Protein AF-0000000077103946 (afdb_homodimer)

InterPro domains:
  IPR001001 DNA polymerase III, beta sliding clamp [PIRSF000804] (1-372)
  IPR001001 DNA polymerase III, beta sliding clamp [PTHR30478] (1-373)
  IPR001001 DNA polymerase III, beta sliding clamp [SM00480] (17-365)
  IPR001001 DNA polymerase III, beta sliding clamp [TIGR00663] (1-370)
  IPR001001 DNA polymerase III, beta sliding clamp [cd00140] (1-370)
  IPR022634 DNA polymerase III, beta sliding clamp, N-terminal [PF00712] (1-119)
  IPR022635 DNA polymerase III, beta sliding clamp, C-terminal [PF02768] (248-370)
  IPR022637 DNA polymerase III, beta sliding clamp, central [PF02767] (132-245)
  IPR046938 DNA clamp superfamily [SSF55979] (1-120)
  IPR046938 DNA clamp superfamily [SSF55979] (130-246)
  IPR046938 DNA clamp superfamily [SSF55979] (248-371)

Nearest PDB structures (foldseek):
  8dt6-assembly1_D  TM=9.538E-01  e=2.571E-43  Elizabethkingia anophelis NUHP1
  8dt6-assembly1_B  TM=9.557E-01  e=1.585E-43  Elizabethkingia anophelis NUHP1
  8dt6-assembly1_A  TM=9.479E-01  e=7.142E-43  Elizabethkingia anophelis NUHP1
  8dt6-assembly1_C  TM=9.384E-01  e=3.550E-43  Elizabethkingia anophelis NUHP1
  7azg-assembly4_G  TM=9.271E-01  e=3.153E-33  Escherichia coli 2-427-07_S4_C3

Sequence (748 aa):
MRFTLSSSALNNRLQTLSKVINLKNSLPILDCFLFDVANNELKITASDSENVMQTSVSLDECDGNGKFAVPNRTILDAVKELPEQPLTFDVDTEHLTIKILYQNGVYNFTAQNAAEYPQTSEIPDGATVVTIGADVLNNNINRSLFATAQDELRPVMNGIYFDLTPEGLAIVASDGHKLVRNKNFEIKSDTPASFILPKKPATLLRTVLTKGEGDVVIKFDNRNAEIRYEGGSLSCRLIEGKYPNYNSVIPQDNPNQLNVDRKGLLGALRRVLPFASESSQLIRLHLETGKLELSSEDVDFATSAKEQIVCDYTGQTMSIGFKGSSLTDILTNLDSDEVTIQLADPSRAGLIIPSTQPEHQEVLMLIMPMLLNDMRFTLSSSALNNRLQTLSKVINLKNSLPILDCFLFDVANNELKITASDSENVMQTSVSLDECDGNGKFAVPNRTILDAVKELPEQPLTFDVDTEHLTIKILYQNGVYNFTAQNAAEYPQTSEIPDGATVVTIGADVLNNNINRSLFATAQDELRPVMNGIYFDLTPEGLAIVASDGHKLVRNKNFEIKSDTPASFILPKKPATLLRTVLTKGEGDVVIKFDNRNAEIRYEGGSLSCRLIEGKYPNYNSVIPQDNPNQLNVDRKGLLGALRRVLPFASESSQLIRLHLETGKLELSSEDVDFATSAKEQIVCDYTGQTMSIGFKGSSLTDILTNLDSDEVTIQLADPSRAGLIIPSTQPEHQEVLMLIMPMLLND

Radius of gyration: 32.16 Å; Cα contacts (8 Å, |Δi|>4): 1816; chains: 2; bounding box: 80×86×59 Å

Organism: NCBI:txid679189

Structure (mmCIF, N/CA/C/O backbone):
data_AF-0000000077103946-model_v1
#
loop_
_entity.id
_entity.type
_entity.pdbx_description
1 polymer 'Beta sliding clamp'
#
loop_
_atom_site.group_PDB
_atom_site.id
_atom_site.type_symbol
_atom_site.label_atom_id
_atom_site.label_alt_id
_atom_site.label_comp_id
_atom_site.label_asym_id
_atom_site.label_entity_id
_atom_site.label_seq_id
_atom_site.pdbx_PDB_ins_code
_atom_site.Cartn_x
_atom_site.Cartn_y
_atom_site.Cartn_z
_atom_site.occupancy
_atom_site.B_iso_or_equiv
_atom_site.auth_seq_id
_atom_site.auth_comp_id
_atom_site.auth_asym_id
_atom_site.auth_atom_id
_atom_site.pdbx_PDB_model_num
ATOM 1 N N . MET A 1 1 ? -37.688 -15.766 0.502 1 95.38 1 MET A N 1
ATOM 2 C CA . MET A 1 1 ? -36.75 -16.672 1.154 1 95.38 1 MET A CA 1
ATOM 3 C C . MET A 1 1 ? -35.938 -15.938 2.215 1 95.38 1 MET A C 1
ATOM 5 O O . MET A 1 1 ? -35.531 -14.789 2.016 1 95.38 1 MET A O 1
ATOM 9 N N . ARG A 1 2 ? -35.75 -16.656 3.346 1 96.88 2 ARG A N 1
ATOM 10 C CA . ARG A 1 2 ? -35 -16.094 4.453 1 96.88 2 ARG A CA 1
ATOM 11 C C . ARG A 1 2 ? -33.906 -17.062 4.914 1 96.88 2 ARG A C 1
ATOM 13 O O . ARG A 1 2 ? -34.156 -18.266 5.035 1 96.88 2 ARG A O 1
ATOM 20 N N . PHE A 1 3 ? -32.656 -16.562 5.148 1 98.38 3 PHE A N 1
ATOM 21 C CA . PHE A 1 3 ? -31.594 -17.391 5.684 1 98.38 3 PHE A CA 1
ATOM 22 C C . PHE A 1 3 ? -30.609 -16.562 6.488 1 98.38 3 PHE A C 1
ATOM 24 O O . PHE A 1 3 ? -30.547 -15.336 6.34 1 98.38 3 PHE A O 1
ATOM 31 N N . THR A 1 4 ? -29.906 -17.125 7.402 1 98.38 4 THR A N 1
ATOM 32 C CA . THR A 1 4 ? -28.953 -16.469 8.289 1 98.38 4 THR A CA 1
ATOM 33 C C . THR A 1 4 ? -27.594 -17.156 8.242 1 98.38 4 THR A C 1
ATOM 35 O O . THR A 1 4 ? -27.516 -18.375 8.172 1 98.38 4 THR A O 1
ATOM 38 N N . LEU A 1 5 ? -26.594 -16.375 8.242 1 98.38 5 LEU A N 1
ATOM 39 C CA . LEU A 1 5 ? -25.219 -16.891 8.227 1 98.38 5 LEU A CA 1
ATOM 40 C C . LEU A 1 5 ? -24.281 -15.922 8.922 1 98.38 5 LEU A C 1
ATOM 42 O O . LEU A 1 5 ? -24.688 -14.844 9.359 1 98.38 5 LEU A O 1
ATOM 46 N N . SER A 1 6 ? -23.047 -16.312 9.117 1 97.94 6 SER A N 1
ATOM 47 C CA . SER A 1 6 ? -22.016 -15.516 9.758 1 97.94 6 SER A CA 1
ATOM 48 C C . SER A 1 6 ? -21.547 -14.391 8.844 1 97.94 6 SER A C 1
ATOM 50 O O . SER A 1 6 ? -21.219 -14.625 7.68 1 97.94 6 SER A O 1
ATOM 52 N N . SER A 1 7 ? -21.438 -13.148 9.367 1 97.88 7 SER A N 1
ATOM 53 C CA . SER A 1 7 ? -20.969 -12.008 8.594 1 97.88 7 SER A CA 1
ATOM 54 C C . SER A 1 7 ? -19.531 -12.203 8.133 1 97.88 7 SER A C 1
ATOM 56 O O . SER A 1 7 ? -19.203 -11.961 6.965 1 97.88 7 SER A O 1
ATOM 58 N N . SER A 1 8 ? -18.672 -12.664 9.008 1 97.75 8 SER A N 1
ATOM 59 C CA . SER A 1 8 ? -17.25 -12.844 8.695 1 97.75 8 SER A CA 1
ATOM 60 C C . SER A 1 8 ? -17.047 -13.961 7.68 1 97.75 8 SER A C 1
ATOM 62 O O . SER A 1 8 ? -16.188 -13.867 6.805 1 97.75 8 SER A O 1
ATOM 64 N N . ALA A 1 9 ? -17.844 -15.062 7.816 1 97.25 9 ALA A N 1
ATOM 65 C CA . ALA A 1 9 ? -17.75 -16.156 6.855 1 97.25 9 ALA A CA 1
ATOM 66 C C . ALA A 1 9 ? -18.109 -15.695 5.449 1 97.25 9 ALA A C 1
ATOM 68 O O . ALA A 1 9 ? -17.391 -16 4.488 1 97.25 9 ALA A O 1
ATOM 69 N N . LEU A 1 10 ? -19.172 -14.945 5.418 1 98.38 10 LEU A N 1
ATOM 70 C CA . LEU A 1 10 ? -19.609 -14.438 4.121 1 98.38 10 LEU A CA 1
ATOM 71 C C . LEU A 1 10 ? -18.562 -13.484 3.539 1 98.38 10 LEU A C 1
ATOM 73 O O . LEU A 1 10 ? -18.188 -13.609 2.373 1 98.38 10 LEU A O 1
ATOM 77 N N . ASN A 1 11 ? -18.125 -12.547 4.316 1 98.38 11 ASN A N 1
ATOM 78 C CA . ASN A 1 11 ? -17.141 -11.562 3.863 1 98.38 11 ASN A CA 1
ATOM 79 C C . ASN A 1 11 ? -15.891 -12.227 3.307 1 98.38 11 ASN A C 1
ATOM 81 O O . ASN A 1 11 ? -15.414 -11.859 2.23 1 98.38 11 ASN A O 1
ATOM 85 N N . ASN A 1 12 ? -15.398 -13.172 4.02 1 96.81 12 ASN A N 1
ATOM 86 C CA . ASN A 1 12 ? -14.188 -13.875 3.607 1 96.81 12 ASN A CA 1
ATOM 87 C C . ASN A 1 12 ? -14.367 -14.531 2.242 1 96.81 12 ASN A C 1
ATOM 89 O O . ASN A 1 12 ? -13.484 -14.43 1.38 1 96.81 12 ASN A O 1
ATOM 93 N N . ARG A 1 13 ? -15.508 -15.242 2.061 1 97.56 13 ARG A N 1
ATOM 94 C CA . ARG A 1 13 ? -15.766 -15.914 0.791 1 97.56 13 ARG A CA 1
ATOM 95 C C . ARG A 1 13 ? -15.898 -14.898 -0.344 1 97.56 13 ARG A C 1
ATOM 97 O O . ARG A 1 13 ? -15.367 -15.117 -1.437 1 97.56 13 ARG A O 1
ATOM 104 N N . LEU A 1 14 ? -16.562 -13.828 -0.041 1 98.44 14 LEU A N 1
ATOM 105 C CA . LEU A 1 14 ? -16.812 -12.82 -1.069 1 98.44 14 LEU A CA 1
ATOM 106 C C . LEU A 1 14 ? -15.508 -12.133 -1.472 1 98.44 14 LEU A C 1
ATOM 108 O O . LEU A 1 14 ? -15.289 -11.844 -2.652 1 98.44 14 LEU A O 1
ATOM 112 N N . GLN A 1 15 ? -14.68 -11.828 -0.544 1 97.62 15 GLN A N 1
ATOM 113 C CA . GLN A 1 15 ? -13.398 -11.211 -0.844 1 97.62 15 GLN A CA 1
ATOM 114 C C . GLN A 1 15 ? -12.57 -12.086 -1.785 1 97.62 15 GLN A C 1
ATOM 116 O O . GLN A 1 15 ? -11.961 -11.586 -2.73 1 97.62 15 GLN A O 1
ATOM 121 N N . THR A 1 16 ? -12.602 -13.305 -1.514 1 96.06 16 THR A N 1
ATOM 122 C CA . THR A 1 16 ? -11.867 -14.25 -2.342 1 96.06 16 THR A CA 1
ATOM 123 C C . THR A 1 16 ? -12.453 -14.312 -3.748 1 96.06 16 THR A C 1
ATOM 125 O O . THR A 1 16 ? -11.719 -14.242 -4.738 1 96.06 16 THR A O 1
ATOM 128 N N . LEU A 1 17 ? -13.734 -14.383 -3.816 1 98.06 17 LEU A N 1
ATOM 129 C CA . LEU A 1 17 ? -14.422 -14.555 -5.094 1 98.06 17 LEU A CA 1
ATOM 130 C C . LEU A 1 17 ? -14.367 -13.266 -5.91 1 98.06 17 LEU A C 1
ATOM 132 O O . LEU A 1 17 ? -14.453 -13.305 -7.141 1 98.06 17 LEU A O 1
ATOM 136 N N . SER A 1 18 ? -14.281 -12.18 -5.219 1 98.06 18 SER A N 1
ATOM 137 C CA . SER A 1 18 ? -14.25 -10.898 -5.91 1 98.06 18 SER A CA 1
ATOM 138 C C . SER A 1 18 ? -13.055 -10.797 -6.848 1 98.06 18 SER A C 1
ATOM 140 O O . SER A 1 18 ? -13.078 -10.047 -7.824 1 98.06 18 SER A O 1
ATOM 142 N N . LYS A 1 19 ? -12.023 -11.5 -6.594 1 97.5 19 LYS A N 1
ATOM 143 C CA . LYS A 1 19 ? -10.797 -11.477 -7.391 1 97.5 19 LYS A CA 1
ATOM 144 C C . LYS A 1 19 ? -11.023 -12.086 -8.773 1 97.5 19 LYS A C 1
ATOM 146 O O . LYS A 1 19 ? -10.219 -11.891 -9.688 1 97.5 19 LYS A O 1
ATOM 151 N N . VAL A 1 20 ? -12.062 -12.836 -8.922 1 97.69 20 VAL A N 1
ATOM 152 C CA . VAL A 1 20 ? -12.398 -13.461 -10.195 1 97.69 20 VAL A CA 1
ATOM 153 C C . VAL A 1 20 ? -13 -12.414 -11.141 1 97.69 20 VAL A C 1
ATOM 155 O O . VAL A 1 20 ? -12.758 -12.445 -12.344 1 97.69 20 VAL A O 1
ATOM 158 N N . ILE A 1 21 ? -13.766 -11.523 -10.547 1 97.56 21 ILE A N 1
ATOM 159 C CA . ILE A 1 21 ? -14.578 -10.57 -11.305 1 97.56 21 ILE A CA 1
ATOM 160 C C . ILE A 1 21 ? -13.672 -9.492 -11.906 1 97.56 21 ILE A C 1
ATOM 162 O O . ILE A 1 21 ? -12.859 -8.891 -11.203 1 97.56 21 ILE A O 1
ATOM 166 N N . ASN A 1 22 ? -13.82 -9.297 -13.18 1 95 22 ASN A N 1
ATOM 167 C CA . ASN A 1 22 ? -13.039 -8.281 -13.875 1 95 22 ASN A CA 1
ATOM 168 C C . ASN A 1 22 ? -13.57 -6.879 -13.609 1 95 22 ASN A C 1
ATOM 170 O O . ASN A 1 22 ? -14.75 -6.711 -13.289 1 95 22 ASN A O 1
ATOM 174 N N . LEU A 1 23 ? -12.664 -5.977 -13.742 1 88.62 23 LEU A N 1
ATOM 175 C CA . LEU A 1 23 ? -13.094 -4.59 -13.609 1 88.62 23 LEU A CA 1
ATOM 176 C C . LEU A 1 23 ? -14.109 -4.23 -14.688 1 88.62 23 LEU A C 1
ATOM 178 O O . LEU A 1 23 ? -15.117 -3.574 -14.406 1 88.62 23 LEU A O 1
ATOM 182 N N . LYS A 1 24 ? -13.875 -4.762 -15.945 1 87.56 24 LYS A N 1
ATOM 183 C CA . LYS A 1 24 ? -14.812 -4.582 -17.047 1 87.56 24 LYS A CA 1
ATOM 184 C C . LYS A 1 24 ? -15.258 -5.926 -17.625 1 87.56 24 LYS A C 1
ATOM 186 O O . LYS A 1 24 ? -14.43 -6.758 -17.984 1 87.56 24 LYS A O 1
ATOM 191 N N . ASN A 1 25 ? -16.641 -6.109 -17.625 1 89.25 25 ASN A N 1
ATOM 192 C CA . ASN A 1 25 ? -17.188 -7.355 -18.156 1 89.25 25 ASN A CA 1
ATOM 193 C C . ASN A 1 25 ? -18.078 -7.105 -19.375 1 89.25 25 ASN A C 1
ATOM 195 O O . ASN A 1 25 ? -18.766 -6.086 -19.438 1 89.25 25 ASN A O 1
ATOM 199 N N . SER A 1 26 ? -18 -7.977 -20.391 1 86.44 26 SER A N 1
ATOM 200 C CA . SER A 1 26 ? -18.859 -7.875 -21.578 1 86.44 26 SER A CA 1
ATOM 201 C C . SER A 1 26 ? -20.312 -8.133 -21.203 1 86.44 26 SER A C 1
ATOM 203 O O . SER A 1 26 ? -21.219 -7.543 -21.812 1 86.44 26 SER A O 1
ATOM 205 N N . LEU A 1 27 ? -20.547 -9.047 -20.281 1 92.94 27 LEU A N 1
ATOM 206 C CA . LEU A 1 27 ? -21.875 -9.352 -19.75 1 92.94 27 LEU A CA 1
ATOM 207 C C . LEU A 1 27 ? -22.078 -8.734 -18.375 1 92.94 27 LEU A C 1
ATOM 209 O O . LEU A 1 27 ? -21.453 -9.148 -17.406 1 92.94 27 LEU A O 1
ATOM 213 N N . PRO A 1 28 ? -22.969 -7.785 -18.266 1 93.19 28 PRO A N 1
ATOM 214 C CA . PRO A 1 28 ? -23.141 -7.039 -17.016 1 93.19 28 PRO A CA 1
ATOM 215 C C . PRO A 1 28 ? -23.391 -7.945 -15.82 1 93.19 28 PRO A C 1
ATOM 217 O O . PRO A 1 28 ? -22.969 -7.641 -14.703 1 93.19 28 PRO A O 1
ATOM 220 N N . ILE A 1 29 ? -24.062 -9.031 -16.031 1 96.62 29 ILE A N 1
ATOM 221 C CA . ILE A 1 29 ? -24.453 -9.898 -14.93 1 96.62 29 ILE A CA 1
ATOM 222 C C . ILE A 1 29 ? -23.219 -10.523 -14.289 1 96.62 29 ILE A C 1
ATOM 224 O O . ILE A 1 29 ? -23.266 -11.008 -13.156 1 96.62 29 ILE A O 1
ATOM 228 N N . LEU A 1 30 ? -22.109 -10.508 -14.984 1 97.12 30 LEU A N 1
ATOM 229 C CA . LEU A 1 30 ? -20.875 -11.078 -14.469 1 97.12 30 LEU A CA 1
ATOM 230 C C . LEU A 1 30 ? -20.219 -10.141 -13.453 1 97.12 30 LEU A C 1
ATOM 232 O O . LEU A 1 30 ? -19.25 -10.516 -12.789 1 97.12 30 LEU A O 1
ATOM 236 N N . ASP A 1 31 ? -20.781 -9.023 -13.289 1 97.19 31 ASP A N 1
ATOM 237 C CA . ASP A 1 31 ? -20.391 -8.133 -12.203 1 97.19 31 ASP A CA 1
ATOM 238 C C . ASP A 1 31 ? -21.031 -8.57 -10.883 1 97.19 31 ASP A C 1
ATOM 240 O O . ASP A 1 31 ? -20.781 -7.973 -9.836 1 97.19 31 ASP A O 1
ATOM 244 N N . CYS A 1 32 ? -21.781 -9.609 -10.906 1 98.12 32 CYS A N 1
ATOM 245 C CA . CYS A 1 32 ? -22.5 -10.109 -9.742 1 98.12 32 CYS A CA 1
ATOM 246 C C . CYS A 1 32 ? -21.906 -11.422 -9.25 1 98.12 32 CYS A C 1
ATOM 248 O O . CYS A 1 32 ? -21.219 -12.117 -10 1 98.12 32 CYS A O 1
ATOM 250 N N . PHE A 1 33 ? -22.094 -11.656 -8.008 1 98.44 33 PHE A N 1
ATOM 251 C CA . PHE A 1 33 ? -22.016 -13.016 -7.5 1 98.44 33 PHE A CA 1
ATOM 252 C C . PHE A 1 33 ? -23.328 -13.766 -7.754 1 98.44 33 PHE A C 1
ATOM 254 O O . PHE A 1 33 ? -24.406 -13.203 -7.621 1 98.44 33 PHE A O 1
ATOM 261 N N . LEU A 1 34 ? -23.25 -15.016 -8.086 1 98.31 34 LEU A N 1
ATOM 262 C CA . LEU A 1 34 ? -24.438 -15.859 -8.133 1 98.31 34 LEU A CA 1
ATOM 263 C C . LEU A 1 34 ? -24.641 -16.578 -6.801 1 98.31 34 LEU A C 1
ATOM 265 O O . LEU A 1 34 ? -23.781 -17.344 -6.363 1 98.31 34 LEU A O 1
ATOM 269 N N . PHE A 1 35 ? -25.75 -16.312 -6.156 1 98.5 35 PHE A N 1
ATOM 270 C CA . PHE A 1 35 ? -26.141 -16.969 -4.91 1 98.5 35 PHE A CA 1
ATOM 271 C C . PHE A 1 35 ? -27.141 -18.094 -5.172 1 98.5 35 PHE A C 1
ATOM 273 O O . PHE A 1 35 ? -28.156 -17.875 -5.844 1 98.5 35 PHE A O 1
ATOM 280 N N . ASP A 1 36 ? -26.781 -19.234 -4.707 1 97.81 36 ASP A N 1
ATOM 281 C CA . ASP A 1 36 ? -27.641 -20.406 -4.82 1 97.81 36 ASP A CA 1
ATOM 282 C C . ASP A 1 36 ? -27.891 -21.047 -3.451 1 97.81 36 ASP A C 1
ATOM 284 O O . ASP A 1 36 ? -27 -21.703 -2.906 1 97.81 36 ASP A O 1
ATOM 288 N N . VAL A 1 37 ? -29.109 -20.844 -2.889 1 97.94 37 VAL A N 1
ATOM 289 C CA . VAL A 1 37 ? -29.469 -21.359 -1.574 1 97.94 37 VAL A CA 1
ATOM 290 C C . VAL A 1 37 ? -30.219 -22.688 -1.73 1 97.94 37 VAL A C 1
ATOM 292 O O . VAL A 1 37 ? -31.297 -22.719 -2.324 1 97.94 37 VAL A O 1
ATOM 295 N N . ALA A 1 38 ? -29.625 -23.688 -1.244 1 96.06 38 ALA A N 1
ATOM 296 C CA . ALA A 1 38 ? -30.234 -25.016 -1.251 1 96.06 38 ALA A CA 1
ATOM 297 C C . ALA A 1 38 ? -29.625 -25.906 -0.174 1 96.06 38 ALA A C 1
ATOM 299 O O . ALA A 1 38 ? -28.422 -25.828 0.099 1 96.06 38 ALA A O 1
ATOM 300 N N . ASN A 1 39 ? -30.469 -26.797 0.445 1 93.5 39 ASN A N 1
ATOM 301 C CA . ASN A 1 39 ? -30 -27.797 1.405 1 93.5 39 ASN A CA 1
ATOM 302 C C . ASN A 1 39 ? -29.234 -27.141 2.551 1 93.5 39 ASN A C 1
ATOM 304 O O . ASN A 1 39 ? -28.141 -27.594 2.912 1 93.5 39 ASN A O 1
ATOM 308 N N . ASN A 1 40 ? -29.688 -26.016 3.035 1 94.88 40 ASN A N 1
ATOM 309 C CA . ASN A 1 40 ? -29.141 -25.281 4.168 1 94.88 40 ASN A CA 1
ATOM 310 C C . ASN A 1 40 ? -27.719 -24.797 3.898 1 94.88 40 ASN A C 1
ATOM 312 O O . ASN A 1 40 ? -26.906 -24.75 4.812 1 94.88 40 ASN A O 1
ATOM 316 N N . GLU A 1 41 ? -27.422 -24.594 2.641 1 97 41 GLU A N 1
ATOM 317 C CA . GLU A 1 41 ? -26.125 -24.062 2.225 1 97 41 GLU A CA 1
ATOM 318 C C . GLU A 1 41 ? -26.297 -22.938 1.198 1 97 41 GLU A C 1
ATOM 320 O O . GLU A 1 41 ? -27.25 -22.953 0.408 1 97 41 GLU A O 1
ATOM 325 N N . LEU A 1 42 ? -25.453 -22.062 1.282 1 98.31 42 LEU A N 1
ATOM 326 C CA . LEU A 1 42 ? -25.344 -21.031 0.257 1 98.31 42 LEU A CA 1
ATOM 327 C C . LEU A 1 42 ? -24.141 -21.281 -0.636 1 98.31 42 LEU A C 1
ATOM 329 O O . LEU A 1 42 ? -23 -21.188 -0.176 1 98.31 42 LEU A O 1
ATOM 333 N N . LYS A 1 43 ? -24.359 -21.656 -1.848 1 98.12 43 LYS A N 1
ATOM 334 C CA . LYS A 1 43 ? -23.297 -21.734 -2.848 1 98.12 43 LYS A CA 1
ATOM 335 C C . LYS A 1 43 ? -23.125 -20.391 -3.561 1 98.12 43 LYS A C 1
ATOM 337 O O . LYS A 1 43 ? -24.094 -19.797 -4.035 1 98.12 43 LYS A O 1
ATOM 342 N N . ILE A 1 44 ? -21.969 -19.891 -3.551 1 98.56 44 ILE A N 1
ATOM 343 C CA . ILE A 1 44 ? -21.656 -18.609 -4.191 1 98.56 44 ILE A CA 1
ATOM 344 C C . ILE A 1 44 ? -20.734 -18.844 -5.383 1 98.56 44 ILE A C 1
ATOM 346 O O . ILE A 1 44 ? -19.734 -19.562 -5.27 1 98.56 44 ILE A O 1
ATOM 350 N N . THR A 1 45 ? -21.047 -18.234 -6.52 1 98.12 45 THR A N 1
ATOM 351 C CA . THR A 1 45 ? -20.266 -18.375 -7.742 1 98.12 45 THR A CA 1
ATOM 352 C C . THR A 1 45 ? -19.828 -17.016 -8.273 1 98.12 45 THR A C 1
ATOM 354 O O . THR A 1 45 ? -20.625 -16.062 -8.281 1 98.12 45 THR A O 1
ATOM 357 N N . ALA A 1 46 ? -18.641 -16.844 -8.602 1 97.88 46 ALA A N 1
ATOM 358 C CA . ALA A 1 46 ? -18.109 -15.711 -9.352 1 97.88 46 ALA A CA 1
ATOM 359 C C . ALA A 1 46 ? -17.5 -16.172 -10.672 1 97.88 46 ALA A C 1
ATOM 361 O O . ALA A 1 46 ? -16.906 -17.25 -10.75 1 97.88 46 ALA A O 1
ATOM 362 N N . SER A 1 47 ? -17.625 -15.344 -11.688 1 96.88 47 SER A N 1
ATOM 363 C CA . SER A 1 47 ? -17.141 -15.734 -13 1 96.88 47 SER A CA 1
ATOM 364 C C . SER A 1 47 ? -16.734 -14.523 -13.828 1 96.88 47 SER A C 1
ATOM 366 O O . SER A 1 47 ? -17.281 -13.43 -13.641 1 96.88 47 SER A O 1
ATOM 368 N N . ASP A 1 48 ? -15.719 -14.656 -14.656 1 95.88 48 ASP A N 1
ATOM 369 C CA . ASP A 1 48 ? -15.414 -13.695 -15.711 1 95.88 48 ASP A CA 1
ATOM 370 C C . ASP A 1 48 ? -15.523 -14.336 -17.094 1 95.88 48 ASP A C 1
ATOM 372 O O . ASP A 1 48 ? -14.852 -13.914 -18.031 1 95.88 48 ASP A O 1
ATOM 376 N N . SER A 1 49 ? -16.359 -15.375 -17.156 1 92.5 49 SER A N 1
ATOM 377 C CA . SER A 1 49 ? -16.641 -16.141 -18.375 1 92.5 49 SER A CA 1
ATOM 378 C C . SER A 1 49 ? -15.555 -17.188 -18.625 1 92.5 49 SER A C 1
ATOM 380 O O . SER A 1 49 ? -15.867 -18.328 -18.953 1 92.5 49 SER A O 1
ATOM 382 N N . GLU A 1 50 ? -14.297 -16.859 -18.406 1 93.31 50 GLU A N 1
ATOM 383 C CA . GLU A 1 50 ? -13.203 -17.797 -18.609 1 93.31 50 GLU A CA 1
ATOM 384 C C . GLU A 1 50 ? -12.859 -18.547 -17.328 1 93.31 50 GLU A C 1
ATOM 386 O O . GLU A 1 50 ? -12.352 -19.672 -17.375 1 93.31 50 GLU A O 1
ATOM 391 N N . ASN A 1 51 ? -13.055 -17.906 -16.266 1 96.5 51 ASN A N 1
ATOM 392 C CA . ASN A 1 51 ? -12.828 -18.453 -14.938 1 96.5 51 ASN A CA 1
ATOM 393 C C . ASN A 1 51 ? -14.109 -18.469 -14.109 1 96.5 51 ASN A C 1
ATOM 395 O O . ASN A 1 51 ? -14.836 -17.484 -14.062 1 96.5 51 ASN A O 1
ATOM 399 N N . VAL A 1 52 ? -14.391 -19.578 -13.508 1 97.38 52 VAL A N 1
ATOM 400 C CA . VAL A 1 52 ? -15.539 -19.703 -12.617 1 97.38 52 VAL A CA 1
ATOM 401 C C . VAL A 1 52 ? -15.086 -20.266 -11.273 1 97.38 52 VAL A C 1
ATOM 403 O O . VAL A 1 52 ? -14.477 -21.344 -11.211 1 97.38 52 VAL A O 1
ATOM 406 N N . MET A 1 53 ? -15.32 -19.578 -10.25 1 97.75 53 MET A N 1
ATOM 407 C CA . MET A 1 53 ? -14.992 -20.031 -8.906 1 97.75 53 MET A CA 1
ATOM 408 C C . MET A 1 53 ? -16.234 -20.172 -8.047 1 97.75 53 MET A C 1
ATOM 410 O O . MET A 1 53 ? -17.125 -19.328 -8.102 1 97.75 53 MET A O 1
ATOM 414 N N . GLN A 1 54 ? -16.25 -21.203 -7.293 1 97.38 54 GLN A N 1
ATOM 415 C CA . GLN A 1 54 ? -17.406 -21.484 -6.438 1 97.38 54 GLN A CA 1
ATOM 416 C C . GLN A 1 54 ? -16.969 -21.812 -5.016 1 97.38 54 GLN A C 1
ATOM 418 O O . GLN A 1 54 ? -15.914 -22.422 -4.809 1 97.38 54 GLN A O 1
ATOM 423 N N . THR A 1 55 ? -17.719 -21.422 -4.109 1 97.38 55 THR A N 1
ATOM 424 C CA . THR A 1 55 ? -17.547 -21.766 -2.699 1 97.38 55 THR A CA 1
ATOM 425 C C . THR A 1 55 ? -18.906 -21.906 -2.012 1 97.38 55 THR A C 1
ATOM 427 O O . THR A 1 55 ? -19.938 -21.625 -2.615 1 97.38 55 THR A O 1
ATOM 430 N N . SER A 1 56 ? -18.891 -22.422 -0.827 1 96.81 56 SER A N 1
ATOM 431 C CA . SER A 1 56 ? -20.141 -22.609 -0.079 1 96.81 56 SER A CA 1
ATOM 432 C C . SER A 1 56 ? -19.984 -22.094 1.353 1 96.81 56 SER A C 1
ATOM 434 O O . SER A 1 56 ? -18.891 -22.062 1.896 1 96.81 56 SER A O 1
ATOM 436 N N . VAL A 1 57 ? -21.047 -21.688 1.874 1 97.06 57 VAL A N 1
ATOM 437 C CA . VAL A 1 57 ? -21.156 -21.266 3.266 1 97.06 57 VAL A CA 1
ATOM 438 C C . VAL A 1 57 ? -22.359 -21.938 3.926 1 97.06 57 VAL A C 1
ATOM 440 O O . VAL A 1 57 ? -23.453 -21.969 3.357 1 97.06 57 VAL A O 1
ATOM 443 N N . SER A 1 58 ? -22.094 -22.516 5.098 1 96.5 58 SER A N 1
ATOM 444 C CA . SER A 1 58 ? -23.203 -23.125 5.836 1 96.5 58 SER A CA 1
ATOM 445 C C . SER A 1 58 ? -24.141 -22.047 6.387 1 96.5 58 SER A C 1
ATOM 447 O O . SER A 1 58 ? -23.688 -21 6.855 1 96.5 58 SER A O 1
ATOM 449 N N . LEU A 1 59 ? -25.375 -22.375 6.309 1 98.12 59 LEU A N 1
ATOM 450 C CA . LEU A 1 59 ? -26.375 -21.453 6.824 1 98.12 59 LEU A CA 1
ATOM 451 C C . LEU A 1 59 ? -26.828 -21.859 8.227 1 98.12 59 LEU A C 1
ATOM 453 O O . LEU A 1 59 ? -26.969 -23.047 8.508 1 98.12 59 LEU A O 1
ATOM 457 N N . ASP A 1 60 ? -26.984 -20.938 9.094 1 97 60 ASP A N 1
ATOM 458 C CA . ASP A 1 60 ? -27.484 -21.188 10.438 1 97 60 ASP A CA 1
ATOM 459 C C . ASP A 1 60 ? -28.984 -21.469 10.414 1 97 60 ASP A C 1
ATOM 461 O O . ASP A 1 60 ? -29.469 -22.297 11.188 1 97 60 ASP A O 1
ATOM 465 N N . GLU A 1 61 ? -29.672 -20.75 9.609 1 96.31 61 GLU A N 1
ATOM 466 C CA . GLU A 1 61 ? -31.109 -20.891 9.391 1 96.31 61 GLU A CA 1
ATOM 467 C C . GLU A 1 61 ? -31.469 -20.672 7.922 1 96.31 61 GLU A C 1
ATOM 469 O O . GLU A 1 61 ? -30.797 -19.906 7.223 1 96.31 61 GLU A O 1
ATOM 474 N N . CYS A 1 62 ? -32.375 -21.406 7.473 1 96.38 62 CYS A N 1
ATOM 475 C CA . CYS A 1 62 ? -32.875 -21.266 6.098 1 96.38 62 CYS A CA 1
ATOM 476 C C . CYS A 1 62 ? -34.281 -21.781 5.965 1 96.38 62 CYS A C 1
ATOM 478 O O . CYS A 1 62 ? -34.625 -22.859 6.453 1 96.38 62 CYS A O 1
ATOM 480 N N . ASP A 1 63 ? -35.188 -21.031 5.344 1 95.5 63 ASP A N 1
ATOM 481 C CA . ASP A 1 63 ? -36.562 -21.469 5.266 1 95.5 63 ASP A CA 1
ATOM 482 C C . ASP A 1 63 ? -37 -21.688 3.814 1 95.5 63 ASP A C 1
ATOM 484 O O . ASP A 1 63 ? -38.188 -21.812 3.525 1 95.5 63 ASP A O 1
ATOM 488 N N . GLY A 1 64 ? -36.062 -21.594 2.895 1 93.06 64 GLY A N 1
ATOM 489 C CA . GLY A 1 64 ? -36.375 -21.781 1.488 1 93.06 64 GLY A CA 1
ATOM 490 C C . GLY A 1 64 ? -35.125 -21.938 0.616 1 93.06 64 GLY A C 1
ATOM 491 O O . GLY A 1 64 ? -34 -21.797 1.097 1 93.06 64 GLY A O 1
ATOM 492 N N . ASN A 1 65 ? -35.406 -22.297 -0.656 1 95.62 65 ASN A N 1
ATOM 493 C CA . ASN A 1 65 ? -34.375 -22.375 -1.687 1 95.62 65 ASN A CA 1
ATOM 494 C C . ASN A 1 65 ? -34.562 -21.266 -2.73 1 95.62 65 ASN A C 1
ATOM 496 O O . ASN A 1 65 ? -35.625 -20.703 -2.883 1 95.62 65 ASN A O 1
ATOM 500 N N . GLY A 1 66 ? -33.469 -20.859 -3.363 1 95.5 66 GLY A N 1
ATOM 501 C CA . GLY A 1 66 ? -33.562 -19.859 -4.414 1 95.5 66 GLY A CA 1
ATOM 502 C C . GLY A 1 66 ? -32.188 -19.469 -4.984 1 95.5 66 GLY A C 1
ATOM 503 O O . GLY A 1 66 ? -31.156 -19.719 -4.367 1 95.5 66 GLY A O 1
ATOM 504 N N . LYS A 1 67 ? -32.344 -18.969 -6.215 1 96.69 67 LYS A N 1
ATOM 505 C CA . LYS A 1 67 ? -31.172 -18.5 -6.938 1 96.69 67 LYS A CA 1
ATOM 506 C C . LYS A 1 67 ? -31.328 -17.047 -7.359 1 96.69 67 LYS A C 1
ATOM 508 O O . LYS A 1 67 ? -32.375 -16.641 -7.852 1 96.69 67 LYS A O 1
ATOM 513 N N . PHE A 1 68 ? -30.328 -16.266 -7.109 1 97.75 68 PHE A N 1
ATOM 514 C CA . PHE A 1 68 ? -30.359 -14.852 -7.488 1 97.75 68 PHE A CA 1
ATOM 515 C C . PHE A 1 68 ? -28.938 -14.297 -7.605 1 97.75 68 PHE A C 1
ATOM 517 O O . PHE A 1 68 ? -28 -14.836 -7.016 1 97.75 68 PHE A O 1
ATOM 524 N N . ALA A 1 69 ? -28.75 -13.242 -8.422 1 98.19 69 ALA A N 1
ATOM 525 C CA . ALA A 1 69 ? -27.453 -12.594 -8.617 1 98.19 69 ALA A CA 1
ATOM 526 C C . ALA A 1 69 ? -27.359 -11.305 -7.801 1 98.19 69 ALA A C 1
ATOM 528 O O . ALA A 1 69 ? -28.297 -10.508 -7.781 1 98.19 69 ALA A O 1
ATOM 529 N N . VAL A 1 70 ? -26.25 -11.164 -7.137 1 98.12 70 VAL A N 1
ATOM 530 C CA . VAL A 1 70 ? -26.078 -10.039 -6.219 1 98.12 70 VAL A CA 1
ATOM 531 C C . VAL A 1 70 ? -24.922 -9.148 -6.707 1 98.12 70 VAL A C 1
ATOM 533 O O . VAL A 1 70 ? -23.812 -9.625 -6.906 1 98.12 70 VAL A O 1
ATOM 536 N N . PRO A 1 71 ? -25.156 -7.867 -6.871 1 97 71 PRO A N 1
ATOM 537 C CA . PRO A 1 71 ? -24.062 -6.988 -7.277 1 97 71 PRO A CA 1
ATOM 538 C C . PRO A 1 71 ? -22.859 -7.078 -6.34 1 97 71 PRO A C 1
ATOM 540 O O . PRO A 1 71 ? -23 -6.891 -5.129 1 97 71 PRO A O 1
ATOM 543 N N . ASN A 1 72 ? -21.703 -7.328 -6.922 1 97.88 72 ASN A N 1
ATOM 544 C CA . ASN A 1 72 ? -20.531 -7.668 -6.125 1 97.88 72 ASN A CA 1
ATOM 545 C C . ASN A 1 72 ? -20.094 -6.508 -5.23 1 97.88 72 ASN A C 1
ATOM 547 O O . ASN A 1 72 ? -19.844 -6.695 -4.043 1 97.88 72 ASN A O 1
ATOM 551 N N . ARG A 1 73 ? -20.062 -5.301 -5.77 1 95.69 73 ARG A N 1
ATOM 552 C CA . ARG A 1 73 ? -19.625 -4.145 -5 1 95.69 73 ARG A CA 1
ATOM 553 C C . ARG A 1 73 ? -20.547 -3.875 -3.822 1 95.69 73 ARG A C 1
ATOM 555 O O . ARG A 1 73 ? -20.078 -3.619 -2.707 1 95.69 73 ARG A O 1
ATOM 562 N N . THR A 1 74 ? -21.844 -3.928 -4.078 1 97.31 74 THR A N 1
ATOM 563 C CA . THR A 1 74 ? -22.844 -3.615 -3.066 1 97.31 74 THR A CA 1
ATOM 564 C C . THR A 1 74 ? -22.734 -4.574 -1.886 1 97.31 74 THR A C 1
ATOM 566 O O . THR A 1 74 ? -22.703 -4.145 -0.731 1 97.31 74 THR A O 1
ATOM 569 N N . ILE A 1 75 ? -22.672 -5.82 -2.191 1 98.31 75 ILE A N 1
ATOM 570 C CA . ILE A 1 75 ? -22.672 -6.805 -1.114 1 98.31 75 ILE A CA 1
ATOM 571 C C . ILE A 1 75 ? -21.328 -6.762 -0.383 1 98.31 75 ILE A C 1
ATOM 573 O O . ILE A 1 75 ? -21.266 -6.949 0.834 1 98.31 75 ILE A O 1
ATOM 577 N N . LEU A 1 76 ? -20.266 -6.578 -1.073 1 98.25 76 LEU A N 1
ATOM 578 C CA . LEU A 1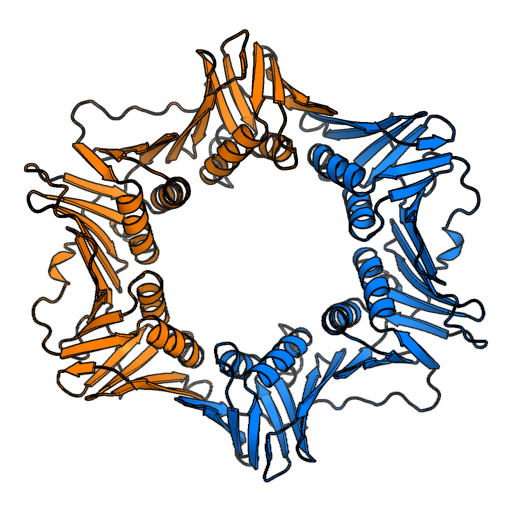 76 ? -18.969 -6.441 -0.421 1 98.25 76 LEU A CA 1
ATOM 579 C C . LEU A 1 76 ? -18.969 -5.25 0.535 1 98.25 76 LEU A C 1
ATOM 581 O O . LEU A 1 76 ? -18.484 -5.355 1.66 1 98.25 76 LEU A O 1
ATOM 585 N N . ASP A 1 77 ? -19.484 -4.168 0.075 1 96.62 77 ASP A N 1
ATOM 586 C CA . ASP A 1 77 ? -19.578 -2.982 0.922 1 96.62 77 ASP A CA 1
ATOM 587 C C . ASP A 1 77 ? -20.438 -3.26 2.152 1 96.62 77 ASP A C 1
ATOM 589 O O . ASP A 1 77 ? -20.172 -2.725 3.232 1 96.62 77 ASP A O 1
ATOM 593 N N . ALA A 1 78 ? -21.438 -4.02 2 1 96.56 78 ALA A N 1
ATOM 594 C CA . ALA A 1 78 ? -22.344 -4.344 3.094 1 96.56 78 ALA A CA 1
ATOM 595 C C . ALA A 1 78 ? -21.641 -5.156 4.176 1 96.56 78 ALA A C 1
ATOM 597 O O . ALA A 1 78 ? -21.891 -4.965 5.367 1 96.56 78 ALA A O 1
ATOM 598 N N . VAL A 1 79 ? -20.719 -5.961 3.752 1 97.56 79 VAL A N 1
ATOM 599 C CA . VAL A 1 79 ? -20.25 -6.934 4.73 1 97.56 79 VAL A CA 1
ATOM 600 C C . VAL A 1 79 ? -18.828 -6.578 5.16 1 97.56 79 VAL A C 1
ATOM 602 O O . VAL A 1 79 ? -18.344 -7.055 6.191 1 97.56 79 VAL A O 1
ATOM 605 N N . LYS A 1 80 ? -18.078 -5.785 4.438 1 95.56 80 LYS A N 1
ATOM 606 C CA . LYS A 1 80 ? -16.656 -5.523 4.637 1 95.56 80 LYS A CA 1
ATOM 607 C C . LYS A 1 80 ? -16.406 -4.93 6.016 1 95.56 80 LYS A C 1
ATOM 609 O O . LYS A 1 80 ? -15.43 -5.293 6.68 1 95.56 80 LYS A O 1
ATOM 614 N N . GLU A 1 81 ? -17.281 -4.062 6.504 1 94.25 81 GLU A N 1
ATOM 615 C CA . GLU A 1 81 ? -17.031 -3.348 7.75 1 94.25 81 GLU A CA 1
ATOM 616 C C . GLU A 1 81 ? -17.859 -3.924 8.898 1 94.25 81 GLU A C 1
ATOM 618 O O . GLU A 1 81 ? -17.844 -3.385 10 1 94.25 81 GLU A O 1
ATOM 623 N N . LEU A 1 82 ? -18.562 -5.004 8.703 1 96.94 82 LEU A N 1
ATOM 624 C CA . LEU A 1 82 ? -19.391 -5.594 9.742 1 96.94 82 LEU A CA 1
ATOM 625 C C . LEU A 1 82 ? -18.562 -6.453 10.688 1 96.94 82 LEU A C 1
ATOM 627 O O . LEU A 1 82 ? -17.781 -7.293 10.242 1 96.94 82 LEU A O 1
ATOM 631 N N . PRO A 1 83 ? -18.703 -6.219 11.977 1 95.56 83 PRO A N 1
ATOM 632 C CA . PRO A 1 83 ? -18.125 -7.203 12.891 1 95.56 83 PRO A CA 1
ATOM 633 C C . PRO A 1 83 ? -18.781 -8.578 12.781 1 95.56 83 PRO A C 1
ATOM 635 O O . PRO A 1 83 ? -19.844 -8.711 12.164 1 95.56 83 PRO A O 1
ATOM 638 N N . GLU A 1 84 ? -18.172 -9.578 13.336 1 97.75 84 GLU A N 1
ATOM 639 C CA . GLU A 1 84 ? -18.75 -10.914 13.336 1 97.75 84 GLU A CA 1
ATOM 640 C C . GLU A 1 84 ? -20.109 -10.938 14.039 1 97.75 84 GLU A C 1
ATOM 642 O O . GLU A 1 84 ? -20.219 -10.531 15.195 1 97.75 84 GLU A O 1
ATOM 647 N N . GLN A 1 85 ? -21.062 -11.328 13.391 1 97.81 85 GLN A N 1
ATOM 648 C CA . GLN A 1 85 ? -22.438 -11.43 13.875 1 97.81 85 GLN A CA 1
ATOM 649 C C . GLN A 1 85 ? -23.312 -12.203 12.898 1 97.81 85 GLN A C 1
ATOM 651 O O . GLN A 1 85 ? -22.953 -12.367 11.727 1 97.81 85 GLN A O 1
ATOM 656 N N . PRO A 1 86 ? -24.438 -12.68 13.344 1 97.81 86 PRO A N 1
ATOM 657 C CA . PRO A 1 86 ? -25.375 -13.273 12.391 1 97.81 86 PRO A CA 1
ATOM 658 C C . PRO A 1 86 ? -25.969 -12.242 11.422 1 97.81 86 PRO A C 1
ATOM 660 O O . PRO A 1 86 ? -26.328 -11.141 11.836 1 97.81 86 PRO A O 1
ATOM 663 N N . LEU A 1 87 ? -25.969 -12.562 10.227 1 98.19 87 LEU A N 1
ATOM 664 C CA . LEU A 1 87 ? -26.594 -11.773 9.18 1 98.19 87 LEU A CA 1
ATOM 665 C C . LEU A 1 87 ? -27.812 -12.492 8.609 1 98.19 87 LEU A C 1
ATOM 667 O O . LEU A 1 87 ? -27.734 -13.664 8.234 1 98.19 87 LEU A O 1
ATOM 671 N N . THR A 1 88 ? -28.906 -11.82 8.555 1 98.56 88 THR A N 1
ATOM 672 C CA . THR A 1 88 ? -30.125 -12.43 8.023 1 98.56 88 THR A CA 1
ATOM 673 C C . THR A 1 88 ? -30.484 -11.805 6.676 1 98.56 88 THR A C 1
ATOM 675 O O . THR A 1 88 ? -30.672 -10.594 6.57 1 98.56 88 THR A O 1
ATOM 678 N N . PHE A 1 89 ? -30.594 -12.641 5.688 1 98.62 89 PHE A N 1
ATOM 679 C CA . PHE A 1 89 ? -31.062 -12.242 4.363 1 98.62 89 PHE A CA 1
ATOM 680 C C . PHE A 1 89 ? -32.562 -12.484 4.223 1 98.62 89 PHE A C 1
ATOM 682 O O . PHE A 1 89 ? -33.062 -13.57 4.535 1 98.62 89 PHE A O 1
ATOM 689 N N . ASP A 1 90 ? -33.25 -11.477 3.91 1 98.38 90 ASP A N 1
ATOM 690 C CA . ASP A 1 90 ? -34.625 -11.562 3.43 1 98.38 90 ASP A CA 1
ATOM 691 C C . ASP A 1 90 ? -34.719 -11.234 1.942 1 98.38 90 ASP A C 1
ATOM 693 O O . ASP A 1 90 ? -34.562 -10.07 1.551 1 98.38 90 ASP A O 1
ATOM 697 N N . VAL A 1 91 ? -34.969 -12.266 1.089 1 97.94 91 VAL A N 1
ATOM 698 C CA . VAL A 1 91 ? -34.844 -12.102 -0.357 1 97.94 91 VAL A CA 1
ATOM 699 C C . VAL A 1 91 ? -36.188 -12.352 -1.013 1 97.94 91 VAL A C 1
ATOM 701 O O . VAL A 1 91 ? -36.844 -13.383 -0.773 1 97.94 91 VAL A O 1
ATOM 704 N N . ASP A 1 92 ? -36.656 -11.391 -1.756 1 96.75 92 ASP A N 1
ATOM 705 C CA . ASP A 1 92 ? -37.812 -11.562 -2.633 1 96.75 92 ASP A CA 1
ATOM 706 C C . ASP A 1 92 ? -37.375 -11.891 -4.059 1 96.75 92 ASP A C 1
ATOM 708 O O . ASP A 1 92 ? -37.031 -11 -4.824 1 96.75 92 ASP A O 1
ATOM 712 N N . THR A 1 93 ? -37.438 -13.141 -4.449 1 91.81 93 THR A N 1
ATOM 713 C CA . THR A 1 93 ? -36.938 -13.586 -5.738 1 91.81 93 THR A CA 1
ATOM 714 C C . THR A 1 93 ? -37.844 -13.148 -6.871 1 91.81 93 THR A C 1
ATOM 716 O O . THR A 1 93 ? -37.438 -13.109 -8.031 1 91.81 93 THR A O 1
ATOM 719 N N . GLU A 1 94 ? -39.094 -12.836 -6.547 1 93.06 94 GLU A N 1
ATOM 720 C CA . GLU A 1 94 ? -40.031 -12.367 -7.551 1 93.06 94 GLU A CA 1
ATOM 721 C C . GLU A 1 94 ? -39.781 -10.906 -7.918 1 93.06 94 GLU A C 1
ATOM 723 O O . GLU A 1 94 ? -39.719 -10.555 -9.094 1 93.06 94 GLU A O 1
ATOM 728 N N . HIS A 1 95 ? -39.594 -10.141 -6.961 1 95.19 95 HIS A N 1
ATOM 729 C CA . HIS A 1 95 ? -39.375 -8.719 -7.188 1 95.19 95 HIS A CA 1
ATOM 730 C C . HIS A 1 95 ? -37.906 -8.359 -7.16 1 95.19 95 HIS A C 1
ATOM 732 O O . HIS A 1 95 ? -37.531 -7.203 -7.359 1 95.19 95 HIS A O 1
ATOM 738 N N . LEU A 1 96 ? -37.062 -9.305 -6.883 1 96.5 96 LEU A N 1
ATOM 739 C CA . LEU A 1 96 ? -35.594 -9.195 -6.91 1 96.5 96 LEU A CA 1
ATOM 740 C C . LEU A 1 96 ? -35.125 -8.117 -5.941 1 96.5 96 LEU A C 1
ATOM 742 O O . LEU A 1 96 ? -34.312 -7.254 -6.309 1 96.5 96 LEU A O 1
ATOM 746 N N . THR A 1 97 ? -35.625 -8.156 -4.723 1 97.5 97 THR A N 1
ATOM 747 C CA . THR A 1 97 ? -35.188 -7.258 -3.66 1 97.5 97 THR A CA 1
ATOM 748 C C . THR A 1 97 ? -34.5 -8.039 -2.547 1 97.5 97 THR A C 1
ATOM 750 O O . THR A 1 97 ? -34.906 -9.156 -2.223 1 97.5 97 THR A O 1
ATOM 753 N N . ILE A 1 98 ? -33.469 -7.457 -1.986 1 98.31 98 ILE A N 1
ATOM 754 C CA . ILE A 1 98 ? -32.719 -8.07 -0.898 1 98.31 98 ILE A CA 1
ATOM 755 C C . ILE A 1 98 ? -32.719 -7.129 0.306 1 98.31 98 ILE A C 1
ATOM 757 O O . ILE A 1 98 ? -32.375 -5.949 0.173 1 98.31 98 ILE A O 1
ATOM 761 N N . LYS A 1 99 ? -33.125 -7.656 1.398 1 98.5 99 LYS A N 1
ATOM 762 C CA . LYS A 1 99 ? -33 -7.004 2.699 1 98.5 99 LYS A CA 1
ATOM 763 C C . LYS A 1 99 ? -32.031 -7.781 3.611 1 98.5 99 LYS A C 1
ATOM 765 O O . LYS A 1 99 ? -32.219 -8.984 3.832 1 98.5 99 LYS A O 1
ATOM 770 N N . ILE A 1 100 ? -30.984 -7.16 4.074 1 98.62 100 ILE A N 1
ATOM 771 C CA . ILE A 1 100 ? -30.047 -7.789 4.996 1 98.62 100 ILE A CA 1
ATOM 772 C C . ILE A 1 100 ? -30.172 -7.164 6.379 1 98.62 100 ILE A C 1
ATOM 774 O O . ILE A 1 100 ? -29.969 -5.961 6.547 1 98.62 100 ILE A O 1
ATOM 778 N N . LEU A 1 101 ? -30.5 -7.965 7.312 1 98.5 101 LEU A N 1
ATOM 779 C CA . LEU A 1 101 ? -30.656 -7.5 8.688 1 98.5 101 LEU A CA 1
ATOM 780 C C . LEU A 1 101 ? -29.438 -7.879 9.523 1 98.5 101 LEU A C 1
ATOM 782 O O . LEU A 1 101 ? -28.969 -9.023 9.469 1 98.5 101 LEU A O 1
ATOM 786 N N . TYR A 1 102 ? -28.875 -7.004 10.25 1 97.38 102 TYR A N 1
ATOM 787 C CA . TYR A 1 102 ? -27.828 -7.246 11.234 1 97.38 102 TYR A CA 1
ATOM 788 C C . TYR A 1 102 ? -28.156 -6.559 12.555 1 97.38 102 TYR A C 1
ATOM 790 O O . TYR A 1 102 ? -29.266 -6.027 12.727 1 97.38 102 TYR A O 1
ATOM 798 N N . GLN A 1 103 ? -27.359 -6.707 13.609 1 94.56 103 GLN A N 1
ATOM 799 C CA . GLN A 1 103 ? -27.688 -6.391 14.992 1 94.56 103 GLN A CA 1
ATOM 800 C C . GLN A 1 103 ? -28.281 -4.988 15.109 1 94.56 103 GLN A C 1
ATOM 802 O O . GLN A 1 103 ? -29.312 -4.793 15.758 1 94.56 103 GLN A O 1
ATOM 807 N N . ASN A 1 104 ? -27.703 -3.93 14.438 1 95.12 104 ASN A N 1
ATOM 808 C CA . ASN A 1 104 ? -28.141 -2.557 14.656 1 95.12 104 ASN A CA 1
ATOM 809 C C . ASN A 1 104 ? -28.547 -1.885 13.352 1 95.12 104 ASN A C 1
ATOM 811 O O . ASN A 1 104 ? -28.641 -0.658 13.281 1 95.12 104 ASN A O 1
ATOM 815 N N . GLY A 1 105 ? -28.828 -2.803 12.297 1 97.88 105 GLY A N 1
ATOM 816 C CA . GLY A 1 105 ? -29.094 -2.1 11.055 1 97.88 105 GLY A CA 1
ATOM 817 C C . GLY A 1 105 ? -29.609 -3.01 9.961 1 97.88 105 GLY A C 1
ATOM 818 O O . GLY A 1 105 ? -29.906 -4.18 10.203 1 97.88 105 GLY A O 1
ATOM 819 N N . VAL A 1 106 ? -29.828 -2.365 8.844 1 98.62 106 VAL A N 1
ATOM 820 C CA . VAL A 1 106 ? -30.406 -3.061 7.699 1 98.62 106 VAL A CA 1
ATOM 821 C C . VAL A 1 106 ? -29.859 -2.482 6.402 1 98.62 106 VAL A C 1
ATOM 823 O O . VAL A 1 106 ? -29.641 -1.271 6.293 1 98.62 106 VAL A O 1
ATOM 826 N N . TYR A 1 107 ? -29.578 -3.311 5.457 1 98.56 107 TYR A N 1
ATOM 827 C CA . TYR A 1 107 ? -29.266 -2.932 4.086 1 98.56 107 TYR A CA 1
ATOM 828 C C . TYR A 1 107 ? -30.375 -3.336 3.133 1 98.56 107 TYR A C 1
ATOM 830 O O . TYR A 1 107 ? -31 -4.391 3.303 1 98.56 107 TYR A O 1
ATOM 838 N N . ASN A 1 108 ? -30.641 -2.516 2.195 1 98.38 108 ASN A N 1
ATOM 839 C CA . ASN A 1 108 ? -31.562 -2.83 1.107 1 98.38 108 ASN A CA 1
ATOM 840 C C . ASN A 1 108 ? -30.922 -2.596 -0.257 1 98.38 108 ASN A C 1
ATOM 842 O O . ASN A 1 108 ? -30.297 -1.556 -0.486 1 98.38 108 ASN A O 1
ATOM 846 N N . PHE A 1 109 ? -31.062 -3.562 -1.119 1 97.81 109 PHE A N 1
ATOM 847 C CA . PHE A 1 109 ? -30.641 -3.373 -2.504 1 97.81 109 PHE A CA 1
ATOM 848 C C . PHE A 1 109 ? -31.297 -4.414 -3.41 1 97.81 109 PHE A C 1
ATOM 850 O O . PHE A 1 109 ? -32.094 -5.227 -2.955 1 97.81 109 PHE A O 1
ATOM 857 N N . THR A 1 110 ? -31.016 -4.328 -4.66 1 97.38 110 THR A N 1
ATOM 858 C CA . THR A 1 110 ? -31.703 -5.172 -5.633 1 97.38 110 THR A CA 1
ATOM 859 C C . THR A 1 110 ? -30.797 -6.305 -6.102 1 97.38 110 THR A C 1
ATOM 861 O O . THR A 1 110 ? -29.562 -6.156 -6.133 1 97.38 110 THR A O 1
ATOM 864 N N . ALA A 1 111 ? -31.406 -7.441 -6.348 1 97.25 111 ALA A N 1
ATOM 865 C CA . ALA A 1 111 ? -30.734 -8.57 -6.996 1 97.25 111 ALA A CA 1
ATOM 866 C C . ALA A 1 111 ? -31 -8.57 -8.5 1 97.25 111 ALA A C 1
ATOM 868 O O . ALA A 1 111 ? -31.703 -7.699 -9.016 1 97.25 111 ALA A O 1
ATOM 869 N N . GLN A 1 112 ? -30.344 -9.359 -9.18 1 96.44 112 GLN A N 1
ATOM 870 C CA . GLN A 1 112 ? -30.578 -9.594 -10.594 1 96.44 112 GLN A CA 1
ATOM 871 C C . GLN A 1 112 ? -31 -11.039 -10.852 1 96.44 112 GLN A C 1
ATOM 873 O O . GLN A 1 112 ? -30.828 -11.898 -9.992 1 96.44 112 GLN A O 1
ATOM 878 N N . ASN A 1 113 ? -31.578 -11.211 -12.039 1 96.19 113 ASN A N 1
ATOM 879 C CA . ASN A 1 113 ? -32.094 -12.531 -12.398 1 96.19 113 ASN A CA 1
ATOM 880 C C . ASN A 1 113 ? -30.969 -13.523 -12.641 1 96.19 113 ASN A C 1
ATOM 882 O O . ASN A 1 113 ? -30.141 -13.328 -13.539 1 96.19 113 ASN A O 1
ATOM 886 N N . ALA A 1 114 ? -31.016 -14.562 -11.883 1 95.62 114 ALA A N 1
ATOM 887 C CA . ALA A 1 114 ? -29.953 -15.578 -11.938 1 95.62 114 ALA A CA 1
ATOM 888 C C . ALA A 1 114 ? -29.969 -16.297 -13.273 1 95.62 114 ALA A C 1
ATOM 890 O O . ALA A 1 114 ? -28.969 -16.891 -13.68 1 95.62 114 ALA A O 1
ATOM 891 N N . ALA A 1 115 ? -31.062 -16.312 -13.938 1 94.19 115 ALA A N 1
ATOM 892 C CA . ALA A 1 115 ? -31.203 -17.062 -15.18 1 94.19 115 ALA A CA 1
ATOM 893 C C . ALA A 1 115 ? -30.266 -16.531 -16.25 1 94.19 115 ALA A C 1
ATOM 895 O O . ALA A 1 115 ? -29.953 -17.234 -17.219 1 94.19 115 ALA A O 1
ATOM 896 N N . GLU A 1 116 ? -29.859 -15.32 -16.078 1 92.25 116 GLU A N 1
ATOM 897 C CA . GLU A 1 116 ? -28.984 -14.688 -17.062 1 92.25 116 GLU A CA 1
ATOM 898 C C . GLU A 1 116 ? -27.516 -15.031 -16.812 1 92.25 116 GLU A C 1
ATOM 900 O O . GLU A 1 116 ? -26.656 -14.734 -17.641 1 92.25 116 GLU A O 1
ATOM 905 N N . TYR A 1 117 ? -27.281 -15.578 -15.703 1 95.44 117 TYR A N 1
ATOM 906 C CA . TYR A 1 117 ? -25.906 -15.93 -15.359 1 95.44 117 TYR A CA 1
ATOM 907 C C . TYR A 1 117 ? -25.422 -17.125 -16.172 1 95.44 117 TYR A C 1
ATOM 909 O O . TYR A 1 117 ? -26.109 -18.156 -16.219 1 95.44 117 TYR A O 1
ATOM 917 N N . PRO A 1 118 ? -24.328 -17.016 -16.797 1 92.69 118 PRO A N 1
ATOM 918 C CA . PRO A 1 118 ? -23.859 -18.109 -17.641 1 92.69 118 PRO A CA 1
ATOM 919 C C . PRO A 1 118 ? -23.641 -19.406 -16.875 1 92.69 118 PRO A C 1
ATOM 921 O O . PRO A 1 118 ? -23.188 -19.375 -15.727 1 92.69 118 PRO A O 1
ATOM 924 N N . GLN A 1 119 ? -24.016 -20.406 -17.469 1 86.69 119 GLN A N 1
ATOM 925 C CA . GLN A 1 119 ? -23.828 -21.719 -16.859 1 86.69 119 GLN A CA 1
ATOM 926 C C . GLN A 1 119 ? -22.453 -22.297 -17.203 1 86.69 119 GLN A C 1
ATOM 928 O O . GLN A 1 119 ? -21.953 -22.094 -18.312 1 86.69 119 GLN A O 1
ATOM 933 N N . THR A 1 120 ? -21.922 -22.844 -16.141 1 79.31 120 THR A N 1
ATOM 934 C CA . THR A 1 120 ? -20.625 -23.469 -16.359 1 79.31 120 THR A CA 1
ATOM 935 C C . THR A 1 120 ? -20.797 -24.891 -16.906 1 79.31 120 THR A C 1
ATOM 937 O O . THR A 1 120 ? -21.641 -25.656 -16.438 1 79.31 120 THR A O 1
ATOM 940 N N . SER A 1 121 ? -20.062 -25.109 -17.969 1 77.25 121 SER A N 1
ATOM 941 C CA . SER A 1 121 ? -20.094 -26.453 -18.531 1 77.25 121 SER A CA 1
ATOM 942 C C . SER A 1 121 ? -19.203 -27.406 -17.75 1 77.25 121 SER A C 1
ATOM 944 O O . SER A 1 121 ? -18.109 -27.016 -17.297 1 77.25 121 SER A O 1
ATOM 946 N N . GLU A 1 122 ? 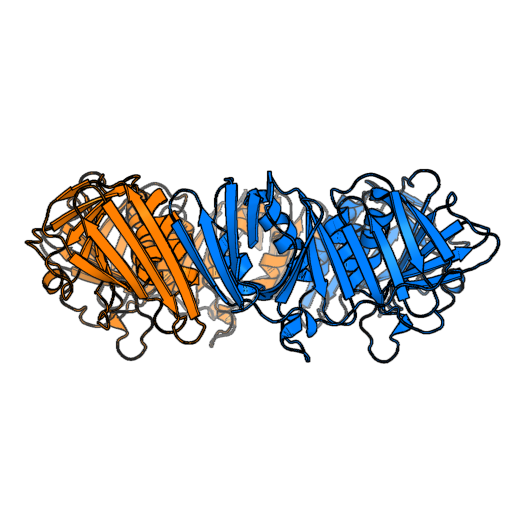-19.766 -28.516 -17.438 1 76.44 122 GLU A N 1
ATOM 947 C CA . GLU A 1 122 ? -18.969 -29.531 -16.766 1 76.44 122 GLU A CA 1
ATOM 948 C C . GLU A 1 122 ? -17.969 -30.188 -17.719 1 76.44 122 GLU A C 1
ATOM 950 O O . GLU A 1 122 ? -18.234 -30.281 -18.922 1 76.44 122 GLU A O 1
ATOM 955 N N . ILE A 1 123 ? -16.844 -30.484 -17.188 1 80.38 123 ILE A N 1
ATOM 956 C CA . ILE A 1 123 ? -15.852 -31.219 -17.969 1 80.38 123 ILE A CA 1
ATOM 957 C C . ILE A 1 123 ? -16.344 -32.656 -18.188 1 80.38 123 ILE A C 1
ATOM 959 O O . ILE A 1 123 ? -16.812 -33.312 -17.266 1 80.38 123 ILE A O 1
ATOM 963 N N . PRO A 1 124 ? -16.391 -33.094 -19.484 1 76.94 124 PRO A N 1
ATOM 964 C CA . PRO A 1 124 ? -16.891 -34.438 -19.812 1 76.94 124 PRO A CA 1
ATOM 965 C C . PRO A 1 124 ? -16.203 -35.531 -19 1 76.94 124 PRO A C 1
ATOM 967 O O . PRO A 1 124 ? -15.117 -35.312 -18.469 1 76.94 124 PRO A O 1
ATOM 970 N N . ASP A 1 125 ? -16.906 -36.656 -19.094 1 75.56 125 ASP A N 1
ATOM 971 C CA . ASP A 1 125 ? -16.359 -37.875 -18.531 1 75.56 125 ASP A CA 1
ATOM 972 C C . ASP A 1 125 ? -15.148 -38.344 -19.312 1 75.56 125 ASP A C 1
ATOM 974 O O . ASP A 1 125 ? -15.094 -38.188 -20.531 1 75.56 125 ASP A O 1
ATOM 978 N N . GLY A 1 126 ? -13.969 -38.75 -18.812 1 80.62 126 GLY A N 1
ATOM 979 C CA . GLY A 1 126 ? -12.758 -39.219 -19.469 1 80.62 126 GLY A CA 1
ATOM 980 C C . GLY A 1 126 ? -11.594 -38.281 -19.328 1 80.62 126 GLY A C 1
ATOM 981 O O . GLY A 1 126 ? -10.492 -38.562 -19.797 1 80.62 126 GLY A O 1
ATOM 982 N N . ALA A 1 127 ? -11.953 -37.25 -18.734 1 85.62 127 ALA A N 1
ATOM 983 C CA . ALA A 1 127 ? -10.883 -36.25 -18.547 1 85.62 127 ALA A CA 1
ATOM 984 C C . ALA A 1 127 ? -9.797 -36.812 -17.625 1 85.62 127 ALA A C 1
ATOM 986 O O . ALA A 1 127 ? -10.031 -37.75 -16.875 1 85.62 127 ALA A O 1
ATOM 987 N N . THR A 1 128 ? -8.594 -36.406 -17.844 1 94.88 128 THR A N 1
ATOM 988 C CA . THR A 1 128 ? -7.477 -36.781 -16.984 1 94.88 128 THR A CA 1
ATOM 989 C C . THR A 1 128 ? -7.633 -36.188 -15.594 1 94.88 128 THR A C 1
ATOM 991 O O . THR A 1 128 ? -8.094 -35.031 -15.453 1 94.88 128 THR A O 1
ATOM 994 N N . VAL A 1 129 ? -7.301 -37 -14.602 1 96.19 129 VAL A N 1
ATOM 995 C CA . VAL A 1 129 ? -7.426 -36.531 -13.219 1 96.19 129 VAL A CA 1
ATOM 996 C C . VAL A 1 129 ? -6.066 -36.594 -12.523 1 96.19 129 VAL A C 1
ATOM 998 O O . VAL A 1 129 ? -5.371 -37.625 -12.625 1 96.19 129 VAL A O 1
ATOM 1001 N N . VAL A 1 130 ? -5.691 -35.562 -11.906 1 96.94 130 VAL A N 1
ATOM 1002 C CA . VAL A 1 130 ? -4.477 -35.469 -11.102 1 96.94 130 VAL A CA 1
ATOM 1003 C C . VAL A 1 130 ? -4.82 -35.031 -9.688 1 96.94 130 VAL A C 1
ATOM 1005 O O . VAL A 1 130 ? -5.609 -34.094 -9.5 1 96.94 130 VAL A O 1
ATOM 1008 N N . THR A 1 131 ? -4.332 -35.719 -8.688 1 98.06 131 THR A N 1
ATOM 1009 C CA . THR A 1 131 ? -4.465 -35.312 -7.297 1 98.06 131 THR A CA 1
ATOM 1010 C C . THR A 1 131 ? -3.121 -34.844 -6.738 1 98.06 131 THR A C 1
ATOM 1012 O O . THR A 1 131 ? -2.113 -35.531 -6.883 1 98.06 131 THR A O 1
ATOM 1015 N N . ILE A 1 132 ? -3.096 -33.75 -6.164 1 97.81 132 ILE A N 1
ATOM 1016 C CA . ILE A 1 132 ? -1.862 -33.156 -5.645 1 97.81 132 ILE A CA 1
ATOM 1017 C C . ILE A 1 132 ? -2.145 -32.438 -4.324 1 97.81 132 ILE A C 1
ATOM 1019 O O . ILE A 1 132 ? -3.215 -31.859 -4.141 1 97.81 132 ILE A O 1
ATOM 1023 N N . GLY A 1 133 ? -1.218 -32.5 -3.354 1 97.31 133 GLY A N 1
ATOM 1024 C CA . GLY A 1 133 ? -1.387 -31.781 -2.111 1 97.31 133 GLY A CA 1
ATOM 1025 C C . GLY A 1 133 ? -1.502 -30.281 -2.318 1 97.31 133 GLY A C 1
ATOM 1026 O O . GLY A 1 133 ? -0.812 -29.703 -3.166 1 97.31 133 GLY A O 1
ATOM 1027 N N . ALA A 1 134 ? -2.334 -29.641 -1.488 1 97.69 134 ALA A N 1
ATOM 1028 C CA . ALA A 1 134 ? -2.58 -28.203 -1.617 1 97.69 134 ALA A CA 1
ATOM 1029 C C . ALA A 1 134 ? -1.29 -27.406 -1.445 1 97.69 134 ALA A C 1
ATOM 1031 O O . ALA A 1 134 ? -1.016 -26.484 -2.215 1 97.69 134 ALA A O 1
ATOM 1032 N N . ASP A 1 135 ? -0.525 -27.766 -0.488 1 96.19 135 ASP A N 1
ATOM 1033 C CA . ASP A 1 135 ? 0.725 -27.062 -0.216 1 96.19 135 ASP A CA 1
ATOM 1034 C C . ASP A 1 135 ? 1.713 -27.234 -1.368 1 96.19 135 ASP A C 1
ATOM 1036 O O . ASP A 1 135 ? 2.385 -26.281 -1.763 1 96.19 135 ASP A O 1
ATOM 1040 N N . VAL A 1 136 ? 1.802 -28.453 -1.935 1 96.88 136 VAL A N 1
ATOM 1041 C CA . VAL A 1 136 ? 2.709 -28.766 -3.035 1 96.88 136 VAL A CA 1
ATOM 1042 C C . VAL A 1 136 ? 2.316 -27.953 -4.27 1 96.88 136 VAL A C 1
ATOM 1044 O O . VAL A 1 136 ? 3.164 -27.312 -4.898 1 96.88 136 VAL A O 1
ATOM 1047 N N . LEU A 1 137 ? 1.025 -27.984 -4.539 1 98.12 137 LEU A N 1
ATOM 1048 C CA . LEU A 1 137 ? 0.551 -27.219 -5.695 1 98.12 137 LEU A CA 1
ATOM 1049 C C . LEU A 1 137 ? 0.802 -25.734 -5.508 1 98.12 137 LEU A C 1
ATOM 1051 O O . LEU A 1 137 ? 1.284 -25.062 -6.422 1 98.12 137 LEU A O 1
ATOM 1055 N N . ASN A 1 138 ? 0.476 -25.219 -4.34 1 97.62 138 ASN A N 1
ATOM 1056 C CA . ASN A 1 138 ? 0.678 -23.797 -4.047 1 97.62 138 ASN A CA 1
ATOM 1057 C C . ASN A 1 138 ? 2.141 -23.406 -4.211 1 97.62 138 ASN A C 1
ATOM 1059 O O . ASN A 1 138 ? 2.443 -22.391 -4.848 1 97.62 138 ASN A O 1
ATOM 1063 N N . ASN A 1 139 ? 3.043 -24.156 -3.656 1 96.94 139 ASN A N 1
ATOM 1064 C CA . ASN A 1 139 ? 4.473 -23.859 -3.758 1 96.94 139 ASN A CA 1
ATOM 1065 C C . ASN A 1 139 ? 4.945 -23.891 -5.207 1 96.94 139 ASN A C 1
ATOM 1067 O O . ASN A 1 139 ? 5.75 -23.047 -5.617 1 96.94 139 ASN A O 1
ATOM 1071 N N . ASN A 1 140 ? 4.457 -24.859 -5.953 1 97.88 140 ASN A N 1
ATOM 1072 C CA . ASN A 1 140 ? 4.844 -24.984 -7.355 1 97.88 140 ASN A CA 1
ATOM 1073 C C . ASN A 1 140 ? 4.359 -23.781 -8.172 1 97.88 140 ASN A C 1
ATOM 1075 O O . ASN A 1 140 ? 5.109 -23.234 -8.984 1 97.88 140 ASN A O 1
ATOM 1079 N N . ILE A 1 141 ? 3.129 -23.391 -7.91 1 98.38 141 ILE A N 1
ATOM 1080 C CA . ILE A 1 141 ? 2.574 -22.25 -8.617 1 98.38 141 ILE A CA 1
ATOM 1081 C C . ILE A 1 141 ? 3.34 -20.984 -8.227 1 98.38 141 ILE A C 1
ATOM 1083 O O . ILE A 1 141 ? 3.725 -20.188 -9.086 1 98.38 141 ILE A O 1
ATOM 1087 N N . ASN A 1 142 ? 3.605 -20.828 -6.988 1 97.31 142 ASN A N 1
ATOM 1088 C CA . ASN A 1 142 ? 4.324 -19.656 -6.484 1 97.31 142 ASN A CA 1
ATOM 1089 C C . ASN A 1 142 ? 5.711 -19.531 -7.109 1 97.31 142 ASN A C 1
ATOM 1091 O O . ASN A 1 142 ? 6.141 -18.438 -7.473 1 97.31 142 ASN A O 1
ATOM 1095 N N . ARG A 1 143 ? 6.359 -20.625 -7.27 1 97.69 143 ARG A N 1
ATOM 1096 C CA . ARG A 1 143 ? 7.715 -20.641 -7.809 1 97.69 143 ARG A CA 1
ATOM 1097 C C . ARG A 1 143 ? 7.703 -20.438 -9.32 1 97.69 143 ARG A C 1
ATOM 1099 O O . ARG A 1 143 ? 8.75 -20.172 -9.922 1 97.69 143 ARG A O 1
ATOM 1106 N N . SER A 1 144 ? 6.504 -20.562 -9.906 1 98.5 144 SER A N 1
ATOM 1107 C CA . SER A 1 144 ? 6.492 -20.641 -11.367 1 98.5 144 SER A CA 1
ATOM 1108 C C . SER A 1 144 ? 5.887 -19.375 -11.977 1 98.5 144 SER A C 1
ATOM 1110 O O . SER A 1 144 ? 6.25 -18.984 -13.086 1 98.5 144 SER A O 1
ATOM 1112 N N . LEU A 1 145 ? 5.012 -18.766 -11.273 1 98.19 145 LEU A N 1
ATOM 1113 C CA . LEU A 1 145 ? 4.164 -17.703 -11.828 1 98.19 145 LEU A CA 1
ATOM 1114 C C . LEU A 1 145 ? 5.012 -16.594 -12.43 1 98.19 145 LEU A C 1
ATOM 1116 O O . LEU A 1 145 ? 4.738 -16.125 -13.539 1 98.19 145 LEU A O 1
ATOM 1120 N N . PHE A 1 146 ? 6.055 -16.156 -11.781 1 97.44 146 PHE A N 1
ATOM 1121 C CA . PHE A 1 146 ? 6.848 -14.992 -12.195 1 97.44 146 PHE A CA 1
ATOM 1122 C C . PHE A 1 146 ? 7.582 -15.281 -13.5 1 97.44 146 PHE A C 1
ATOM 1124 O O . PHE A 1 146 ? 8.039 -14.352 -14.172 1 97.44 146 PHE A O 1
ATOM 1131 N N . ALA A 1 147 ? 7.727 -16.547 -13.852 1 98.38 147 ALA A N 1
ATOM 1132 C CA . ALA A 1 147 ? 8.547 -16.922 -14.992 1 98.38 147 ALA A CA 1
ATOM 1133 C C . ALA A 1 147 ? 7.707 -17 -16.266 1 98.38 147 ALA A C 1
ATOM 1135 O O . ALA A 1 147 ? 8.242 -17.203 -17.359 1 98.38 147 ALA A O 1
ATOM 1136 N N . THR A 1 148 ? 6.398 -16.859 -16.125 1 98.19 148 THR A N 1
ATOM 1137 C CA . THR A 1 148 ? 5.547 -16.891 -17.312 1 98.19 148 THR A CA 1
ATOM 1138 C C . THR A 1 148 ? 5.801 -15.664 -18.188 1 98.19 148 THR A C 1
ATOM 1140 O O . THR A 1 148 ? 6.238 -14.617 -17.703 1 98.19 148 THR A O 1
ATOM 1143 N N . ALA A 1 149 ? 5.551 -15.805 -19.453 1 97.25 149 ALA A N 1
ATOM 1144 C CA . ALA A 1 149 ? 5.734 -14.703 -20.391 1 97.25 149 ALA A CA 1
ATOM 1145 C C . ALA A 1 149 ? 4.52 -13.781 -20.391 1 97.25 149 ALA A C 1
ATOM 1147 O O . ALA A 1 149 ? 3.52 -14.055 -19.734 1 97.25 149 ALA A O 1
ATOM 1148 N N . GLN A 1 150 ? 4.707 -12.664 -20.969 1 93.38 150 GLN A N 1
ATOM 1149 C CA . GLN A 1 150 ? 3.617 -11.719 -21.203 1 93.38 150 GLN A CA 1
ATOM 1150 C C . GLN A 1 150 ? 3.443 -11.438 -22.688 1 93.38 150 GLN A C 1
ATOM 1152 O O . GLN A 1 150 ? 2.699 -10.531 -23.078 1 93.38 150 GLN A O 1
ATOM 1157 N N . ASP A 1 151 ? 3.971 -12.25 -23.469 1 88.5 151 ASP A N 1
ATOM 1158 C CA . ASP A 1 151 ? 3.982 -12.047 -24.922 1 88.5 151 ASP A CA 1
ATOM 1159 C C . ASP A 1 151 ? 2.646 -12.445 -25.547 1 88.5 151 ASP A C 1
ATOM 1161 O O . ASP A 1 151 ? 2.258 -13.617 -25.484 1 88.5 151 ASP A O 1
ATOM 1165 N N . GLU A 1 152 ? 2.029 -11.594 -26.328 1 89.19 152 GLU A N 1
ATOM 1166 C CA . GLU A 1 152 ? 0.736 -11.883 -26.938 1 89.19 152 GLU A CA 1
ATOM 1167 C C . GLU A 1 152 ? 0.901 -12.727 -28.203 1 89.19 152 GLU A C 1
ATOM 1169 O O . GLU A 1 152 ? -0.032 -13.414 -28.625 1 89.19 152 GLU A O 1
ATOM 1174 N N . LEU A 1 153 ? 2.127 -12.688 -28.75 1 89.56 153 LEU A N 1
ATOM 1175 C CA . LEU A 1 153 ? 2.389 -13.43 -29.984 1 89.56 153 LEU A CA 1
ATOM 1176 C C . LEU A 1 153 ? 2.586 -14.914 -29.688 1 89.56 153 LEU A C 1
ATOM 1178 O O . LEU A 1 153 ? 2.422 -15.758 -30.562 1 89.56 153 LEU A O 1
ATOM 1182 N N . ARG A 1 154 ? 2.996 -15.281 -28.484 1 88.94 154 ARG A N 1
ATOM 1183 C CA . ARG A 1 154 ? 3.178 -16.672 -28.062 1 88.94 154 ARG A CA 1
ATOM 1184 C C . ARG A 1 154 ? 2.41 -16.969 -26.781 1 88.94 154 ARG A C 1
ATOM 1186 O O . ARG A 1 154 ? 3.012 -17.172 -25.734 1 88.94 154 ARG A O 1
ATOM 1193 N N . PRO A 1 155 ? 1.156 -17.125 -26.922 1 94.81 155 PRO A N 1
ATOM 1194 C CA . PRO A 1 155 ? 0.321 -17.234 -25.734 1 94.81 155 PRO A CA 1
ATOM 1195 C C . PRO A 1 155 ? 0.613 -18.516 -24.922 1 94.81 155 PRO A C 1
ATOM 1197 O O . PRO A 1 155 ? 0.335 -18.562 -23.734 1 94.81 155 PRO A O 1
ATOM 1200 N N . VAL A 1 156 ? 1.147 -19.5 -25.562 1 96.69 156 VAL A N 1
ATOM 1201 C CA . VAL A 1 156 ? 1.399 -20.781 -24.906 1 96.69 156 VAL A CA 1
ATOM 1202 C C . VAL A 1 156 ? 2.381 -20.594 -23.75 1 96.69 156 VAL A C 1
ATOM 1204 O O . VAL A 1 156 ? 2.398 -21.391 -22.812 1 96.69 156 VAL A O 1
ATOM 1207 N N . MET A 1 157 ? 3.156 -19.516 -23.781 1 97.06 157 MET A N 1
ATOM 1208 C CA . MET A 1 157 ? 4.16 -19.281 -22.75 1 97.06 157 MET A CA 1
ATOM 1209 C C . MET A 1 157 ? 3.619 -18.344 -21.672 1 97.06 157 MET A C 1
ATOM 1211 O O . MET A 1 157 ? 4.316 -18.047 -20.703 1 97.06 157 MET A O 1
ATOM 1215 N N . ASN A 1 158 ? 2.369 -17.938 -21.828 1 97.69 158 ASN A N 1
ATOM 1216 C CA . ASN A 1 158 ? 1.747 -17.016 -20.891 1 97.69 158 ASN A CA 1
ATOM 1217 C C . ASN A 1 158 ? 1.048 -17.766 -19.75 1 97.69 158 ASN A C 1
ATOM 1219 O O . ASN A 1 158 ? 0.181 -17.203 -19.078 1 97.69 158 ASN A O 1
ATOM 1223 N N . GLY A 1 159 ? 1.367 -18.984 -19.5 1 98.44 159 GLY A N 1
ATOM 1224 C CA . GLY A 1 159 ? 0.793 -19.812 -18.453 1 98.44 159 GLY A CA 1
ATOM 1225 C C . GLY A 1 159 ? 1.774 -20.828 -17.875 1 98.44 159 GLY A C 1
ATOM 1226 O O . GLY A 1 159 ? 2.949 -20.828 -18.25 1 98.44 159 GLY A O 1
ATOM 1227 N N . ILE A 1 160 ? 1.33 -21.516 -16.953 1 98.88 160 ILE A N 1
ATOM 1228 C CA . ILE A 1 160 ? 2.105 -22.578 -16.312 1 98.88 160 ILE A CA 1
ATOM 1229 C C . ILE A 1 160 ? 1.79 -23.906 -16.984 1 98.88 160 ILE A C 1
ATOM 1231 O O . ILE A 1 160 ? 0.625 -24.312 -17.078 1 98.88 160 ILE A O 1
ATOM 1235 N N . TYR A 1 161 ? 2.775 -24.609 -17.406 1 98.75 161 TYR A N 1
ATOM 1236 C CA . TYR A 1 161 ? 2.637 -25.875 -18.109 1 98.75 161 TYR A CA 1
ATOM 1237 C C . TYR A 1 161 ? 2.674 -27.062 -17.141 1 98.75 161 TYR A C 1
ATOM 1239 O O . TYR A 1 161 ? 3.629 -27.203 -16.375 1 98.75 161 TYR A O 1
ATOM 1247 N N . PHE A 1 162 ? 1.604 -27.812 -17.141 1 98.81 162 PHE A N 1
ATOM 1248 C CA . PHE A 1 162 ? 1.544 -29.078 -16.406 1 98.81 162 PHE A CA 1
ATOM 1249 C C . PHE A 1 162 ? 1.812 -30.25 -17.328 1 98.81 162 PHE A C 1
ATOM 1251 O O . PHE A 1 162 ? 1.065 -30.484 -18.281 1 98.81 162 PHE A O 1
ATOM 1258 N N . ASP A 1 163 ? 2.863 -30.953 -17.031 1 98.56 163 ASP A N 1
ATOM 1259 C CA . ASP A 1 163 ? 3.332 -32.062 -17.875 1 98.56 163 ASP A CA 1
ATOM 1260 C C . ASP A 1 163 ? 3.332 -33.375 -17.109 1 98.56 163 ASP A C 1
ATOM 1262 O O . ASP A 1 163 ? 4.285 -33.688 -16.391 1 98.56 163 ASP A O 1
ATOM 1266 N N . LEU A 1 164 ? 2.242 -34.188 -17.297 1 98.56 164 LEU A N 1
ATOM 1267 C CA . LEU A 1 164 ? 2.076 -35.469 -16.625 1 98.56 164 LEU A CA 1
ATOM 1268 C C . LEU A 1 164 ? 2.609 -36.594 -17.5 1 98.56 164 LEU A C 1
ATOM 1270 O O . LEU A 1 164 ? 2.123 -36.812 -18.609 1 98.56 164 LEU A O 1
ATOM 1274 N N . THR A 1 165 ? 3.629 -37.281 -17 1 98.06 165 THR A N 1
ATOM 1275 C CA . THR A 1 165 ? 4.281 -38.375 -17.719 1 98.06 165 THR A CA 1
ATOM 1276 C C . THR A 1 165 ? 4.461 -39.594 -16.812 1 98.06 165 THR A C 1
ATOM 1278 O O . THR A 1 165 ? 4.148 -39.531 -15.625 1 98.06 165 THR A O 1
ATOM 1281 N N . PRO A 1 166 ? 4.922 -40.688 -17.359 1 97.81 166 PRO A N 1
ATOM 1282 C CA . PRO A 1 166 ? 5.203 -41.844 -16.516 1 97.81 166 PRO A CA 1
ATOM 1283 C C . PRO A 1 166 ? 6.316 -41.562 -15.5 1 97.81 166 PRO A C 1
ATOM 1285 O O . PRO A 1 166 ? 6.441 -42.312 -14.516 1 97.81 166 PRO A O 1
ATOM 1288 N N . GLU A 1 167 ? 7.121 -40.562 -15.695 1 96.88 167 GLU A N 1
ATOM 1289 C CA . GLU A 1 167 ? 8.25 -40.25 -14.82 1 96.88 167 GLU A CA 1
ATOM 1290 C C . GLU A 1 167 ? 7.82 -39.344 -13.672 1 96.88 167 GLU A C 1
ATOM 1292 O O . GLU A 1 167 ? 8.516 -39.25 -12.664 1 96.88 167 GLU A O 1
ATOM 1297 N N . GLY A 1 168 ? 6.73 -38.656 -13.867 1 98.12 168 GLY A N 1
ATOM 1298 C CA . GLY A 1 168 ? 6.273 -37.719 -12.859 1 98.12 168 GLY A CA 1
ATOM 1299 C C . GLY A 1 168 ? 5.48 -36.562 -13.43 1 98.12 168 GLY A C 1
ATOM 1300 O O . GLY A 1 168 ? 5.125 -36.562 -14.609 1 98.12 168 GLY A O 1
ATOM 1301 N N . LEU A 1 169 ? 5.184 -35.625 -12.578 1 98.75 169 LEU A N 1
ATOM 1302 C CA . LEU A 1 169 ? 4.512 -34.406 -12.969 1 98.75 169 LEU A CA 1
ATOM 1303 C C . LEU A 1 169 ? 5.473 -33.219 -12.93 1 98.75 169 LEU A C 1
ATOM 1305 O O . LEU A 1 169 ? 6.031 -32.906 -11.875 1 98.75 169 LEU A O 1
ATOM 1309 N N . ALA A 1 170 ? 5.707 -32.625 -14.055 1 98.75 170 ALA A N 1
ATOM 1310 C CA . ALA A 1 170 ? 6.496 -31.391 -14.125 1 98.75 170 ALA A CA 1
ATOM 1311 C C . ALA A 1 170 ? 5.59 -30.172 -14.266 1 98.75 170 ALA A C 1
ATOM 1313 O O . ALA A 1 170 ? 4.68 -30.156 -15.094 1 98.75 170 ALA A O 1
ATOM 1314 N N . ILE A 1 171 ? 5.75 -29.219 -13.445 1 98.81 171 ILE A N 1
ATOM 1315 C CA . ILE A 1 171 ? 5.098 -27.922 -13.523 1 98.81 171 ILE A CA 1
ATOM 1316 C C . ILE A 1 171 ? 6.109 -26.859 -13.938 1 98.81 171 ILE A C 1
ATOM 1318 O O . ILE A 1 171 ? 7.051 -26.562 -13.203 1 98.81 171 ILE A O 1
ATOM 1322 N N . VAL A 1 172 ? 5.879 -26.266 -15.117 1 98.81 172 VAL A N 1
ATOM 1323 C CA . VAL A 1 172 ? 6.941 -25.531 -15.797 1 98.81 172 VAL A CA 1
ATOM 1324 C C . VAL A 1 172 ? 6.422 -24.172 -16.234 1 98.81 172 VAL A C 1
ATOM 1326 O O . VAL A 1 172 ? 5.285 -24.047 -16.703 1 98.81 172 VAL A O 1
ATOM 1329 N N . ALA A 1 173 ? 7.199 -23.156 -16.109 1 98.75 173 ALA A N 1
ATOM 1330 C CA . ALA A 1 173 ? 6.941 -21.844 -16.688 1 98.75 173 ALA A CA 1
ATOM 1331 C C . ALA A 1 173 ? 8.227 -21.234 -17.25 1 98.75 173 ALA A C 1
ATOM 1333 O O . ALA A 1 173 ? 9.312 -21.453 -16.719 1 98.75 173 ALA A O 1
ATOM 1334 N N . SER A 1 174 ? 8.094 -20.531 -18.328 1 98.12 174 SER A N 1
ATOM 1335 C CA . SER A 1 174 ? 9.242 -19.875 -18.938 1 98.12 174 SER A CA 1
ATOM 1336 C C . SER A 1 174 ? 8.805 -18.656 -19.75 1 98.12 174 SER A C 1
ATOM 1338 O O . SER A 1 174 ? 7.703 -18.641 -20.297 1 98.12 174 SER A O 1
ATOM 1340 N N . ASP A 1 175 ? 9.664 -17.625 -19.75 1 97.12 175 ASP A N 1
ATOM 1341 C CA . ASP A 1 175 ? 9.422 -16.484 -20.625 1 97.12 175 ASP A CA 1
ATOM 1342 C C . ASP A 1 175 ? 10.484 -16.406 -21.734 1 97.12 175 ASP A C 1
ATOM 1344 O O . ASP A 1 175 ? 10.633 -15.367 -22.375 1 97.12 175 ASP A O 1
ATOM 1348 N N . GLY A 1 176 ? 11.219 -17.453 -21.891 1 96 176 GLY A N 1
ATOM 1349 C CA . GLY A 1 176 ? 12.266 -17.469 -22.891 1 96 176 GLY A CA 1
ATOM 1350 C C . GLY A 1 176 ? 13.617 -17.047 -22.359 1 96 176 GLY A C 1
ATOM 1351 O O . GLY A 1 176 ? 14.656 -17.406 -22.922 1 96 176 GLY A O 1
ATOM 1352 N N . HIS A 1 177 ? 13.641 -16.312 -21.25 1 96.06 177 HIS A N 1
ATOM 1353 C CA . HIS A 1 177 ? 14.891 -15.859 -20.656 1 96.06 177 HIS A CA 1
ATOM 1354 C C . HIS A 1 177 ? 15.148 -16.562 -19.328 1 96.06 177 HIS A C 1
ATOM 1356 O O . HIS A 1 177 ? 16.297 -16.625 -18.859 1 96.06 177 HIS A O 1
ATOM 1362 N N . LYS A 1 178 ? 14.156 -16.969 -18.766 1 98.25 178 LYS A N 1
ATOM 1363 C CA . LYS A 1 178 ? 14.227 -17.781 -17.562 1 98.25 178 LYS A CA 1
ATOM 1364 C C . LYS A 1 178 ? 13.227 -18.938 -17.609 1 98.25 178 LYS A C 1
ATOM 1366 O O . LYS A 1 178 ? 12.281 -18.906 -18.406 1 98.25 178 LYS A O 1
ATOM 1371 N N . LEU A 1 179 ? 13.477 -19.953 -16.812 1 98.69 179 LEU A N 1
ATOM 1372 C CA . LEU A 1 179 ? 12.648 -21.141 -16.75 1 98.69 179 LEU A CA 1
ATOM 1373 C C . LEU A 1 179 ? 12.609 -21.719 -15.344 1 98.69 179 LEU A C 1
ATOM 1375 O O . LEU A 1 179 ? 13.633 -21.781 -14.664 1 98.69 179 LEU A O 1
ATOM 1379 N N . VAL A 1 180 ? 11.438 -22.094 -14.906 1 98.81 180 VAL A N 1
ATOM 1380 C CA . VAL A 1 180 ? 11.25 -22.812 -13.648 1 98.81 180 VAL A CA 1
ATOM 1381 C C . VAL A 1 180 ? 10.656 -24.188 -13.938 1 98.81 180 VAL A C 1
ATOM 1383 O O . VAL A 1 180 ? 9.711 -24.328 -14.711 1 98.81 180 VAL A O 1
ATOM 1386 N N . ARG A 1 181 ? 11.203 -25.219 -13.414 1 98.81 181 ARG A N 1
ATOM 1387 C CA . ARG A 1 181 ? 10.641 -26.562 -13.469 1 98.81 181 ARG A CA 1
ATOM 1388 C C . ARG A 1 181 ? 10.539 -27.172 -12.078 1 98.81 181 ARG A C 1
ATOM 1390 O O . ARG A 1 181 ? 11.555 -27.328 -11.391 1 98.81 181 ARG A O 1
ATOM 1397 N N . ASN A 1 182 ? 9.383 -27.406 -11.609 1 98.62 182 ASN A N 1
ATOM 1398 C CA . ASN A 1 182 ? 9.086 -28.219 -10.438 1 98.62 182 ASN A CA 1
ATOM 1399 C C . ASN A 1 182 ? 8.664 -29.625 -10.82 1 98.62 182 ASN A C 1
ATOM 1401 O O . ASN A 1 182 ? 7.629 -29.828 -11.469 1 98.62 182 ASN A O 1
ATOM 1405 N N . LYS A 1 183 ? 9.422 -30.594 -10.453 1 98.25 183 LYS A N 1
ATOM 1406 C CA . LYS A 1 183 ? 9.07 -31.969 -10.773 1 98.25 183 LYS A CA 1
ATOM 1407 C C . LYS A 1 183 ? 8.648 -32.75 -9.523 1 98.25 183 LYS A C 1
ATOM 1409 O O . LYS A 1 183 ? 9.312 -32.656 -8.492 1 98.25 183 LYS A O 1
ATOM 1414 N N . ASN A 1 184 ? 7.508 -33.312 -9.555 1 98.38 184 ASN A N 1
ATOM 1415 C CA . ASN A 1 184 ? 7 -34.219 -8.531 1 98.38 184 ASN A CA 1
ATOM 1416 C C . ASN A 1 184 ? 7.066 -35.688 -8.984 1 98.38 184 ASN A C 1
ATOM 1418 O O . ASN A 1 184 ? 6.43 -36.062 -9.969 1 98.38 184 ASN A O 1
ATOM 1422 N N . PHE A 1 185 ? 7.797 -36.562 -8.281 1 98.12 185 PHE A N 1
ATOM 1423 C CA . PHE A 1 185 ? 8.062 -37.906 -8.727 1 98.12 185 PHE A CA 1
ATOM 1424 C C . PHE A 1 185 ? 6.992 -38.875 -8.211 1 98.12 185 PHE A C 1
ATOM 1426 O O . PHE A 1 185 ? 6.969 -40.062 -8.586 1 98.12 185 PHE A O 1
ATOM 1433 N N . GLU A 1 186 ? 6.121 -38.344 -7.41 1 97.31 186 GLU A N 1
ATOM 1434 C CA . GLU A 1 186 ? 5.082 -39.188 -6.832 1 97.31 186 GLU A CA 1
ATOM 1435 C C . GLU A 1 186 ? 3.799 -39.125 -7.66 1 97.31 186 GLU A C 1
ATOM 1437 O O . GLU A 1 186 ? 2.932 -39.969 -7.531 1 97.31 186 GLU A O 1
ATOM 1442 N N . ILE A 1 187 ? 3.645 -38.156 -8.391 1 97.75 187 ILE A N 1
ATOM 1443 C CA . ILE A 1 187 ? 2.479 -38 -9.258 1 97.75 187 ILE A CA 1
ATOM 1444 C C . ILE A 1 187 ? 2.844 -38.406 -10.688 1 97.75 187 ILE A C 1
ATOM 1446 O O . ILE A 1 187 ? 3.555 -37.656 -11.375 1 97.75 187 ILE A O 1
ATOM 1450 N N . LYS A 1 188 ? 2.357 -39.5 -11.156 1 97.06 188 LYS A N 1
ATOM 1451 C CA . LYS A 1 188 ? 2.738 -40.031 -12.461 1 97.06 188 LYS A CA 1
ATOM 1452 C C . LYS A 1 188 ? 1.538 -40.625 -13.18 1 97.06 188 LYS A C 1
ATOM 1454 O O . LYS A 1 188 ? 0.503 -40.875 -12.562 1 97.06 188 LYS A O 1
ATOM 1459 N N . SER A 1 189 ? 1.632 -40.75 -14.461 1 96.94 189 SER A N 1
ATOM 1460 C CA . SER A 1 189 ? 0.621 -41.375 -15.297 1 96.94 189 SER A CA 1
ATOM 1461 C C . SER A 1 189 ? 1.257 -42.094 -16.484 1 96.94 189 SER A C 1
ATOM 1463 O O . SER A 1 189 ? 2.094 -41.5 -17.188 1 96.94 189 SER A O 1
ATOM 1465 N N . ASP A 1 190 ? 0.81 -43.312 -16.766 1 96.31 190 ASP A N 1
ATOM 1466 C CA . ASP A 1 190 ? 1.297 -44.031 -17.938 1 96.31 190 ASP A CA 1
ATOM 1467 C C . ASP A 1 190 ? 0.829 -43.406 -19.234 1 96.31 190 ASP A C 1
ATOM 1469 O O . ASP A 1 190 ? 1.474 -43.531 -20.266 1 96.31 190 ASP A O 1
ATOM 1473 N N . THR A 1 191 ? -0.279 -42.75 -19.172 1 96.06 191 THR A N 1
ATOM 1474 C CA . THR A 1 191 ? -0.779 -42 -20.312 1 96.06 191 THR A CA 1
ATOM 1475 C C . THR A 1 191 ? -0.419 -40.531 -20.172 1 96.06 191 THR A C 1
ATOM 1477 O O . THR A 1 191 ? -1.038 -39.812 -19.391 1 96.06 191 THR A O 1
ATOM 1480 N N . PRO A 1 192 ? 0.542 -40.156 -20.922 1 96.81 192 PRO A N 1
ATOM 1481 C CA . PRO A 1 192 ? 0.947 -38.75 -20.812 1 96.81 192 PRO A CA 1
ATOM 1482 C C . PRO A 1 192 ? -0.199 -37.781 -21.109 1 96.81 192 PRO A C 1
ATOM 1484 O O . PRO A 1 192 ? -1.04 -38.062 -21.969 1 96.81 192 PRO A O 1
ATOM 1487 N N . ALA A 1 193 ? -0.301 -36.688 -20.391 1 97.06 193 ALA A N 1
ATOM 1488 C CA . ALA A 1 193 ? -1.261 -35.594 -20.562 1 97.06 193 ALA A CA 1
ATOM 1489 C C . ALA A 1 193 ? -0.682 -34.281 -20.078 1 97.06 193 ALA A C 1
ATOM 1491 O O . ALA A 1 193 ? 0.183 -34.25 -19.203 1 97.06 193 ALA A O 1
ATOM 1492 N N . SER A 1 194 ? -1.104 -33.281 -20.75 1 97.94 194 SER A N 1
ATOM 1493 C CA . SER A 1 194 ? -0.584 -31.969 -20.359 1 97.94 194 SER A CA 1
ATOM 1494 C C . SER A 1 194 ? -1.62 -30.859 -20.578 1 97.94 194 SER A C 1
ATOM 1496 O O . SER A 1 194 ? -2.596 -31.062 -21.297 1 97.94 194 SER A O 1
ATOM 1498 N N . PHE A 1 195 ? -1.469 -29.797 -19.938 1 98.19 195 PHE A N 1
ATOM 1499 C CA . PHE A 1 195 ? -2.256 -28.594 -20.172 1 98.19 195 PHE A CA 1
ATOM 1500 C C . PHE A 1 195 ? -1.484 -27.359 -19.75 1 98.19 195 PHE A C 1
ATOM 1502 O O . PHE A 1 195 ? -0.459 -27.453 -19.078 1 98.19 195 PHE A O 1
ATOM 1509 N N . ILE A 1 196 ? -1.931 -26.219 -20.203 1 98.69 196 ILE A N 1
ATOM 1510 C CA . ILE A 1 196 ? -1.34 -24.938 -19.859 1 98.69 196 ILE A CA 1
ATOM 1511 C C . ILE A 1 196 ? -2.355 -24.094 -19.078 1 98.69 196 ILE A C 1
ATOM 1513 O O . ILE A 1 196 ? -3.383 -23.688 -19.641 1 98.69 196 ILE A O 1
ATOM 1517 N N . LEU A 1 197 ? -2.055 -23.875 -17.812 1 98.69 197 LEU A N 1
ATOM 1518 C CA . LEU A 1 197 ? -2.902 -23.078 -16.938 1 98.69 197 LEU A CA 1
ATOM 1519 C C . LEU A 1 197 ? -2.604 -21.594 -17.094 1 98.69 197 LEU A C 1
ATOM 1521 O O . LEU A 1 197 ? -1.483 -21.141 -16.828 1 98.69 197 LEU A O 1
ATOM 1525 N N . PRO A 1 198 ? -3.602 -20.828 -17.484 1 98 198 PRO A N 1
ATOM 1526 C CA . PRO A 1 198 ? -3.355 -19.391 -17.641 1 98 198 PRO A CA 1
ATOM 1527 C C . PRO A 1 198 ? -2.967 -18.719 -16.328 1 98 198 PRO A C 1
ATOM 1529 O O . PRO A 1 198 ? -3.186 -19.281 -15.258 1 98 198 PRO A O 1
ATOM 1532 N N . LYS A 1 199 ? -2.418 -17.5 -16.422 1 97.44 199 LYS A N 1
ATOM 1533 C CA . LYS A 1 199 ? -1.893 -16.766 -15.289 1 97.44 199 LYS A CA 1
ATOM 1534 C C . LYS A 1 199 ? -2.998 -16.438 -14.289 1 97.44 199 LYS A C 1
ATOM 1536 O O . LYS A 1 199 ? -2.818 -16.594 -13.078 1 97.44 199 LYS A O 1
ATOM 1541 N N . LYS A 1 200 ? -4.117 -15.984 -14.742 1 96.75 200 LYS A N 1
ATOM 1542 C CA . LYS A 1 200 ? -5.168 -15.523 -13.836 1 96.75 200 LYS A CA 1
ATOM 1543 C C . LYS A 1 200 ? -5.672 -16.656 -12.953 1 96.75 200 LYS A C 1
ATOM 1545 O O . LYS A 1 200 ? -5.645 -16.547 -11.727 1 96.75 200 LYS A O 1
ATOM 1550 N N . PRO A 1 201 ? -6.125 -17.766 -13.547 1 98.25 201 PRO A N 1
ATOM 1551 C CA . PRO A 1 201 ? -6.547 -18.859 -12.656 1 98.25 201 PRO A CA 1
ATOM 1552 C C . PRO A 1 201 ? -5.41 -19.375 -11.781 1 98.25 201 PRO A C 1
ATOM 1554 O O . PRO A 1 201 ? -5.648 -19.812 -10.656 1 98.25 201 PRO A O 1
ATOM 1557 N N . ALA A 1 202 ? -4.176 -19.359 -12.273 1 98.56 202 ALA A N 1
ATOM 1558 C CA . ALA A 1 202 ? -3.045 -19.734 -11.43 1 98.56 202 ALA A CA 1
ATOM 1559 C C . ALA A 1 202 ? -2.934 -18.812 -10.227 1 98.56 202 ALA A C 1
ATOM 1561 O O . ALA A 1 202 ? -2.707 -19.266 -9.102 1 98.56 202 ALA A O 1
ATOM 1562 N N . THR A 1 203 ? -3.066 -17.547 -10.469 1 98.12 203 THR A N 1
ATOM 1563 C CA . THR A 1 203 ? -3.012 -16.547 -9.406 1 98.12 203 THR A CA 1
ATOM 1564 C C . THR A 1 203 ? -4.16 -16.75 -8.414 1 98.12 203 THR A C 1
ATOM 1566 O O . THR A 1 203 ? -3.971 -16.641 -7.207 1 98.12 203 THR A O 1
ATOM 1569 N N . LEU A 1 204 ? -5.34 -17.016 -8.914 1 97.81 204 LEU A N 1
ATOM 1570 C CA . LEU A 1 204 ? -6.488 -17.297 -8.062 1 97.81 204 LEU A CA 1
ATOM 1571 C C . LEU A 1 204 ? -6.215 -18.5 -7.164 1 97.81 204 LEU A C 1
ATOM 1573 O O . LEU A 1 204 ? -6.531 -18.469 -5.973 1 97.81 204 LEU A O 1
ATOM 1577 N N . LEU A 1 205 ? -5.637 -19.531 -7.75 1 98.12 205 LEU A N 1
ATOM 1578 C CA . LEU A 1 205 ? -5.316 -20.719 -6.98 1 98.12 205 LEU A CA 1
ATOM 1579 C C . LEU A 1 205 ? -4.305 -20.406 -5.883 1 98.12 205 LEU A C 1
ATOM 1581 O O . LEU A 1 205 ? -4.438 -20.891 -4.758 1 98.12 205 LEU A O 1
ATOM 1585 N N . ARG A 1 206 ? -3.314 -19.656 -6.277 1 96.81 206 ARG A N 1
ATOM 1586 C CA . ARG A 1 206 ? -2.314 -19.266 -5.293 1 96.81 206 ARG A CA 1
ATOM 1587 C C . ARG A 1 206 ? -2.967 -18.609 -4.078 1 96.81 206 ARG A C 1
ATOM 1589 O O . ARG A 1 206 ? -2.574 -18.875 -2.941 1 96.81 206 ARG A O 1
ATOM 1596 N N . THR A 1 207 ? -3.926 -17.781 -4.309 1 95.06 207 THR A N 1
ATOM 1597 C CA . THR A 1 207 ? -4.625 -17.062 -3.254 1 95.06 207 THR A CA 1
ATOM 1598 C C . THR A 1 207 ? -5.383 -18.031 -2.346 1 95.06 207 THR A C 1
ATOM 1600 O O . THR A 1 207 ? -5.301 -17.922 -1.12 1 95.06 207 THR A O 1
ATOM 1603 N N . VAL A 1 208 ? -6.062 -18.984 -2.84 1 96.06 208 VAL A N 1
ATOM 1604 C CA . VAL A 1 208 ? -6.977 -19.812 -2.059 1 96.06 208 VAL A CA 1
ATOM 1605 C C . VAL A 1 208 ? -6.211 -20.984 -1.431 1 96.06 208 VAL A C 1
ATOM 1607 O O . VAL A 1 208 ? -6.664 -21.562 -0.447 1 96.06 208 VAL A O 1
ATOM 1610 N N . LEU A 1 209 ? -5.074 -21.297 -1.98 1 97 209 LEU A N 1
ATOM 1611 C CA . LEU A 1 209 ? -4.34 -22.453 -1.489 1 97 209 LEU A CA 1
ATOM 1612 C C . LEU A 1 209 ? -3.326 -22.047 -0.426 1 97 209 LEU A C 1
ATOM 1614 O O . LEU A 1 209 ? -2.721 -22.906 0.221 1 97 209 LEU A O 1
ATOM 1618 N N . THR A 1 210 ? -3.064 -20.703 -0.279 1 91.44 210 THR A N 1
ATOM 1619 C CA . THR A 1 210 ? -2.074 -20.219 0.67 1 91.44 210 THR A CA 1
ATOM 1620 C C . THR A 1 210 ? -2.303 -20.812 2.055 1 91.44 210 THR A C 1
ATOM 1622 O O . THR A 1 210 ? -1.352 -21.203 2.732 1 91.44 210 THR A O 1
ATOM 1625 N N . LYS A 1 211 ? -3.529 -21 2.502 1 78.62 211 LYS A N 1
ATOM 1626 C CA . LYS A 1 211 ? -3.816 -21.578 3.816 1 78.62 211 LYS A CA 1
ATOM 1627 C C . LYS A 1 211 ? -4.543 -22.906 3.689 1 78.62 211 LYS A C 1
ATOM 1629 O O . LYS A 1 211 ? -5.09 -23.422 4.672 1 78.62 211 LYS A O 1
ATOM 1634 N N . GLY A 1 212 ? -4.457 -23.422 2.5 1 82.19 212 GLY A N 1
ATOM 1635 C CA . GLY A 1 212 ? -5.25 -24.609 2.244 1 82.19 212 GLY A CA 1
ATOM 1636 C C . GLY A 1 212 ? -4.566 -25.891 2.688 1 82.19 212 GLY A C 1
ATOM 1637 O O . GLY A 1 212 ? -3.338 -25.938 2.799 1 82.19 212 GLY A O 1
ATOM 1638 N N . GLU A 1 213 ? -5.391 -26.875 3.021 1 88.62 213 GLU A N 1
ATOM 1639 C CA . GLU A 1 213 ? -4.906 -28.203 3.404 1 88.62 213 GLU A CA 1
ATOM 1640 C C . GLU A 1 213 ? -5.598 -29.297 2.592 1 88.62 213 GLU A C 1
ATOM 1642 O O . GLU A 1 213 ? -6.594 -29.031 1.915 1 88.62 213 GLU A O 1
ATOM 1647 N N . GLY A 1 214 ? -4.941 -30.375 2.582 1 94.81 214 GLY A N 1
ATOM 1648 C CA . GLY A 1 214 ? -5.551 -31.531 1.946 1 94.81 214 GLY A CA 1
ATOM 1649 C C . GLY A 1 214 ? -5.207 -31.656 0.474 1 94.81 214 GLY A C 1
ATOM 1650 O O . GLY A 1 214 ? -4.219 -31.078 0.013 1 94.81 214 GLY A O 1
ATOM 1651 N N . ASP A 1 215 ? -6.027 -32.438 -0.275 1 97.25 215 ASP A N 1
ATOM 1652 C CA . ASP A 1 215 ? -5.773 -32.75 -1.677 1 97.25 215 ASP A CA 1
ATOM 1653 C C . ASP A 1 215 ? -6.5 -31.797 -2.6 1 97.25 215 ASP A C 1
ATOM 1655 O O . ASP A 1 215 ? -7.602 -31.328 -2.285 1 97.25 215 ASP A O 1
ATOM 1659 N N . VAL A 1 216 ? -5.848 -31.484 -3.59 1 98.38 216 VAL A N 1
ATOM 1660 C CA . VAL A 1 216 ? -6.445 -30.766 -4.715 1 98.38 216 VAL A CA 1
ATOM 1661 C C . VAL A 1 216 ? -6.621 -31.719 -5.895 1 98.38 216 VAL A C 1
ATOM 1663 O O . VAL A 1 216 ? -5.676 -32.406 -6.293 1 98.38 216 VAL A O 1
ATOM 1666 N N . VAL A 1 217 ? -7.816 -31.781 -6.414 1 97.88 217 VAL A N 1
ATOM 1667 C CA . VAL A 1 217 ? -8.109 -32.656 -7.551 1 97.88 217 VAL A CA 1
ATOM 1668 C C . VAL A 1 217 ? -8.25 -31.812 -8.82 1 97.88 217 VAL A C 1
ATOM 1670 O O . VAL A 1 217 ? -9.117 -30.938 -8.891 1 97.88 217 VAL A O 1
ATOM 1673 N N . ILE A 1 218 ? -7.43 -32.094 -9.766 1 98.12 218 ILE A N 1
ATOM 1674 C CA . ILE A 1 218 ? -7.453 -31.375 -11.047 1 98.12 218 ILE A CA 1
ATOM 1675 C C . ILE A 1 218 ? -7.98 -32.312 -12.141 1 98.12 218 ILE A C 1
ATOM 1677 O O . ILE A 1 218 ? -7.379 -33.344 -12.43 1 98.12 218 ILE A O 1
ATOM 1681 N N . LYS A 1 219 ? -9.086 -31.984 -12.672 1 97.06 219 LYS A N 1
ATOM 1682 C CA . LYS A 1 219 ? -9.648 -32.625 -13.852 1 97.06 219 LYS A CA 1
ATOM 1683 C C . LYS A 1 219 ? -9.508 -31.75 -15.086 1 97.06 219 LYS A C 1
ATOM 1685 O O . LYS A 1 219 ? -9.867 -30.562 -15.047 1 97.06 219 LYS A O 1
ATOM 1690 N N . PHE A 1 220 ? -8.891 -32.312 -16.188 1 96.81 220 PHE A N 1
ATOM 1691 C CA . PHE A 1 220 ? -8.688 -31.406 -17.312 1 96.81 220 PHE A CA 1
ATOM 1692 C C . PHE A 1 220 ? -8.766 -32.156 -18.625 1 96.81 220 PHE A C 1
ATOM 1694 O O . PHE A 1 220 ? -8.547 -33.375 -18.672 1 96.81 220 PHE A O 1
ATOM 1701 N N . ASP A 1 221 ? -9.117 -31.422 -19.609 1 93.81 221 ASP A N 1
ATOM 1702 C CA . ASP A 1 221 ? -8.992 -31.844 -21 1 93.81 221 ASP A CA 1
ATOM 1703 C C . ASP A 1 221 ? -8.195 -30.828 -21.812 1 93.81 221 ASP A C 1
ATOM 1705 O O . ASP A 1 221 ? -7.34 -30.125 -21.266 1 93.81 221 ASP A O 1
ATOM 1709 N N . ASN A 1 222 ? -8.414 -30.797 -23.141 1 90.94 222 ASN A N 1
ATOM 1710 C CA . ASN A 1 222 ? -7.598 -29.938 -23.984 1 90.94 222 ASN A CA 1
ATOM 1711 C C . ASN A 1 222 ? -8.047 -28.484 -23.906 1 90.94 222 ASN A C 1
ATOM 1713 O O . ASN A 1 222 ? -7.332 -27.578 -24.359 1 90.94 222 ASN A O 1
ATOM 1717 N N . ARG A 1 223 ? -9.188 -28.266 -23.25 1 93.25 223 ARG A N 1
ATOM 1718 C CA . ARG A 1 223 ? -9.75 -26.922 -23.344 1 93.25 223 ARG A CA 1
ATOM 1719 C C . ARG A 1 223 ? -10.031 -26.344 -21.969 1 93.25 223 ARG A C 1
ATOM 1721 O O . ARG A 1 223 ? -10.008 -25.125 -21.781 1 93.25 223 ARG A O 1
ATOM 1728 N N . ASN A 1 224 ? -10.336 -27.25 -21.047 1 95.38 224 ASN A N 1
ATOM 1729 C CA . ASN A 1 224 ? -10.812 -26.781 -19.75 1 95.38 224 ASN A CA 1
ATOM 1730 C C . ASN A 1 224 ? -10.18 -27.562 -18.594 1 95.38 224 ASN A C 1
ATOM 1732 O O . ASN A 1 224 ? -9.695 -28.672 -18.797 1 95.38 224 ASN A O 1
ATOM 1736 N N . ALA A 1 225 ? -10.172 -26.953 -17.484 1 96.75 225 ALA A N 1
ATOM 1737 C CA . ALA A 1 225 ? -9.773 -27.625 -16.234 1 96.75 225 ALA A CA 1
ATOM 1738 C C . ALA A 1 225 ? -10.742 -27.297 -15.109 1 96.75 225 ALA A C 1
ATOM 1740 O O . ALA A 1 225 ? -11.297 -26.203 -15.055 1 96.75 225 ALA A O 1
ATOM 1741 N N . GLU A 1 226 ? -11 -28.219 -14.32 1 97.12 226 GLU A N 1
ATOM 1742 C CA . GLU A 1 226 ? -11.711 -28.078 -13.062 1 97.12 226 GLU A CA 1
ATOM 1743 C C . GLU A 1 226 ? -10.836 -28.469 -11.875 1 97.12 226 GLU A C 1
ATOM 1745 O O . GLU A 1 226 ? -10.328 -29.594 -11.82 1 97.12 226 GLU A O 1
ATOM 1750 N N . ILE A 1 227 ? -10.688 -27.625 -10.984 1 97.75 227 ILE A N 1
ATOM 1751 C CA . ILE A 1 227 ? -9.82 -27.828 -9.828 1 97.75 227 ILE A CA 1
ATOM 1752 C C . ILE A 1 227 ? -10.648 -27.75 -8.547 1 97.75 227 ILE A C 1
ATOM 1754 O O . ILE A 1 227 ? -11.281 -26.734 -8.266 1 97.75 227 ILE A O 1
ATOM 1758 N N . ARG A 1 228 ? -10.617 -28.797 -7.812 1 97.38 228 ARG A N 1
ATOM 1759 C CA . ARG A 1 228 ? -11.359 -28.859 -6.559 1 97.38 228 ARG A CA 1
ATOM 1760 C C . ARG A 1 228 ? -10.414 -28.875 -5.363 1 97.38 228 ARG A C 1
ATOM 1762 O O . ARG A 1 228 ? -9.461 -29.641 -5.328 1 97.38 228 ARG A O 1
ATOM 1769 N N . TYR A 1 229 ? -10.57 -28.031 -4.484 1 97.5 229 TYR A N 1
ATOM 1770 C CA . TYR A 1 229 ? -9.805 -27.891 -3.252 1 97.5 229 TYR A CA 1
ATOM 1771 C C . TYR A 1 229 ? -10.727 -27.734 -2.047 1 97.5 229 TYR A C 1
ATOM 1773 O O . TYR A 1 229 ? -11.945 -27.641 -2.199 1 97.5 229 TYR A O 1
ATOM 1781 N N . GLU A 1 230 ? -10.031 -27.75 -0.85 1 94.25 230 GLU A N 1
ATOM 1782 C CA . GLU A 1 230 ? -10.82 -27.547 0.359 1 94.25 230 GLU A CA 1
ATOM 1783 C C . GLU A 1 230 ? -11.484 -26.172 0.365 1 94.25 230 GLU A C 1
ATOM 1785 O O . GLU A 1 230 ? -10.805 -25.156 0.22 1 94.25 230 GLU A O 1
ATOM 1790 N N . GLY A 1 231 ? -12.719 -26.078 0.334 1 91.44 231 GLY A N 1
ATOM 1791 C CA . GLY A 1 231 ? -13.414 -24.812 0.47 1 91.44 231 GLY A CA 1
ATOM 1792 C C . GLY A 1 231 ? -14.086 -24.359 -0.812 1 91.44 231 GLY A C 1
ATOM 1793 O O . GLY A 1 231 ? -14.836 -23.391 -0.816 1 91.44 231 GLY A O 1
ATOM 1794 N N . GLY A 1 232 ? -13.641 -25.094 -1.98 1 95.81 232 GLY A N 1
ATOM 1795 C CA . GLY A 1 232 ? -14.297 -24.641 -3.195 1 95.81 232 GLY A CA 1
ATOM 1796 C C . GLY A 1 232 ? -13.734 -25.281 -4.449 1 95.81 232 GLY A C 1
ATOM 1797 O O . GLY A 1 232 ? -13.203 -26.391 -4.402 1 95.81 232 GLY A O 1
ATOM 1798 N N . SER A 1 233 ? -14.031 -24.609 -5.566 1 96.88 233 SER A N 1
ATOM 1799 C CA . SER A 1 233 ? -13.562 -25.109 -6.855 1 96.88 233 SER A CA 1
ATOM 1800 C C . SER A 1 233 ? -13.305 -23.969 -7.828 1 96.88 233 SER A C 1
ATOM 1802 O O . SER A 1 233 ? -13.828 -22.859 -7.652 1 96.88 233 SER A O 1
ATOM 1804 N N . LEU A 1 234 ? -12.461 -24.219 -8.758 1 97.69 234 LEU A N 1
ATOM 1805 C CA . LEU A 1 234 ? -12.133 -23.312 -9.859 1 97.69 234 LEU A CA 1
ATOM 1806 C C . LEU A 1 234 ? -12.211 -24.031 -11.195 1 97.69 234 LEU A C 1
ATOM 1808 O O . LEU A 1 234 ? -11.625 -25.094 -11.367 1 97.69 234 LEU A O 1
ATOM 1812 N N . SER A 1 235 ? -13.016 -23.562 -12.102 1 97.12 235 SER A N 1
ATOM 1813 C CA . SER A 1 235 ? -13.039 -24.016 -13.492 1 97.12 235 SER A CA 1
ATOM 1814 C C . SER A 1 235 ? -12.508 -22.922 -14.43 1 97.12 235 SER 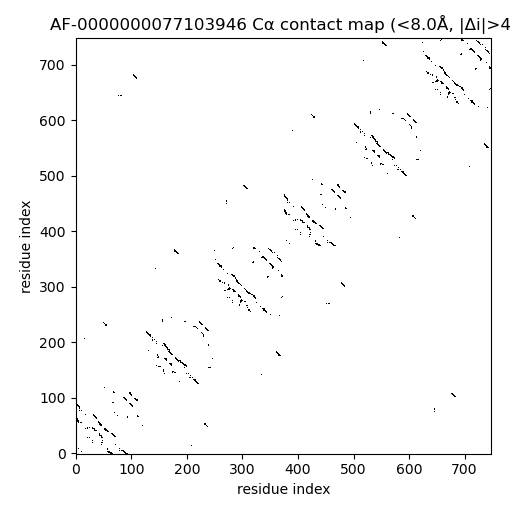A C 1
ATOM 1816 O O . SER A 1 235 ? -12.828 -21.75 -14.258 1 97.12 235 SER A O 1
ATOM 1818 N N . CYS A 1 236 ? -11.727 -23.312 -15.359 1 96.94 236 CYS A N 1
ATOM 1819 C CA . CYS A 1 236 ? -11.164 -22.297 -16.234 1 96.94 236 CYS A CA 1
ATOM 1820 C C . CYS A 1 236 ? -10.891 -22.859 -17.625 1 96.94 236 CYS A C 1
ATOM 1822 O O . CYS A 1 236 ? -10.867 -24.078 -17.812 1 96.94 236 CYS A O 1
ATOM 1824 N N . ARG A 1 237 ? -10.781 -21.922 -18.547 1 95.69 237 ARG A N 1
ATOM 1825 C CA . ARG A 1 237 ? -10.312 -22.25 -19.891 1 95.69 237 ARG A CA 1
ATOM 1826 C C . ARG A 1 237 ? -8.789 -22.328 -19.922 1 95.69 237 ARG A C 1
ATOM 1828 O O . ARG A 1 237 ? -8.109 -21.5 -19.312 1 95.69 237 ARG A O 1
ATOM 1835 N N . LEU A 1 238 ? -8.336 -23.312 -20.672 1 97.44 238 LEU A N 1
ATOM 1836 C CA . LEU A 1 238 ? -6.895 -23.516 -20.766 1 97.44 238 LEU A CA 1
ATOM 1837 C C . LEU A 1 238 ? -6.332 -22.875 -22.031 1 97.44 238 LEU A C 1
ATOM 1839 O O . LEU A 1 238 ? -7.078 -22.578 -22.969 1 97.44 238 LEU A O 1
ATOM 1843 N N . ILE A 1 239 ? -5.051 -22.547 -22 1 97.62 239 ILE A N 1
ATOM 1844 C CA . ILE A 1 239 ? -4.375 -22.094 -23.219 1 97.62 239 ILE A CA 1
ATOM 1845 C C . ILE A 1 239 ? -4.141 -23.281 -24.141 1 97.62 239 ILE A C 1
ATOM 1847 O O . ILE A 1 239 ? -3.635 -24.328 -23.719 1 97.62 239 ILE A O 1
ATOM 1851 N N . GLU A 1 240 ? -4.496 -23.078 -25.359 1 96.44 240 GLU A N 1
ATOM 1852 C CA . GLU A 1 240 ? -4.316 -24.141 -26.344 1 96.44 240 GLU A CA 1
ATOM 1853 C C . GLU A 1 240 ? -2.969 -24 -27.047 1 96.44 240 GLU A C 1
ATOM 1855 O O . GLU A 1 240 ? -2.492 -22.891 -27.297 1 96.44 240 GLU A O 1
ATOM 1860 N N . GLY A 1 241 ? -2.389 -25.203 -27.328 1 96.12 241 GLY A N 1
ATOM 1861 C CA . GLY A 1 241 ? -1.149 -25.203 -28.078 1 96.12 241 GLY A CA 1
ATOM 1862 C C . GLY A 1 241 ? -0.083 -26.109 -27.484 1 96.12 241 GLY A C 1
ATOM 1863 O O . GLY A 1 241 ? -0.291 -26.703 -26.438 1 96.12 241 GLY A O 1
ATOM 1864 N N . LYS A 1 242 ? 0.933 -26.188 -28.203 1 96.38 242 LYS A N 1
ATOM 1865 C CA . LYS A 1 242 ? 2.059 -27.016 -27.781 1 96.38 242 LYS A CA 1
ATOM 1866 C C . LYS A 1 242 ? 3.102 -26.172 -27.047 1 96.38 242 LYS A C 1
ATOM 1868 O O . LYS A 1 242 ? 3.607 -25.188 -27.578 1 96.38 242 LYS A O 1
ATOM 1873 N N . TYR A 1 243 ? 3.312 -26.578 -25.844 1 97.69 243 TYR A N 1
ATOM 1874 C CA . TYR A 1 243 ? 4.352 -25.906 -25.078 1 97.69 243 TYR A CA 1
ATOM 1875 C C . TYR A 1 243 ? 5.738 -26.281 -25.594 1 97.69 243 TYR A C 1
ATOM 1877 O O . TYR A 1 243 ? 5.98 -27.422 -25.969 1 97.69 243 TYR A O 1
ATOM 1885 N N . PRO A 1 244 ? 6.691 -25.344 -25.641 1 96.62 244 PRO A N 1
ATOM 1886 C CA . PRO A 1 244 ? 8.039 -25.656 -26.125 1 96.62 244 PRO A CA 1
ATOM 1887 C C . PRO A 1 244 ? 8.695 -26.797 -25.328 1 96.62 244 PRO A C 1
ATOM 1889 O O . PRO A 1 244 ? 8.352 -27.016 -24.172 1 96.62 244 PRO A O 1
ATOM 1892 N N . ASN A 1 245 ? 9.578 -27.5 -25.984 1 97.38 245 ASN A N 1
ATOM 1893 C CA . ASN A 1 245 ? 10.336 -28.547 -25.312 1 97.38 245 ASN A CA 1
ATOM 1894 C C . ASN A 1 245 ? 11.273 -27.969 -24.266 1 97.38 245 ASN A C 1
ATOM 1896 O O . ASN A 1 245 ? 12.445 -27.719 -24.547 1 97.38 245 ASN A O 1
ATOM 1900 N N . TYR A 1 246 ? 10.789 -27.906 -23.094 1 97.81 246 TYR A N 1
ATOM 1901 C CA . TYR A 1 246 ? 11.516 -27.219 -22.031 1 97.81 246 TYR A CA 1
ATOM 1902 C C . TYR A 1 246 ? 12.734 -28.016 -21.594 1 97.81 246 TYR A C 1
ATOM 1904 O O . TYR A 1 246 ? 13.719 -27.453 -21.109 1 97.81 246 TYR A O 1
ATOM 1912 N N . ASN A 1 247 ? 12.734 -29.281 -21.656 1 96.62 247 ASN A N 1
ATOM 1913 C CA . ASN A 1 247 ? 13.852 -30.125 -21.234 1 96.62 247 ASN A CA 1
ATOM 1914 C C . ASN A 1 247 ? 15.094 -29.891 -22.094 1 96.62 247 ASN A C 1
ATOM 1916 O O . ASN A 1 247 ? 16.219 -30.016 -21.609 1 96.62 247 ASN A O 1
ATOM 1920 N N . SER A 1 248 ? 14.922 -29.531 -23.312 1 96.62 248 SER A N 1
ATOM 1921 C CA . SER A 1 248 ? 16.016 -29.406 -24.266 1 96.62 248 SER A CA 1
ATOM 1922 C C . SER A 1 248 ? 16.906 -28.219 -23.922 1 96.62 248 SER A C 1
ATOM 1924 O O . SER A 1 248 ? 18.062 -28.156 -24.328 1 96.62 248 SER A O 1
ATOM 1926 N N . VAL A 1 249 ? 16.422 -27.25 -23.219 1 96.12 249 VAL A N 1
ATOM 1927 C CA . VAL A 1 249 ? 17.188 -26.031 -22.953 1 96.12 249 VAL A CA 1
ATOM 1928 C C . VAL A 1 249 ? 17.906 -26.156 -21.609 1 96.12 249 VAL A C 1
ATOM 1930 O O . VAL A 1 249 ? 18.719 -25.297 -21.25 1 96.12 249 VAL A O 1
ATOM 1933 N N . ILE A 1 250 ? 17.625 -27.156 -20.828 1 97.94 250 ILE A N 1
ATOM 1934 C CA . ILE A 1 250 ? 18.219 -27.344 -19.516 1 97.94 250 ILE A CA 1
ATOM 1935 C C . ILE A 1 250 ? 19.594 -28.016 -19.656 1 97.94 250 ILE A C 1
ATOM 1937 O O . ILE A 1 250 ? 19.672 -29.172 -20.062 1 97.94 250 ILE A O 1
ATOM 1941 N N . PRO A 1 251 ? 20.578 -27.344 -19.203 1 96.69 251 PRO A N 1
ATOM 1942 C CA . PRO A 1 251 ? 21.906 -27.938 -19.344 1 96.69 251 PRO A CA 1
ATOM 1943 C C . PRO A 1 251 ? 22.109 -29.141 -18.422 1 96.69 251 PRO A C 1
ATOM 1945 O O . PRO A 1 251 ? 21.578 -29.172 -17.312 1 96.69 251 PRO A O 1
ATOM 1948 N N . GLN A 1 252 ? 22.844 -30.25 -18.781 1 92.75 252 GLN A N 1
ATOM 1949 C CA . GLN A 1 252 ? 23.016 -31.484 -18.016 1 92.75 252 GLN A CA 1
ATOM 1950 C C . GLN A 1 252 ? 24.422 -31.594 -17.453 1 92.75 252 GLN A C 1
ATOM 1952 O O . GLN A 1 252 ? 24.641 -32.25 -16.438 1 92.75 252 GLN A O 1
ATOM 1957 N N . ASP A 1 253 ? 25.422 -30.969 -17.953 1 90.06 253 ASP A N 1
ATOM 1958 C CA . ASP A 1 253 ? 26.812 -31.203 -17.547 1 90.06 253 ASP A CA 1
ATOM 1959 C C . ASP A 1 253 ? 27.562 -29.891 -17.344 1 90.06 253 ASP A C 1
ATOM 1961 O O . ASP A 1 253 ? 28.609 -29.672 -17.938 1 90.06 253 ASP A O 1
ATOM 1965 N N . ASN A 1 254 ? 27.016 -29.188 -16.406 1 96 254 ASN A N 1
ATOM 1966 C CA . ASN A 1 254 ? 27.688 -27.953 -16.062 1 96 254 ASN A CA 1
ATOM 1967 C C . ASN A 1 254 ? 28.891 -28.203 -15.148 1 96 254 ASN A C 1
ATOM 1969 O O . ASN A 1 254 ? 28.734 -28.656 -14.016 1 96 254 ASN A O 1
ATOM 1973 N N . PRO A 1 255 ? 30.062 -27.859 -15.531 1 96.81 255 PRO A N 1
ATOM 1974 C CA . PRO A 1 255 ? 31.266 -28.234 -14.766 1 96.81 255 PRO A CA 1
ATOM 1975 C C . PRO A 1 255 ? 31.547 -27.281 -13.617 1 96.81 255 PRO A C 1
ATOM 1977 O O . PRO A 1 255 ? 32.312 -27.609 -12.711 1 96.81 255 PRO A O 1
ATOM 1980 N N . ASN A 1 256 ? 31.062 -26.047 -13.656 1 97.81 256 ASN A N 1
ATOM 1981 C CA . ASN A 1 256 ? 31.328 -25.047 -12.633 1 97.81 256 ASN A CA 1
ATOM 1982 C C . ASN A 1 256 ? 30.156 -24.922 -11.656 1 97.81 256 ASN A C 1
ATOM 1984 O O . ASN A 1 256 ? 29 -24.844 -12.062 1 97.81 256 ASN A O 1
ATOM 1988 N N . GLN A 1 257 ? 30.484 -24.969 -10.375 1 97.88 257 GLN A N 1
ATOM 1989 C CA . GLN A 1 257 ? 29.453 -24.953 -9.352 1 97.88 257 GLN A CA 1
ATOM 1990 C C . GLN A 1 257 ? 29.734 -23.891 -8.289 1 97.88 257 GLN A C 1
ATOM 1992 O O . GLN A 1 257 ? 30.844 -23.828 -7.754 1 97.88 257 GLN A O 1
ATOM 1997 N N . LEU A 1 258 ? 28.781 -23.094 -8.062 1 98.31 258 LEU A N 1
ATOM 1998 C CA . LEU A 1 258 ? 28.828 -22.062 -7.016 1 98.31 258 LEU A CA 1
ATOM 1999 C C . LEU A 1 258 ? 27.812 -22.359 -5.926 1 98.31 258 LEU A C 1
ATOM 2001 O O . LEU A 1 258 ? 26.609 -22.484 -6.207 1 98.31 258 LEU A O 1
ATOM 2005 N N . ASN A 1 259 ? 28.203 -22.594 -4.699 1 98.38 259 ASN A N 1
ATOM 2006 C CA . ASN A 1 259 ? 27.344 -22.656 -3.527 1 98.38 259 ASN A CA 1
ATOM 2007 C C . ASN A 1 259 ? 27.406 -21.359 -2.715 1 98.38 259 ASN A C 1
ATOM 2009 O O . ASN A 1 259 ? 28.484 -20.906 -2.338 1 98.38 259 ASN A O 1
ATOM 2013 N N . VAL A 1 260 ? 26.25 -20.781 -2.445 1 98.25 260 VAL A N 1
ATOM 2014 C CA . VAL A 1 260 ? 26.266 -19.453 -1.814 1 98.25 260 VAL A CA 1
ATOM 2015 C C . VAL A 1 260 ? 25 -19.281 -0.975 1 98.25 260 VAL A C 1
ATOM 2017 O O . VAL A 1 260 ? 23.984 -19.906 -1.241 1 98.25 260 VAL A O 1
ATOM 2020 N N . ASP A 1 261 ? 25.094 -18.484 0.044 1 98.19 261 ASP A N 1
ATOM 2021 C CA . ASP A 1 261 ? 23.938 -18.109 0.854 1 98.19 261 ASP A CA 1
ATOM 2022 C C . ASP A 1 261 ? 22.922 -17.328 0.024 1 98.19 261 ASP A C 1
ATOM 2024 O O . ASP A 1 261 ? 23.25 -16.312 -0.592 1 98.19 261 ASP A O 1
ATOM 2028 N N . ARG A 1 262 ? 21.672 -17.75 -0.029 1 98.31 262 ARG A N 1
ATOM 2029 C CA . ARG A 1 262 ? 20.656 -17.188 -0.901 1 98.31 262 ARG A CA 1
ATOM 2030 C C . ARG A 1 262 ? 20.312 -15.758 -0.495 1 98.31 262 ARG A C 1
ATOM 2032 O O . ARG A 1 262 ? 20.266 -14.867 -1.342 1 98.31 262 ARG A O 1
ATOM 2039 N N . LYS A 1 263 ? 20.047 -15.547 0.764 1 97.81 263 LYS A N 1
ATOM 2040 C CA . LYS A 1 263 ? 19.672 -14.227 1.261 1 97.81 263 LYS A CA 1
ATOM 2041 C C . LYS A 1 263 ? 20.812 -13.227 1.105 1 97.81 263 LYS A C 1
ATOM 2043 O O . LYS A 1 263 ? 20.578 -12.055 0.795 1 97.81 263 LYS A O 1
ATOM 2048 N N . GLY A 1 264 ? 22.031 -13.734 1.397 1 97.38 264 GLY A N 1
ATOM 2049 C CA . GLY A 1 264 ? 23.203 -12.891 1.179 1 97.38 264 GLY A CA 1
ATOM 2050 C C . GLY A 1 264 ? 23.344 -12.438 -0.262 1 97.38 264 GLY A C 1
ATOM 2051 O O . GLY A 1 264 ? 23.609 -11.266 -0.523 1 97.38 264 GLY A O 1
ATOM 2052 N N . LEU A 1 265 ? 23.172 -13.359 -1.128 1 98.38 265 LEU A N 1
ATOM 2053 C CA . LEU A 1 265 ? 23.25 -13.047 -2.551 1 98.38 265 LEU A CA 1
ATOM 2054 C C . LEU A 1 265 ? 22.141 -12.086 -2.965 1 98.38 265 LEU A C 1
ATOM 2056 O O . LEU A 1 265 ? 22.391 -11.125 -3.693 1 98.38 265 LEU A O 1
ATOM 2060 N N . LEU A 1 266 ? 20.953 -12.359 -2.525 1 98.12 266 LEU A N 1
ATOM 2061 C CA . LEU A 1 266 ? 19.812 -11.5 -2.816 1 98.12 266 LEU A CA 1
ATOM 2062 C C . LEU A 1 266 ? 20.062 -10.086 -2.305 1 98.12 266 LEU A C 1
ATOM 2064 O O . LEU A 1 266 ? 19.781 -9.109 -3.008 1 98.12 266 LEU A O 1
ATOM 2068 N N . GLY A 1 267 ? 20.547 -9.992 -1.059 1 97.5 267 GLY A N 1
ATOM 2069 C CA . GLY A 1 267 ? 20.875 -8.688 -0.509 1 97.5 267 GLY A CA 1
ATOM 2070 C C . GLY A 1 267 ? 21.891 -7.934 -1.346 1 97.5 267 GLY A C 1
ATOM 2071 O O . GLY A 1 267 ? 21.719 -6.746 -1.624 1 97.5 267 GLY A O 1
ATOM 2072 N N . ALA A 1 268 ? 22.938 -8.617 -1.741 1 98 268 ALA A N 1
ATOM 2073 C CA . ALA A 1 268 ? 23.969 -8.008 -2.578 1 98 268 ALA A CA 1
ATOM 2074 C C . ALA A 1 268 ? 23.391 -7.535 -3.908 1 98 268 ALA A C 1
ATOM 2076 O O . ALA A 1 268 ? 23.719 -6.449 -4.387 1 98 268 ALA A O 1
ATOM 2077 N N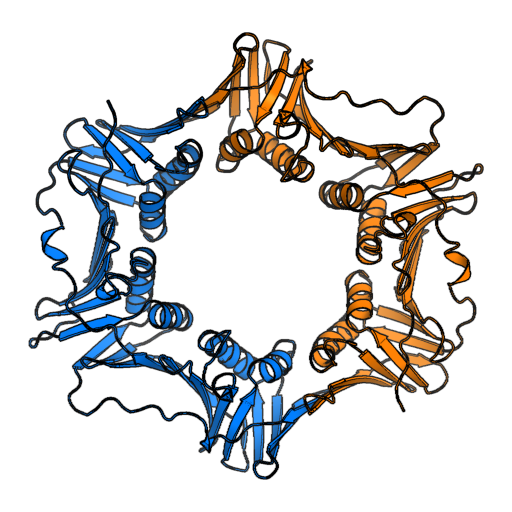 . LEU A 1 269 ? 22.562 -8.375 -4.473 1 98.31 269 LEU A N 1
ATOM 2078 C CA . LEU A 1 269 ? 21.906 -8.023 -5.727 1 98.31 269 LEU A CA 1
ATOM 2079 C C . LEU A 1 269 ? 21.078 -6.75 -5.57 1 98.31 269 LEU A C 1
ATOM 2081 O O . LEU A 1 269 ? 21.141 -5.859 -6.418 1 98.31 269 LEU A O 1
ATOM 2085 N N . ARG A 1 270 ? 20.344 -6.664 -4.508 1 97.69 270 ARG A N 1
ATOM 2086 C CA . ARG A 1 270 ? 19.516 -5.5 -4.254 1 97.69 270 ARG A CA 1
ATOM 2087 C C . ARG A 1 270 ? 20.344 -4.242 -4.086 1 97.69 270 ARG A C 1
ATOM 2089 O O . ARG A 1 270 ? 19.906 -3.141 -4.418 1 97.69 270 ARG A O 1
ATOM 2096 N N . ARG A 1 271 ? 21.531 -4.383 -3.539 1 97.81 271 ARG A N 1
ATOM 2097 C CA . ARG A 1 271 ? 22.406 -3.246 -3.303 1 97.81 271 ARG A CA 1
ATOM 2098 C C . ARG A 1 271 ? 23.156 -2.852 -4.578 1 97.81 271 ARG A C 1
ATOM 2100 O O . ARG A 1 271 ? 23.391 -1.667 -4.816 1 97.81 271 ARG A O 1
ATOM 2107 N N . VAL A 1 272 ? 23.406 -3.76 -5.484 1 98.19 272 VAL A N 1
ATOM 2108 C CA . VAL A 1 272 ? 24.25 -3.518 -6.648 1 98.19 272 VAL A CA 1
ATOM 2109 C C . VAL A 1 272 ? 23.391 -3.188 -7.863 1 98.19 272 VAL A C 1
ATOM 2111 O O . VAL A 1 272 ? 23.734 -2.332 -8.672 1 98.19 272 VAL A O 1
ATOM 2114 N N . LEU A 1 273 ? 22.234 -3.74 -7.953 1 98.25 273 LEU A N 1
ATOM 2115 C CA . LEU A 1 273 ? 21.375 -3.695 -9.133 1 98.25 273 LEU A CA 1
ATOM 2116 C C . LEU A 1 273 ? 20.953 -2.264 -9.445 1 98.25 273 LEU A C 1
ATOM 2118 O O . LEU A 1 273 ? 20.922 -1.862 -10.609 1 98.25 273 LEU A O 1
ATOM 2122 N N . PRO A 1 274 ? 20.641 -1.413 -8.438 1 97.38 274 PRO A N 1
ATOM 2123 C CA . PRO A 1 274 ? 20.172 -0.057 -8.734 1 97.38 274 PRO A CA 1
ATOM 2124 C C . PRO A 1 274 ? 21.188 0.76 -9.523 1 97.38 274 PRO A C 1
ATOM 2126 O O . PRO A 1 274 ? 20.859 1.816 -10.062 1 97.38 274 PRO A O 1
ATOM 2129 N N . PHE A 1 275 ? 22.422 0.37 -9.68 1 97.88 275 PHE A N 1
ATOM 2130 C CA . PHE A 1 275 ? 23.484 1.122 -10.344 1 97.88 275 PHE A CA 1
ATOM 2131 C C . PHE A 1 275 ? 23.688 0.61 -11.766 1 97.88 275 PHE A C 1
ATOM 2133 O O . PHE A 1 275 ? 24.547 1.12 -12.492 1 97.88 275 PHE A O 1
ATOM 2140 N N . ALA A 1 276 ? 22.953 -0.405 -12.109 1 97.12 276 ALA A N 1
ATOM 2141 C CA . ALA A 1 276 ? 22.938 -0.892 -13.484 1 97.12 276 ALA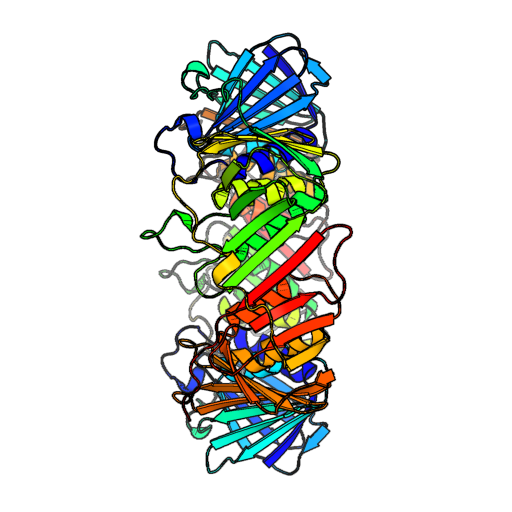 A CA 1
ATOM 2142 C C . ALA A 1 276 ? 22.094 0.009 -14.383 1 97.12 276 ALA A C 1
ATOM 2144 O O . ALA A 1 276 ? 21.281 0.786 -13.898 1 97.12 276 ALA A O 1
ATOM 2145 N N . SER A 1 277 ? 22.422 -0.108 -15.664 1 95.62 277 SER A N 1
ATOM 2146 C CA . SER A 1 277 ? 21.547 0.575 -16.609 1 95.62 277 SER A CA 1
ATOM 2147 C C . SER A 1 277 ? 20.109 0.093 -16.484 1 95.62 277 SER A C 1
ATOM 2149 O O . SER A 1 277 ? 19.859 -1.106 -16.344 1 95.62 277 SER A O 1
ATOM 2151 N N . GLU A 1 278 ? 19.141 1.051 -16.438 1 92.69 278 GLU A N 1
ATOM 2152 C CA . GLU A 1 278 ? 17.734 0.699 -16.297 1 92.69 278 GLU A CA 1
ATOM 2153 C C . GLU A 1 278 ? 17.266 -0.193 -17.438 1 92.69 278 GLU A C 1
ATOM 2155 O O . GLU A 1 278 ? 16.422 -1.076 -17.25 1 92.69 278 GLU A O 1
ATOM 2160 N N . SER A 1 279 ? 17.844 0.087 -18.625 1 93.56 279 SER A N 1
ATOM 2161 C CA . SER A 1 279 ? 17.422 -0.639 -19.828 1 93.56 279 SER A CA 1
ATOM 2162 C C . SER A 1 279 ? 17.922 -2.08 -19.797 1 93.56 279 SER A C 1
ATOM 2164 O O . SER A 1 279 ? 17.156 -3.01 -20.078 1 93.56 279 SER A O 1
ATOM 2166 N N . SER A 1 280 ? 19.156 -2.295 -19.391 1 93 280 SER A N 1
ATOM 2167 C CA . SER A 1 280 ? 19.734 -3.633 -19.484 1 93 280 SER A CA 1
ATOM 2168 C C . SER A 1 280 ? 19.562 -4.398 -18.172 1 93 280 SER A C 1
ATOM 2170 O O . SER A 1 280 ? 19.359 -5.613 -18.188 1 93 280 SER A O 1
ATOM 2172 N N . GLN A 1 281 ? 19.688 -3.668 -17.031 1 96.81 281 GLN A N 1
ATOM 2173 C CA . GLN A 1 281 ? 19.703 -4.27 -15.703 1 96.81 281 GLN A CA 1
ATOM 2174 C C . GLN A 1 281 ? 20.766 -5.359 -15.602 1 96.81 281 GLN A C 1
ATOM 2176 O O . GLN A 1 281 ? 20.547 -6.395 -14.977 1 96.81 281 GLN A O 1
ATOM 2181 N N . LEU A 1 282 ? 21.891 -5.168 -16.281 1 97.81 282 LEU A N 1
ATOM 2182 C CA . LEU A 1 282 ? 22.969 -6.156 -16.344 1 97.81 282 LEU A CA 1
ATOM 2183 C C . LEU A 1 282 ? 23.734 -6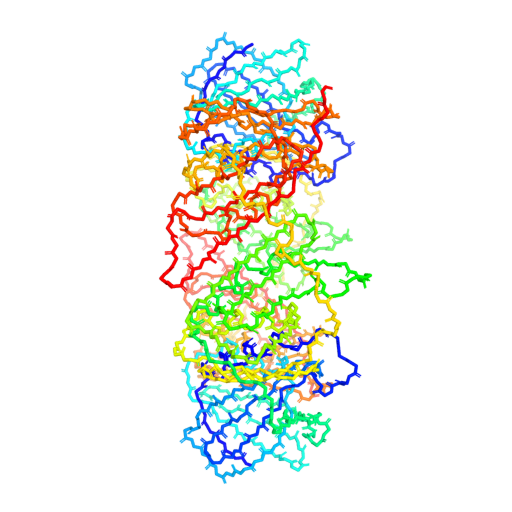.219 -15.031 1 97.81 282 LEU A C 1
ATOM 2185 O O . LEU A 1 282 ? 24.203 -5.195 -14.531 1 97.81 282 LEU A O 1
ATOM 2189 N N . ILE A 1 283 ? 23.812 -7.371 -14.477 1 98.38 283 ILE A N 1
ATOM 2190 C CA . ILE A 1 283 ? 24.672 -7.672 -13.344 1 98.38 283 ILE A CA 1
ATOM 2191 C C . ILE A 1 283 ? 25.797 -8.609 -13.789 1 98.38 283 ILE A C 1
ATOM 2193 O O . ILE A 1 283 ? 25.531 -9.672 -14.367 1 98.38 283 ILE A O 1
ATOM 2197 N N . ARG A 1 284 ? 27.016 -8.234 -13.523 1 98.25 284 ARG A N 1
ATOM 2198 C CA . ARG A 1 284 ? 28.172 -9.07 -13.812 1 98.25 284 ARG A CA 1
ATOM 2199 C C . ARG A 1 284 ? 28.609 -9.852 -12.578 1 98.25 284 ARG A C 1
ATOM 2201 O O . ARG A 1 284 ? 28.781 -9.281 -11.5 1 98.25 284 ARG A O 1
ATOM 2208 N N . LEU A 1 285 ? 28.703 -11.125 -12.75 1 98.5 285 LEU A N 1
ATOM 2209 C CA . LEU A 1 285 ? 29.266 -11.992 -11.719 1 98.5 285 LEU A CA 1
ATOM 2210 C C . LEU A 1 285 ? 30.672 -12.445 -12.086 1 98.5 285 LEU A C 1
ATOM 2212 O O . LEU A 1 285 ? 30.891 -13.008 -13.164 1 98.5 285 LEU A O 1
ATOM 2216 N N . HIS A 1 286 ? 31.578 -12.125 -11.242 1 98.5 286 HIS A N 1
ATOM 2217 C CA . HIS A 1 286 ? 32.938 -12.664 -11.359 1 98.5 286 HIS A CA 1
ATOM 2218 C C . HIS A 1 286 ? 33.188 -13.758 -10.32 1 98.5 286 HIS A C 1
ATOM 2220 O O . HIS A 1 286 ? 33.094 -13.508 -9.117 1 98.5 286 HIS A O 1
ATOM 2226 N N . LEU A 1 287 ? 33.5 -14.961 -10.828 1 98.19 287 LEU A N 1
ATOM 2227 C CA . LEU A 1 287 ? 33.594 -16.141 -9.961 1 98.19 287 LEU A CA 1
ATOM 2228 C C . LEU A 1 287 ? 35.031 -16.625 -9.867 1 98.19 287 LEU A C 1
ATOM 2230 O O . LEU A 1 287 ? 35.656 -16.875 -10.898 1 98.19 287 LEU A O 1
ATOM 2234 N N . GLU A 1 288 ? 35.469 -16.656 -8.695 1 96.69 288 GLU A N 1
ATOM 2235 C CA . GLU A 1 288 ? 36.75 -17.266 -8.32 1 96.69 288 GLU A CA 1
ATOM 2236 C C . GLU A 1 288 ? 36.594 -18.109 -7.055 1 96.69 288 GLU A C 1
ATOM 2238 O O . GLU A 1 288 ? 35.594 -18 -6.336 1 96.69 288 GLU A O 1
ATOM 2243 N N . THR A 1 289 ? 37.656 -18.969 -6.875 1 95.56 289 THR A N 1
ATOM 2244 C CA . THR A 1 289 ? 37.594 -19.797 -5.676 1 95.56 289 THR A CA 1
ATOM 2245 C C . THR A 1 289 ? 37.438 -18.938 -4.43 1 95.56 289 THR A C 1
ATOM 2247 O O . THR A 1 289 ? 38.25 -18.047 -4.18 1 95.56 289 THR A O 1
ATOM 2250 N N . GLY A 1 290 ? 36.375 -19.125 -3.738 1 94.31 290 GLY A N 1
ATOM 2251 C CA . GLY A 1 290 ? 36.125 -18.5 -2.453 1 94.31 290 GLY A CA 1
ATOM 2252 C C . GLY A 1 290 ? 35.562 -17.094 -2.576 1 94.31 290 GLY A C 1
ATOM 2253 O O . GLY A 1 290 ? 35.344 -16.406 -1.57 1 94.31 290 GLY A O 1
ATOM 2254 N N . LYS A 1 291 ? 35.312 -16.781 -3.84 1 95.5 291 LYS A N 1
ATOM 2255 C CA . LYS A 1 291 ? 34.938 -15.375 -3.99 1 95.5 291 LYS A CA 1
ATOM 2256 C C . LYS A 1 291 ? 33.969 -15.188 -5.145 1 95.5 291 LYS A C 1
ATOM 2258 O O . LYS A 1 291 ? 34.188 -15.688 -6.246 1 95.5 291 LYS A O 1
ATOM 2263 N N . LEU A 1 292 ? 32.906 -14.555 -4.887 1 98.31 292 LEU A N 1
ATOM 2264 C CA . LEU A 1 292 ? 31.953 -14.07 -5.871 1 98.31 292 LEU A CA 1
ATOM 2265 C C . LEU A 1 292 ? 31.859 -12.547 -5.836 1 98.31 292 LEU A C 1
ATOM 2267 O O . LEU A 1 292 ? 31.625 -11.961 -4.777 1 98.31 292 LEU A O 1
ATOM 2271 N N . GLU A 1 293 ? 32.094 -11.938 -6.922 1 98.69 293 GLU A N 1
ATOM 2272 C CA . GLU A 1 293 ? 31.969 -10.484 -7.012 1 98.69 293 GLU A CA 1
ATOM 2273 C C . GLU A 1 293 ? 30.812 -10.094 -7.938 1 98.69 293 GLU A C 1
ATOM 2275 O O . GLU A 1 293 ? 30.734 -10.555 -9.078 1 98.69 293 GLU A O 1
ATOM 2280 N N . LEU A 1 294 ? 29.922 -9.352 -7.441 1 98.69 294 LEU A N 1
ATOM 2281 C CA . LEU A 1 294 ? 28.859 -8.758 -8.234 1 98.69 294 LEU A CA 1
ATOM 2282 C C . LEU A 1 294 ? 29.203 -7.316 -8.609 1 98.69 294 LEU A C 1
ATOM 2284 O O . LEU A 1 294 ? 29.719 -6.562 -7.785 1 98.69 294 LEU A O 1
ATOM 2288 N N . SER A 1 295 ? 28.906 -6.992 -9.805 1 98.38 295 SER A N 1
ATOM 2289 C CA . SER A 1 295 ? 29.141 -5.609 -10.203 1 98.38 295 SER A CA 1
ATOM 2290 C C . SER A 1 295 ? 28.094 -5.148 -11.227 1 98.38 295 SER A C 1
ATOM 2292 O O . SER A 1 295 ? 27.5 -5.969 -11.93 1 98.38 295 SER A O 1
ATOM 2294 N N . SER A 1 296 ? 27.812 -3.914 -11.234 1 97.94 296 SER A N 1
ATOM 2295 C CA . SER A 1 296 ? 26.922 -3.258 -12.195 1 97.94 296 SER A CA 1
ATOM 2296 C C . SER A 1 296 ? 27.406 -1.849 -12.516 1 97.94 296 SER A C 1
ATOM 2298 O O . SER A 1 296 ? 28.203 -1.273 -11.773 1 97.94 296 SER A O 1
ATOM 2300 N N . GLU A 1 297 ? 26.984 -1.395 -13.664 1 97.19 297 GLU A N 1
ATOM 2301 C CA . GLU A 1 297 ? 27.375 -0.041 -14.055 1 97.19 297 GLU A CA 1
ATOM 2302 C C . GLU A 1 297 ? 26.359 0.559 -15.023 1 97.19 297 GLU A C 1
ATOM 2304 O O . GLU A 1 297 ? 25.703 -0.166 -15.781 1 97.19 297 GLU A O 1
ATOM 2309 N N . ASP A 1 298 ? 26.172 1.796 -14.93 1 96.75 298 ASP A N 1
ATOM 2310 C CA . ASP A 1 298 ? 25.484 2.631 -15.898 1 96.75 298 ASP A CA 1
ATOM 2311 C C . ASP A 1 298 ? 26.406 3.699 -16.469 1 96.75 298 ASP A C 1
ATOM 2313 O O . ASP A 1 298 ? 26.625 4.734 -15.844 1 96.75 298 ASP A O 1
ATOM 2317 N N . VAL A 1 299 ? 26.859 3.459 -17.625 1 94.69 299 VAL A N 1
ATOM 2318 C CA . VAL A 1 299 ? 27.875 4.305 -18.234 1 94.69 299 VAL A CA 1
ATOM 2319 C C . VAL A 1 299 ? 27.281 5.688 -18.516 1 94.69 299 VAL A C 1
ATOM 2321 O O . VAL A 1 299 ? 27.953 6.703 -18.312 1 94.69 299 VAL A O 1
ATOM 2324 N N . ASP A 1 300 ? 26.031 5.738 -18.938 1 93.69 300 ASP A N 1
ATOM 2325 C CA . ASP A 1 300 ? 25.375 6.996 -19.312 1 93.69 300 ASP A CA 1
ATOM 2326 C C . ASP A 1 300 ? 25.297 7.938 -18.109 1 93.69 300 ASP A C 1
ATOM 2328 O O . ASP A 1 300 ? 25.359 9.156 -18.266 1 93.69 300 ASP A O 1
ATOM 2332 N N . PHE A 1 301 ? 25.266 7.367 -16.953 1 92.31 301 PHE A N 1
ATOM 2333 C CA . PHE A 1 301 ? 25.078 8.195 -15.766 1 92.31 301 PHE A CA 1
ATOM 2334 C C . PHE A 1 301 ? 26.297 8.117 -14.852 1 92.31 301 PHE A C 1
ATOM 2336 O O . PHE A 1 301 ? 26.266 8.641 -13.734 1 92.31 301 PHE A O 1
ATOM 2343 N N . ALA A 1 302 ? 27.328 7.426 -15.281 1 95.25 302 ALA A N 1
ATOM 2344 C CA . ALA A 1 302 ? 28.594 7.309 -14.57 1 95.25 302 ALA A CA 1
ATOM 2345 C C . ALA A 1 302 ? 28.391 6.766 -13.164 1 95.25 302 ALA A C 1
ATOM 2347 O O . ALA A 1 302 ? 28.906 7.324 -12.195 1 95.25 302 ALA A O 1
ATOM 2348 N N . THR A 1 303 ? 27.578 5.754 -13 1 96.94 303 THR A N 1
ATOM 2349 C CA . THR A 1 303 ? 27.375 5.074 -11.727 1 96.94 303 THR A CA 1
ATOM 2350 C C . THR A 1 303 ? 27.875 3.629 -11.805 1 96.94 303 THR A C 1
ATOM 2352 O O . THR A 1 303 ? 27.828 3.012 -12.867 1 96.94 303 THR A O 1
ATOM 2355 N N . SER A 1 304 ? 28.344 3.141 -10.758 1 98.31 304 SER A N 1
ATOM 2356 C CA . SER A 1 304 ? 28.734 1.737 -10.688 1 98.31 304 SER A CA 1
ATOM 2357 C C . SER A 1 304 ? 28.719 1.227 -9.258 1 98.31 304 SER A C 1
ATOM 2359 O O . SER A 1 304 ? 28.75 2.018 -8.305 1 98.31 304 SER A O 1
ATOM 2361 N N . ALA A 1 305 ? 28.641 -0.018 -9.07 1 98.5 305 ALA A N 1
ATOM 2362 C CA . ALA A 1 305 ? 28.672 -0.694 -7.773 1 98.5 305 ALA A CA 1
ATOM 2363 C C . ALA A 1 305 ? 29.391 -2.043 -7.883 1 98.5 305 ALA A C 1
ATOM 2365 O O . ALA A 1 305 ? 29.344 -2.688 -8.93 1 98.5 305 ALA A O 1
ATOM 2366 N N . LYS A 1 306 ? 30.047 -2.383 -6.859 1 98.5 306 LYS A N 1
ATOM 2367 C CA . LYS A 1 306 ? 30.734 -3.664 -6.742 1 98.5 306 LYS A CA 1
ATOM 2368 C C . LYS A 1 306 ? 30.625 -4.211 -5.32 1 98.5 306 LYS A C 1
ATOM 2370 O O . LYS A 1 306 ? 30.75 -3.461 -4.348 1 98.5 306 LYS A O 1
ATOM 2375 N N . GLU A 1 307 ? 30.391 -5.473 -5.223 1 98.38 307 GLU A N 1
ATOM 2376 C CA . GLU A 1 307 ? 30.312 -6.109 -3.91 1 98.38 307 GLU A CA 1
ATOM 2377 C C . GLU A 1 307 ? 30.828 -7.543 -3.961 1 98.38 307 GLU A C 1
ATOM 2379 O O . GLU A 1 307 ? 30.609 -8.258 -4.945 1 98.38 307 GLU A O 1
ATOM 2384 N N . GLN A 1 308 ? 31.5 -7.922 -2.922 1 98.38 308 GLN A N 1
ATOM 2385 C CA . GLN A 1 308 ? 32.062 -9.273 -2.842 1 98.38 308 GLN A CA 1
ATOM 2386 C C . GLN A 1 308 ? 31.312 -10.109 -1.8 1 98.38 308 GLN A C 1
ATOM 2388 O O . GLN A 1 308 ? 30.969 -9.609 -0.726 1 98.38 308 GLN A O 1
ATOM 2393 N N . ILE A 1 309 ? 31.125 -11.336 -2.131 1 97.38 309 ILE A N 1
ATOM 2394 C CA . ILE A 1 309 ? 30.484 -12.305 -1.249 1 97.38 309 ILE A CA 1
ATOM 2395 C C . ILE A 1 309 ? 31.359 -13.547 -1.113 1 97.38 309 ILE A C 1
ATOM 2397 O O . ILE A 1 309 ? 31.922 -14.023 -2.1 1 97.38 309 ILE A O 1
ATOM 2401 N N . VAL A 1 310 ? 31.453 -13.953 0.107 1 97 310 VAL A N 1
ATOM 2402 C CA . VAL A 1 310 ? 32.125 -15.227 0.32 1 97 310 VAL A CA 1
ATOM 2403 C C . VAL A 1 310 ? 31.234 -16.375 -0.152 1 97 310 VAL A C 1
ATOM 2405 O O . VAL A 1 310 ? 30.031 -16.375 0.112 1 97 310 VAL A O 1
ATOM 2408 N N . CYS A 1 311 ? 31.875 -17.266 -0.857 1 97.25 311 CYS A N 1
ATOM 2409 C CA . CYS A 1 311 ? 31.109 -18.391 -1.405 1 97.25 311 CYS A CA 1
ATOM 2410 C C . CYS A 1 311 ? 32 -19.609 -1.584 1 97.25 311 CYS A C 1
ATOM 2412 O O . CYS A 1 311 ? 33.188 -19.562 -1.318 1 97.25 311 CYS A O 1
ATOM 2414 N N . ASP A 1 312 ? 31.375 -20.719 -1.854 1 97.88 312 ASP A N 1
ATOM 2415 C CA . ASP A 1 312 ? 32.062 -21.938 -2.277 1 97.88 312 ASP A CA 1
ATOM 2416 C C . ASP A 1 312 ? 31.906 -22.156 -3.781 1 97.88 312 ASP A C 1
ATOM 2418 O O . ASP A 1 312 ? 30.812 -22.438 -4.27 1 97.88 312 ASP A O 1
ATOM 2422 N N . TYR A 1 313 ? 33.094 -21.953 -4.484 1 97.94 313 TYR A N 1
ATOM 2423 C CA . TYR A 1 313 ? 33.062 -22.078 -5.938 1 97.94 313 TYR A CA 1
ATOM 2424 C C . TYR A 1 313 ? 34.094 -23.094 -6.402 1 97.94 313 TYR A C 1
ATOM 2426 O O . TYR A 1 313 ? 35.281 -23.016 -6.031 1 97.94 313 TYR A O 1
ATOM 2434 N N . THR A 1 314 ? 33.594 -24.047 -7.156 1 97.62 314 THR A N 1
ATOM 2435 C CA . THR A 1 314 ? 34.438 -25.031 -7.824 1 97.62 314 THR A CA 1
ATOM 2436 C C . THR A 1 314 ? 34.281 -24.938 -9.336 1 97.62 314 THR A C 1
ATOM 2438 O O . THR A 1 314 ? 33.188 -25.125 -9.883 1 97.62 314 THR A O 1
ATOM 2441 N N . GLY A 1 315 ? 35.312 -24.609 -10 1 96.62 315 GLY A N 1
ATOM 2442 C CA . GLY A 1 315 ? 35.312 -24.469 -11.453 1 96.62 315 GLY A CA 1
ATOM 2443 C C . GLY A 1 315 ? 36.312 -23.469 -11.969 1 96.62 315 GLY A C 1
ATOM 2444 O O . GLY A 1 315 ? 37.219 -23.062 -11.242 1 96.62 315 GLY A O 1
ATOM 2445 N N . GLN A 1 316 ? 36.188 -23.125 -13.219 1 96.88 316 GLN A N 1
ATOM 2446 C CA . GLN A 1 316 ? 37.094 -22.156 -13.859 1 96.88 316 GLN A CA 1
ATOM 2447 C C . GLN A 1 316 ? 36.656 -20.734 -13.523 1 96.88 316 GLN A C 1
ATOM 2449 O O . GLN A 1 316 ? 35.469 -20.422 -13.484 1 96.88 316 GLN A O 1
ATOM 2454 N N . THR A 1 317 ? 37.719 -19.969 -13.273 1 97.69 317 THR A N 1
ATOM 2455 C CA . THR A 1 317 ? 37.438 -18.547 -13.109 1 97.69 317 THR A CA 1
ATOM 2456 C C . THR A 1 317 ? 36.719 -18 -14.328 1 97.69 317 THR A C 1
ATOM 2458 O O . THR A 1 317 ? 37.062 -18.297 -15.469 1 97.69 317 THR A O 1
ATOM 2461 N N . MET A 1 318 ? 35.594 -17.281 -14.102 1 97.12 318 MET A N 1
ATOM 2462 C CA . MET A 1 318 ? 34.844 -16.734 -15.234 1 97.12 318 MET A CA 1
ATOM 2463 C C . MET A 1 318 ? 34.031 -15.508 -14.812 1 97.12 318 MET A C 1
ATOM 2465 O O . MET A 1 318 ? 33.875 -15.25 -13.617 1 97.12 318 MET A O 1
ATOM 2469 N N . SER A 1 319 ? 33.656 -14.781 -15.781 1 98 319 SER A N 1
ATOM 2470 C CA . SER A 1 319 ? 32.688 -13.711 -15.641 1 98 319 SER A CA 1
ATOM 2471 C C . SER A 1 319 ? 31.453 -13.984 -16.484 1 98 319 SER A C 1
ATOM 2473 O O . SER A 1 319 ? 31.562 -14.391 -17.641 1 98 319 SER A O 1
ATOM 2475 N N . ILE A 1 320 ? 30.375 -13.844 -15.906 1 98.19 320 ILE A N 1
ATOM 2476 C CA . ILE A 1 320 ? 29.125 -14.094 -16.609 1 98.19 320 ILE A CA 1
ATOM 2477 C C . ILE A 1 320 ? 28.094 -13.031 -16.234 1 98.19 320 ILE A C 1
ATOM 2479 O O . ILE A 1 320 ? 28.078 -12.547 -15.109 1 98.19 320 ILE A O 1
ATOM 2483 N N . GLY A 1 321 ? 27.297 -12.633 -17.172 1 98.19 321 GLY A N 1
ATOM 2484 C CA . GLY A 1 321 ? 26.281 -11.609 -16.953 1 98.19 321 GLY A CA 1
ATOM 2485 C C . GLY A 1 321 ? 24.859 -12.164 -16.953 1 98.19 321 GLY A C 1
ATOM 2486 O O . GLY A 1 321 ? 24.531 -13.062 -17.719 1 98.19 321 GLY A O 1
ATOM 2487 N N . PHE A 1 322 ? 24.062 -11.609 -16.062 1 98.5 322 PHE A N 1
ATOM 2488 C CA . PHE A 1 322 ? 22.641 -11.93 -16.016 1 98.5 322 PHE A CA 1
ATOM 2489 C C . PHE A 1 322 ? 21.812 -10.664 -15.875 1 98.5 322 PHE A C 1
ATOM 2491 O O . PHE A 1 322 ? 22.312 -9.625 -15.438 1 98.5 322 PHE A O 1
ATOM 2498 N N . LYS A 1 323 ? 20.562 -10.734 -16.344 1 98.12 323 LYS A N 1
ATOM 2499 C CA . LYS A 1 323 ? 19.609 -9.688 -16 1 98.12 323 LYS A CA 1
ATOM 2500 C C . LYS A 1 323 ? 19.297 -9.68 -14.508 1 98.12 323 LYS A C 1
ATOM 2502 O O . LYS A 1 323 ? 18.75 -10.656 -13.984 1 98.12 323 LYS A O 1
ATOM 2507 N N . GLY A 1 324 ? 19.547 -8.57 -13.875 1 98.19 324 GLY A N 1
ATOM 2508 C CA . GLY A 1 324 ? 19.453 -8.492 -12.43 1 98.19 324 GLY A CA 1
ATOM 2509 C C . GLY A 1 324 ? 18.047 -8.75 -11.906 1 98.19 324 GLY A C 1
ATOM 2510 O O . GLY A 1 324 ? 17.875 -9.438 -10.898 1 98.19 324 GLY A O 1
ATOM 2511 N N . SER A 1 325 ? 17.078 -8.211 -12.539 1 97.62 325 SER A N 1
ATOM 2512 C CA . SER A 1 325 ? 15.703 -8.398 -12.094 1 97.62 325 SER A CA 1
ATOM 2513 C C . SER A 1 325 ? 15.297 -9.867 -12.156 1 97.62 325 SER A C 1
ATOM 2515 O O . SER A 1 325 ? 14.625 -10.375 -11.258 1 97.62 325 SER A O 1
ATOM 2517 N N . SER A 1 326 ? 15.727 -10.555 -13.195 1 98 326 SER A N 1
ATOM 2518 C CA . SER A 1 326 ? 15.414 -11.969 -13.336 1 98 326 SER A CA 1
ATOM 2519 C C . SER A 1 326 ? 16.078 -12.789 -12.234 1 98 326 SER A C 1
ATOM 2521 O O . SER A 1 326 ? 15.445 -13.672 -11.648 1 98 326 SER A O 1
ATOM 2523 N N . LEU A 1 327 ? 17.328 -12.484 -12.031 1 98.56 327 LEU A N 1
ATOM 2524 C CA . LEU A 1 327 ? 18.062 -13.188 -10.977 1 98.56 327 LEU A CA 1
ATOM 2525 C C . LEU A 1 327 ? 17.422 -12.938 -9.617 1 98.56 327 LEU A C 1
ATOM 2527 O O . LEU A 1 327 ? 17.266 -13.867 -8.82 1 98.56 327 LEU A O 1
ATOM 2531 N N . THR A 1 328 ? 17.047 -11.727 -9.367 1 98.44 328 THR A N 1
ATOM 2532 C CA . THR A 1 328 ? 16.375 -11.367 -8.125 1 98.44 328 THR A CA 1
ATOM 2533 C C . THR A 1 328 ? 15.07 -12.148 -7.98 1 98.44 328 THR A C 1
ATOM 2535 O O . THR A 1 328 ? 14.789 -12.711 -6.918 1 98.44 328 THR A O 1
ATOM 2538 N N . ASP A 1 329 ? 14.312 -12.172 -9.008 1 97.88 329 ASP A N 1
ATOM 2539 C CA . ASP A 1 329 ? 13.055 -12.906 -8.992 1 97.88 329 ASP A CA 1
ATOM 2540 C C . ASP A 1 329 ? 13.281 -14.383 -8.648 1 97.88 329 ASP A C 1
ATOM 2542 O O . ASP A 1 329 ? 12.562 -14.945 -7.82 1 97.88 329 ASP A O 1
ATOM 2546 N N . ILE A 1 330 ? 14.227 -14.938 -9.305 1 98.56 330 ILE A N 1
ATOM 2547 C CA . ILE A 1 330 ? 14.531 -16.344 -9.109 1 98.56 330 ILE A CA 1
ATOM 2548 C C . ILE A 1 330 ? 14.883 -16.594 -7.645 1 98.56 330 ILE A C 1
ATOM 2550 O O . ILE A 1 330 ? 14.305 -17.469 -7 1 98.56 330 ILE A O 1
ATOM 2554 N N . LEU A 1 331 ? 15.758 -15.812 -7.129 1 98.56 331 LEU A N 1
ATOM 2555 C CA . LEU A 1 331 ? 16.219 -16.016 -5.758 1 98.56 331 LEU A CA 1
ATOM 2556 C C . LEU A 1 331 ? 15.094 -15.758 -4.762 1 98.56 331 LEU A C 1
ATOM 2558 O O . LEU A 1 331 ? 15.031 -16.406 -3.715 1 98.56 331 LEU A O 1
ATOM 2562 N N . THR A 1 332 ? 14.266 -14.812 -5.07 1 98.12 332 THR A N 1
ATOM 2563 C CA . THR A 1 332 ? 13.156 -14.453 -4.191 1 98.12 332 THR A CA 1
ATOM 2564 C C . THR A 1 332 ? 12.133 -15.586 -4.125 1 98.12 332 THR A C 1
ATOM 2566 O O . THR A 1 332 ? 11.453 -15.758 -3.109 1 98.12 332 THR A O 1
ATOM 2569 N N . ASN A 1 333 ? 12.039 -16.344 -5.145 1 97.62 333 ASN A N 1
ATOM 2570 C CA . ASN A 1 333 ? 11.008 -17.359 -5.211 1 97.62 333 ASN A CA 1
ATOM 2571 C C . ASN A 1 333 ? 11.547 -18.734 -4.805 1 97.62 333 ASN A C 1
ATOM 2573 O O . ASN A 1 333 ? 10.898 -19.75 -5.043 1 97.62 333 ASN A O 1
ATOM 2577 N N . LEU A 1 334 ? 12.719 -18.766 -4.297 1 97.31 334 LEU A N 1
ATOM 2578 C CA . LEU A 1 334 ? 13.273 -19.938 -3.627 1 97.31 334 LEU A CA 1
ATOM 2579 C C . LEU A 1 334 ? 13.266 -19.75 -2.113 1 97.31 334 LEU A C 1
ATOM 2581 O O . LEU A 1 334 ? 13.352 -18.625 -1.62 1 97.31 334 LEU A O 1
ATOM 2585 N N . ASP A 1 335 ? 13.148 -20.797 -1.356 1 92.75 335 ASP A N 1
ATOM 2586 C CA . ASP A 1 335 ? 13.008 -20.641 0.089 1 92.75 335 ASP A CA 1
ATOM 2587 C C . ASP A 1 335 ? 14.219 -21.234 0.822 1 92.75 335 ASP A C 1
ATOM 2589 O O . ASP A 1 335 ? 14.344 -21.078 2.039 1 92.75 335 ASP A O 1
ATOM 2593 N N . SER A 1 336 ? 15.102 -21.891 0.089 1 96.19 336 SER A N 1
ATOM 2594 C CA . SER A 1 336 ? 16.25 -22.516 0.741 1 96.19 336 SER A CA 1
ATOM 2595 C C . SER A 1 336 ? 17.219 -21.453 1.263 1 96.19 336 SER A C 1
ATOM 2597 O O . SER A 1 336 ? 17.281 -20.344 0.738 1 96.19 336 SER A O 1
ATOM 2599 N N . ASP A 1 337 ? 17.953 -21.781 2.229 1 97 337 ASP A N 1
ATOM 2600 C CA . ASP A 1 337 ? 18.938 -20.875 2.787 1 97 337 ASP A CA 1
ATOM 2601 C C . ASP A 1 337 ? 20.125 -20.703 1.837 1 97 337 ASP A C 1
ATOM 2603 O O . ASP A 1 337 ? 20.672 -19.594 1.706 1 97 337 ASP A O 1
ATOM 2607 N N . GLU A 1 338 ? 20.453 -21.828 1.187 1 97.94 338 GLU A N 1
ATOM 2608 C CA . GLU A 1 338 ? 21.562 -21.828 0.221 1 97.94 338 GLU A CA 1
ATOM 2609 C C . GLU A 1 338 ? 21.062 -22.266 -1.16 1 97.94 338 GLU A C 1
ATOM 2611 O O . GLU A 1 338 ? 20.078 -23 -1.277 1 97.94 338 GLU A O 1
ATOM 2616 N N . VAL A 1 339 ? 21.797 -21.75 -2.125 1 98.5 339 VAL A N 1
ATOM 2617 C CA . VAL A 1 339 ? 21.516 -22.188 -3.49 1 98.5 339 VAL A CA 1
ATOM 2618 C C . VAL A 1 339 ? 22.797 -22.641 -4.176 1 98.5 339 VAL A C 1
ATOM 2620 O O . VAL A 1 339 ? 23.891 -22.188 -3.818 1 98.5 339 VAL A O 1
ATOM 2623 N N . THR A 1 340 ? 22.656 -23.531 -5.082 1 98.38 340 THR A N 1
ATOM 2624 C CA . THR A 1 340 ? 23.719 -23.953 -5.977 1 98.38 340 THR A CA 1
ATOM 2625 C C . THR A 1 340 ? 23.5 -23.422 -7.387 1 98.38 340 THR A C 1
ATOM 2627 O O . THR A 1 340 ? 22.438 -23.625 -7.969 1 98.38 340 THR A O 1
ATOM 2630 N N . ILE A 1 341 ? 24.484 -22.719 -7.855 1 98.56 341 ILE A N 1
ATOM 2631 C CA . ILE A 1 341 ? 24.453 -22.234 -9.234 1 98.56 341 ILE A CA 1
ATOM 2632 C C . ILE A 1 341 ? 25.438 -23.047 -10.086 1 98.56 341 ILE A C 1
ATOM 2634 O O . ILE A 1 341 ? 26.625 -23.094 -9.789 1 98.56 341 ILE A O 1
ATOM 2638 N N . GLN A 1 342 ? 24.859 -23.703 -11.086 1 98.56 342 GLN A N 1
ATOM 2639 C CA . GLN A 1 342 ? 25.672 -24.531 -11.984 1 98.56 342 GLN A CA 1
ATOM 2640 C C . GLN A 1 342 ? 25.875 -23.828 -13.328 1 98.56 342 GLN A C 1
ATOM 2642 O O . GLN A 1 342 ? 24.891 -23.438 -13.984 1 98.56 342 GLN A O 1
ATOM 2647 N N . LEU A 1 343 ? 27.125 -23.75 -13.719 1 98.19 343 LEU A N 1
ATOM 2648 C CA . LEU A 1 343 ? 27.469 -23 -14.922 1 98.19 343 LEU A CA 1
ATOM 2649 C C . LEU A 1 343 ? 28.391 -23.797 -15.828 1 98.19 343 LEU A C 1
ATOM 2651 O O . LEU A 1 343 ? 29.156 -24.641 -15.359 1 98.19 343 LEU A O 1
ATOM 2655 N N . ALA A 1 344 ? 28.25 -23.625 -17.125 1 96.81 344 ALA A N 1
ATOM 2656 C CA . ALA A 1 344 ? 29.188 -24.188 -18.094 1 96.81 344 ALA A CA 1
ATOM 2657 C C . ALA A 1 344 ? 30.188 -23.125 -18.562 1 96.81 344 ALA A C 1
ATOM 2659 O O . ALA A 1 344 ? 31.359 -23.172 -18.172 1 96.81 344 ALA A O 1
ATOM 2660 N N . ASP A 1 345 ? 29.734 -22.188 -19.359 1 94.06 345 ASP A N 1
ATOM 2661 C CA . ASP A 1 345 ? 30.516 -21.031 -19.812 1 94.06 345 ASP A CA 1
ATOM 2662 C C . ASP A 1 345 ? 29.641 -19.781 -19.875 1 94.06 345 ASP A C 1
ATOM 2664 O O . ASP A 1 345 ? 28.422 -19.859 -19.734 1 94.06 345 ASP A O 1
ATOM 2668 N N . PRO A 1 346 ? 30.234 -18.625 -20.141 1 95.44 346 PRO A N 1
ATOM 2669 C CA . PRO A 1 346 ? 29.516 -17.359 -20.016 1 95.44 346 PRO A CA 1
ATOM 2670 C C . PRO A 1 346 ? 28.422 -17.188 -21.078 1 95.44 346 PRO A C 1
ATOM 2672 O O . PRO A 1 346 ? 27.625 -16.25 -21 1 95.44 346 PRO A O 1
ATOM 2675 N N . SER A 1 347 ? 28.297 -18.016 -22.031 1 95.5 347 SER A N 1
ATOM 2676 C CA . SER A 1 347 ? 27.312 -17.875 -23.094 1 95.5 347 SER A CA 1
ATOM 2677 C C . SER A 1 347 ? 26.156 -18.844 -22.906 1 95.5 347 SER A C 1
ATOM 2679 O O . SER A 1 347 ? 25.156 -18.781 -23.625 1 95.5 347 SER A O 1
ATOM 2681 N N . ARG A 1 348 ? 26.234 -19.656 -21.953 1 96.12 348 ARG A N 1
ATOM 2682 C CA . ARG A 1 348 ? 25.234 -20.703 -21.766 1 96.12 348 ARG A CA 1
ATOM 2683 C C . ARG A 1 348 ? 24.375 -20.453 -20.547 1 96.12 348 ARG A C 1
ATOM 2685 O O . ARG A 1 348 ? 24.812 -19.766 -19.609 1 96.12 348 ARG A O 1
ATOM 2692 N N . ALA A 1 349 ? 23.266 -21.094 -20.531 1 97.5 349 ALA A N 1
ATOM 2693 C CA . ALA A 1 349 ? 22.297 -20.906 -19.453 1 97.5 349 ALA A CA 1
ATOM 2694 C C . ALA A 1 349 ? 22.859 -21.422 -18.125 1 97.5 349 ALA A C 1
ATOM 2696 O O . ALA A 1 349 ? 23.594 -22.406 -18.078 1 97.5 349 ALA A O 1
ATOM 2697 N N . GLY A 1 350 ? 22.562 -20.688 -17.047 1 98.06 350 GLY A N 1
ATOM 2698 C CA . GLY A 1 350 ? 22.875 -21.109 -15.688 1 98.06 350 GLY A CA 1
ATOM 2699 C C . GLY A 1 350 ? 21.703 -21.781 -14.992 1 98.06 350 GLY A C 1
ATOM 2700 O O . GLY A 1 350 ? 20.547 -21.375 -15.172 1 98.06 350 GLY A O 1
ATOM 2701 N N . LEU A 1 351 ? 22.047 -22.812 -14.164 1 98.69 351 LEU A N 1
ATOM 2702 C CA . LEU A 1 351 ? 21.031 -23.484 -13.359 1 98.69 351 LEU A CA 1
ATOM 2703 C C . LEU A 1 351 ? 21.125 -23.047 -11.898 1 98.69 351 LEU A C 1
ATOM 2705 O O . LEU A 1 351 ? 22.219 -23 -11.336 1 98.69 351 LEU A O 1
ATOM 2709 N N . ILE A 1 352 ? 20.031 -22.688 -11.359 1 98.69 352 ILE A N 1
ATOM 2710 C CA . ILE A 1 352 ? 19.953 -22.328 -9.945 1 98.69 352 ILE A CA 1
ATOM 2711 C C . ILE A 1 352 ? 19.062 -23.344 -9.219 1 98.69 352 ILE A C 1
ATOM 2713 O O . ILE A 1 352 ? 17.875 -23.453 -9.516 1 98.69 352 ILE A O 1
ATOM 2717 N N . ILE A 1 353 ? 19.656 -24.016 -8.273 1 98 353 ILE A N 1
ATOM 2718 C CA . ILE A 1 353 ? 19.016 -25.125 -7.578 1 98 353 ILE A CA 1
ATOM 2719 C C . ILE A 1 353 ? 19.078 -24.891 -6.07 1 98 353 ILE A C 1
ATOM 2721 O O . ILE A 1 353 ? 20.125 -24.531 -5.531 1 98 353 ILE A O 1
ATOM 2725 N N . PRO A 1 354 ? 17.891 -25.016 -5.402 1 98.12 354 PRO A N 1
ATOM 2726 C CA . PRO A 1 354 ? 17.984 -24.953 -3.943 1 98.12 354 PRO A CA 1
ATOM 2727 C C . PRO A 1 354 ? 18.844 -26.062 -3.363 1 98.12 354 PRO A C 1
ATOM 2729 O O . PRO A 1 354 ? 18.812 -27.203 -3.85 1 98.12 354 PRO A O 1
ATOM 2732 N N . SER A 1 355 ? 19.625 -25.734 -2.373 1 95.31 355 SER A N 1
ATOM 2733 C CA . SER A 1 355 ? 20.516 -26.719 -1.783 1 95.31 355 SER A CA 1
ATOM 2734 C C . SER A 1 355 ? 19.734 -27.859 -1.142 1 95.31 355 SER A C 1
ATOM 2736 O O . SER A 1 355 ? 20.234 -29 -1.062 1 95.31 355 SER A O 1
ATOM 2738 N N . THR A 1 356 ? 18.594 -27.516 -0.67 1 94.88 356 THR A N 1
ATOM 2739 C CA . THR A 1 356 ? 17.703 -28.531 -0.119 1 94.88 356 THR A CA 1
ATOM 2740 C C . THR A 1 356 ? 16.453 -28.688 -0.986 1 94.88 356 THR A C 1
ATOM 2742 O O . THR A 1 356 ? 15.695 -27.734 -1.173 1 94.88 356 THR A O 1
ATOM 2745 N N . GLN A 1 357 ? 16.312 -29.875 -1.485 1 96 357 GLN A N 1
ATOM 2746 C CA . GLN A 1 357 ? 15.156 -30.188 -2.314 1 96 357 GLN A CA 1
ATOM 2747 C C . GLN A 1 357 ? 14 -30.719 -1.469 1 96 357 GLN A C 1
ATOM 2749 O O . GLN A 1 357 ? 14.219 -31.391 -0.459 1 96 357 GLN A O 1
ATOM 2754 N N . PRO A 1 358 ? 12.758 -30.359 -1.814 1 94.44 358 PRO A N 1
ATOM 2755 C CA . PRO A 1 358 ? 11.633 -31 -1.13 1 94.44 358 PRO A CA 1
ATOM 2756 C C . PRO A 1 358 ? 11.578 -32.5 -1.374 1 94.44 358 PRO A C 1
ATOM 2758 O O . PRO A 1 358 ? 12.117 -33 -2.375 1 94.44 358 PRO A O 1
ATOM 2761 N N . GLU A 1 359 ? 10.945 -33.25 -0.496 1 94.19 359 GLU A N 1
ATOM 2762 C CA . GLU A 1 359 ? 10.859 -34.688 -0.608 1 94.19 359 GLU A CA 1
ATOM 2763 C C . GLU A 1 359 ? 10.156 -35.094 -1.896 1 94.19 359 GLU A C 1
ATOM 2765 O O . GLU A 1 359 ? 9.07 -34.594 -2.205 1 94.19 359 GLU A O 1
ATOM 2770 N N . HIS A 1 360 ? 10.781 -36 -2.652 1 96 360 HIS A N 1
ATOM 2771 C CA . HIS A 1 360 ? 10.266 -36.594 -3.875 1 96 360 HIS A CA 1
ATOM 2772 C C . HIS A 1 360 ? 9.992 -35.562 -4.941 1 96 360 HIS A C 1
ATOM 2774 O O . HIS A 1 360 ? 9.094 -35.719 -5.766 1 96 360 HIS A O 1
ATOM 2780 N N . GLN A 1 361 ? 10.625 -34.406 -4.832 1 97.31 361 GLN A N 1
ATOM 2781 C CA . GLN A 1 361 ? 10.492 -33.312 -5.793 1 97.31 361 GLN A CA 1
ATOM 2782 C C . GLN A 1 361 ? 11.852 -32.781 -6.234 1 97.31 361 GLN A C 1
ATOM 2784 O O . GLN A 1 361 ? 12.875 -33.094 -5.613 1 97.31 361 GLN A O 1
ATOM 2789 N N . GLU A 1 362 ? 11.883 -32.188 -7.281 1 98 362 GLU A N 1
ATOM 2790 C CA . GLU A 1 362 ? 13.055 -31.484 -7.801 1 98 362 GLU A CA 1
ATOM 2791 C C . GLU A 1 362 ? 12.703 -30.094 -8.312 1 98 362 GLU A C 1
ATOM 2793 O O . GLU A 1 362 ? 11.875 -29.953 -9.211 1 98 362 GLU A O 1
ATOM 2798 N N . VAL A 1 363 ? 13.312 -29.141 -7.66 1 98.56 363 VAL A N 1
ATOM 2799 C CA . VAL A 1 363 ? 13.125 -27.75 -8.062 1 98.56 363 VAL A CA 1
ATOM 2800 C C . VAL A 1 363 ? 14.359 -27.266 -8.82 1 98.56 363 VAL A C 1
ATOM 2802 O O . VAL A 1 363 ? 15.484 -27.406 -8.352 1 98.56 363 VAL A O 1
ATOM 2805 N N . LEU A 1 364 ? 14.078 -26.75 -9.992 1 98.25 364 LEU A N 1
ATOM 2806 C CA . LEU A 1 364 ? 15.156 -26.219 -10.828 1 98.25 364 LEU A CA 1
ATOM 2807 C C . LEU A 1 364 ? 14.742 -24.922 -11.492 1 98.25 364 LEU A C 1
ATOM 2809 O O . LEU A 1 364 ? 13.625 -24.797 -12.008 1 98.25 364 LEU A O 1
ATOM 2813 N N . MET A 1 365 ? 15.609 -23.938 -11.422 1 98.69 365 MET A N 1
ATOM 2814 C CA . MET A 1 365 ? 15.398 -22.703 -12.156 1 98.69 365 MET A CA 1
ATOM 2815 C C . MET A 1 365 ? 16.578 -22.406 -13.086 1 98.69 365 MET A C 1
ATOM 2817 O O . MET A 1 365 ? 17.719 -22.781 -12.797 1 98.69 365 MET A O 1
ATOM 2821 N N . LEU A 1 366 ? 16.25 -21.875 -14.211 1 98.75 366 LEU A N 1
ATOM 2822 C CA . LEU A 1 366 ? 17.219 -21.594 -15.258 1 98.75 366 LEU A CA 1
ATOM 2823 C C . LEU A 1 366 ? 17.203 -20.109 -15.633 1 98.75 366 LEU A C 1
ATOM 2825 O O . LEU A 1 366 ? 16.125 -19.484 -15.672 1 98.75 366 LEU A O 1
ATOM 2829 N N . ILE A 1 367 ? 18.359 -19.516 -15.938 1 98.69 367 ILE A N 1
ATOM 2830 C CA . ILE A 1 367 ? 18.469 -18.125 -16.375 1 98.69 367 ILE A CA 1
ATOM 2831 C C . ILE A 1 367 ? 19.438 -18.031 -17.547 1 98.69 367 ILE A C 1
ATOM 2833 O O . ILE A 1 367 ? 20.531 -18.594 -17.5 1 98.69 367 ILE A O 1
ATOM 2837 N N . MET A 1 368 ? 18.969 -17.312 -18.594 1 98.12 368 MET A N 1
ATOM 2838 C CA . MET A 1 368 ? 19.828 -17.094 -19.75 1 98.12 368 MET A CA 1
ATOM 2839 C C . MET A 1 368 ? 20.812 -15.961 -19.484 1 98.12 368 MET A C 1
ATOM 2841 O O . MET A 1 368 ? 20.453 -14.945 -18.891 1 98.12 368 MET A O 1
ATOM 2845 N N . PRO A 1 369 ? 22.047 -16.109 -19.953 1 97.69 369 PRO A N 1
ATOM 2846 C CA . PRO A 1 369 ? 23.031 -15.047 -19.734 1 97.69 369 PRO A CA 1
ATOM 2847 C C . PRO A 1 369 ? 22.844 -13.875 -20.703 1 97.69 369 PRO A C 1
ATOM 2849 O O . PRO A 1 369 ? 22.141 -14 -21.703 1 97.69 369 PRO A O 1
ATOM 2852 N N . MET A 1 370 ? 23.312 -12.773 -20.281 1 96.38 370 MET A N 1
ATOM 2853 C CA . MET A 1 370 ? 23.438 -11.594 -21.125 1 96.38 370 MET A CA 1
ATOM 2854 C C . MET A 1 370 ? 24.859 -11.438 -21.656 1 96.38 370 MET A C 1
ATOM 2856 O O . MET A 1 370 ? 25.812 -11.867 -21 1 96.38 370 MET A O 1
ATOM 2860 N N . LEU A 1 371 ? 24.938 -10.805 -22.828 1 90.75 371 LEU A N 1
ATOM 2861 C CA . LEU A 1 371 ? 26.266 -10.539 -23.391 1 90.75 371 LEU A CA 1
ATOM 2862 C C . LEU A 1 371 ? 27 -9.484 -22.578 1 90.75 371 LEU A C 1
ATOM 2864 O O . LEU A 1 371 ? 26.406 -8.469 -22.188 1 90.75 371 LEU A O 1
ATOM 2868 N N . LEU A 1 372 ? 28.188 -9.898 -22.219 1 90.19 372 LEU A N 1
ATOM 2869 C CA . LEU A 1 372 ? 29.016 -8.914 -21.531 1 90.19 372 LEU A CA 1
ATOM 2870 C C . LEU A 1 372 ? 29.812 -8.086 -22.547 1 90.19 372 LEU A C 1
ATOM 2872 O O . LEU A 1 372 ? 30.312 -8.617 -23.531 1 90.19 372 LEU A O 1
ATOM 2876 N N . ASN A 1 373 ? 29.578 -6.797 -22.609 1 72.25 373 ASN A N 1
ATOM 2877 C CA . ASN A 1 373 ? 30.391 -5.957 -23.469 1 72.25 373 ASN A CA 1
ATOM 2878 C C . ASN A 1 373 ? 31.828 -5.816 -22.938 1 72.25 373 ASN A C 1
ATOM 2880 O O . ASN A 1 373 ? 32.031 -5.582 -21.75 1 72.25 373 ASN A O 1
ATOM 2884 N N . ASP A 1 374 ? 32.969 -6.457 -23.516 1 56.47 374 ASP A N 1
ATOM 2885 C CA . ASP A 1 374 ? 34.375 -6.215 -23.172 1 56.47 374 ASP A CA 1
ATOM 2886 C C . ASP A 1 374 ? 34.719 -4.73 -23.266 1 56.47 374 ASP A C 1
ATOM 2888 O O . ASP A 1 374 ? 34.188 -4.012 -24.109 1 56.47 374 ASP A O 1
ATOM 2892 N N . MET B 1 1 ? 38.25 14.789 -0.01 1 95.38 1 MET B N 1
ATOM 2893 C CA . MET B 1 1 ? 37.719 14.742 1.348 1 95.38 1 MET B CA 1
ATOM 2894 C C . MET B 1 1 ? 37.156 13.352 1.672 1 95.38 1 MET B C 1
ATOM 2896 O O . MET B 1 1 ? 36.562 12.711 0.819 1 95.38 1 MET B O 1
ATOM 2900 N N . ARG B 1 2 ? 37.469 12.953 2.938 1 96.88 2 ARG B N 1
ATOM 2901 C CA . ARG B 1 2 ? 37 11.641 3.395 1 96.88 2 ARG B CA 1
ATOM 2902 C C . ARG B 1 2 ? 36.281 11.75 4.727 1 96.88 2 ARG B C 1
ATOM 2904 O O . ARG B 1 2 ? 36.719 12.477 5.625 1 96.88 2 ARG B O 1
ATOM 2911 N N . PHE B 1 3 ? 35.094 11.062 4.859 1 98.38 3 PHE B N 1
ATOM 2912 C CA . PHE B 1 3 ? 34.406 11.039 6.133 1 98.38 3 PHE B CA 1
ATOM 2913 C C . PHE B 1 3 ? 33.594 9.742 6.277 1 98.38 3 PHE B C 1
ATOM 2915 O O . PHE B 1 3 ? 33.312 9.07 5.285 1 98.38 3 PHE B O 1
ATOM 2922 N N . THR B 1 4 ? 33.312 9.328 7.469 1 98.44 4 THR B N 1
ATOM 2923 C CA . THR B 1 4 ? 32.594 8.086 7.785 1 98.44 4 THR B CA 1
ATOM 2924 C C . THR B 1 4 ? 31.422 8.359 8.703 1 98.44 4 THR B C 1
ATOM 2926 O O . THR B 1 4 ? 31.5 9.195 9.609 1 98.44 4 THR B O 1
ATOM 2929 N N . LEU B 1 5 ? 30.359 7.707 8.414 1 98.38 5 LEU B N 1
ATOM 2930 C CA . LEU B 1 5 ? 29.141 7.844 9.227 1 98.38 5 LEU B CA 1
ATOM 2931 C C . LEU B 1 5 ? 28.328 6.559 9.203 1 98.38 5 LEU B C 1
ATOM 2933 O O . LEU B 1 5 ? 28.688 5.598 8.516 1 98.38 5 LEU B O 1
ATOM 2937 N N . SER B 1 6 ? 27.297 6.488 9.992 1 97.94 6 SER B N 1
ATOM 2938 C CA . SER B 1 6 ? 26.406 5.336 10.086 1 97.94 6 SER B CA 1
ATOM 2939 C C . SER B 1 6 ? 25.516 5.227 8.859 1 97.94 6 SER B C 1
ATOM 2941 O O . SER B 1 6 ? 24.875 6.207 8.469 1 97.94 6 SER B O 1
ATOM 2943 N N . SER B 1 7 ? 25.391 4.027 8.266 1 97.94 7 SER B N 1
ATOM 2944 C CA . SER B 1 7 ? 24.547 3.805 7.102 1 97.94 7 SER B CA 1
ATOM 2945 C C . SER B 1 7 ? 23.078 4.059 7.434 1 97.94 7 SER B C 1
ATOM 2947 O O . SER B 1 7 ? 22.375 4.73 6.676 1 97.94 7 SER B O 1
ATOM 2949 N N . SER B 1 8 ? 22.609 3.572 8.555 1 97.75 8 SER B N 1
ATOM 2950 C CA . SER B 1 8 ? 21.219 3.713 8.953 1 97.75 8 SER B CA 1
ATOM 2951 C C . SER B 1 8 ? 20.875 5.164 9.266 1 97.75 8 SER B C 1
ATOM 2953 O O . SER B 1 8 ? 19.781 5.633 8.953 1 97.75 8 SER B O 1
ATOM 2955 N N . ALA B 1 9 ? 21.812 5.887 9.93 1 97.25 9 ALA B N 1
ATOM 2956 C CA . ALA B 1 9 ? 21.594 7.297 10.227 1 97.25 9 ALA B CA 1
ATOM 2957 C C . ALA B 1 9 ? 21.406 8.109 8.945 1 97.25 9 ALA B C 1
ATOM 2959 O O . ALA B 1 9 ? 20.5 8.922 8.844 1 97.25 9 ALA B O 1
ATOM 2960 N N . LEU B 1 10 ? 22.297 7.809 8.031 1 98.38 10 LEU B N 1
ATOM 2961 C CA . LEU B 1 10 ? 22.219 8.523 6.762 1 98.38 10 LEU B CA 1
ATOM 2962 C C . LEU B 1 10 ? 20.922 8.195 6.039 1 98.38 10 LEU B C 1
ATOM 2964 O O . LEU B 1 10 ? 20.219 9.094 5.578 1 98.38 10 LEU B O 1
ATOM 2968 N N . ASN B 1 11 ? 20.594 6.938 5.922 1 98.38 11 ASN B N 1
ATOM 2969 C CA . ASN B 1 11 ? 19.391 6.5 5.223 1 98.38 11 ASN B CA 1
ATOM 2970 C C . ASN B 1 11 ? 18.141 7.156 5.797 1 98.38 11 ASN B C 1
ATOM 2972 O O . ASN B 1 11 ? 17.297 7.66 5.051 1 98.38 11 ASN B O 1
ATOM 2976 N N . ASN B 1 12 ? 18.047 7.152 7.074 1 96.81 12 ASN B N 1
ATOM 2977 C CA . ASN B 1 12 ? 16.891 7.738 7.746 1 96.81 12 ASN B CA 1
ATOM 2978 C C . ASN B 1 12 ? 16.719 9.211 7.395 1 96.81 12 ASN B C 1
ATOM 2980 O O . ASN B 1 12 ? 15.617 9.664 7.094 1 96.81 12 ASN B O 1
ATOM 2984 N N . ARG B 1 13 ? 17.844 9.977 7.465 1 97.56 13 ARG B N 1
ATOM 2985 C CA . ARG B 1 13 ? 17.797 11.398 7.152 1 97.56 13 ARG B CA 1
ATOM 2986 C C . ARG B 1 13 ? 17.406 11.625 5.695 1 97.56 13 ARG B C 1
ATOM 2988 O O . ARG B 1 13 ? 16.594 12.508 5.391 1 97.56 13 ARG B O 1
ATOM 2995 N N . LEU B 1 14 ? 17.969 10.812 4.852 1 98.44 14 LEU B N 1
ATOM 2996 C CA . LEU B 1 14 ? 17.719 10.977 3.422 1 98.44 14 LEU B CA 1
ATOM 2997 C C . LEU B 1 14 ? 16.281 10.641 3.078 1 98.44 14 LEU B C 1
ATOM 2999 O O . LEU B 1 14 ? 15.656 11.312 2.248 1 98.44 14 LEU B O 1
ATOM 3003 N N . GLN B 1 15 ? 15.742 9.633 3.645 1 97.69 15 GLN B N 1
ATOM 3004 C CA . GLN B 1 15 ? 14.352 9.266 3.408 1 97.69 15 GLN B CA 1
ATOM 3005 C C . GLN B 1 15 ? 13.414 10.414 3.779 1 97.69 15 GLN B C 1
ATOM 3007 O O . GLN B 1 15 ? 12.469 10.711 3.045 1 97.69 15 GLN B O 1
ATOM 3012 N N . THR B 1 16 ? 13.711 10.984 4.848 1 96.12 16 THR B N 1
ATOM 3013 C CA . THR B 1 16 ? 12.906 12.109 5.312 1 96.12 16 THR B CA 1
ATOM 3014 C C . THR B 1 16 ? 13.023 13.297 4.363 1 96.12 16 THR B C 1
ATOM 3016 O O . THR B 1 16 ? 12.016 13.883 3.965 1 96.12 16 THR B O 1
ATOM 3019 N N . LEU B 1 17 ? 14.219 13.586 3.98 1 98.06 17 LEU B N 1
ATOM 3020 C CA . LEU B 1 17 ? 14.492 14.758 3.154 1 98.06 17 LEU B CA 1
ATOM 3021 C C . LEU B 1 17 ? 13.992 14.547 1.729 1 98.06 17 LEU B C 1
ATOM 3023 O O . LEU B 1 17 ? 13.688 15.508 1.023 1 98.06 17 LEU B O 1
ATOM 3027 N N . SER B 1 18 ? 13.961 13.312 1.34 1 98.06 18 SER B N 1
ATOM 3028 C CA . SER B 1 18 ? 13.523 13.008 -0.019 1 98.06 18 SER B CA 1
ATOM 3029 C C . SER B 1 18 ? 12.094 13.469 -0.259 1 98.06 18 SER B C 1
ATOM 3031 O O . SER B 1 18 ? 11.695 13.727 -1.399 1 98.06 18 SER B O 1
ATOM 3033 N N . LYS B 1 19 ? 11.312 13.578 0.742 1 97.5 19 LYS B N 1
ATOM 3034 C CA . LYS B 1 19 ? 9.906 13.977 0.647 1 97.5 19 LYS B CA 1
ATOM 3035 C C . LYS B 1 19 ? 9.781 15.445 0.238 1 97.5 19 LYS B C 1
ATOM 3037 O O . LYS B 1 19 ? 8.711 15.883 -0.186 1 97.5 19 LYS B O 1
ATOM 3042 N N . VAL B 1 20 ? 10.812 16.203 0.388 1 97.69 20 VAL B N 1
ATOM 3043 C CA . VAL B 1 20 ? 10.82 17.609 0.012 1 97.69 20 VAL B CA 1
ATOM 3044 C C . VAL B 1 20 ? 10.938 17.734 -1.505 1 97.69 20 VAL B C 1
ATOM 3046 O O . VAL B 1 20 ? 10.328 18.625 -2.105 1 97.69 20 VAL B O 1
ATOM 3049 N N . ILE B 1 21 ? 11.711 16.828 -2.072 1 97.5 21 ILE B N 1
ATOM 3050 C CA . ILE B 1 21 ? 12.086 16.922 -3.479 1 97.5 21 ILE B CA 1
ATOM 3051 C C . ILE B 1 21 ? 10.898 16.547 -4.355 1 97.5 21 ILE B C 1
ATOM 3053 O O . ILE B 1 21 ? 10.266 15.5 -4.148 1 97.5 21 ILE B O 1
ATOM 3057 N N . ASN B 1 22 ? 10.609 17.391 -5.289 1 94.88 22 ASN B N 1
ATOM 3058 C CA . ASN B 1 22 ? 9.508 17.141 -6.211 1 94.88 22 ASN B CA 1
ATOM 3059 C C . ASN B 1 22 ? 9.891 16.125 -7.281 1 94.88 22 ASN B C 1
ATOM 3061 O O . ASN B 1 22 ? 11.07 15.961 -7.602 1 94.88 22 ASN B O 1
ATOM 3065 N N . LEU B 1 23 ? 8.867 15.508 -7.746 1 88.44 23 LEU B N 1
ATOM 3066 C CA . LEU B 1 23 ? 9.102 14.586 -8.852 1 88.44 23 LEU B CA 1
ATOM 3067 C C . LEU B 1 23 ? 9.664 15.32 -10.062 1 88.44 23 LEU B C 1
ATOM 3069 O O . LEU B 1 23 ? 10.602 14.844 -10.711 1 88.44 23 LEU B O 1
ATOM 3073 N N . LYS B 1 24 ? 9.125 16.562 -10.312 1 87.12 24 LYS B N 1
ATOM 3074 C CA . LYS B 1 24 ? 9.625 17.422 -11.383 1 87.12 24 LYS B CA 1
ATOM 3075 C C . LYS B 1 24 ? 10.07 18.781 -10.836 1 87.12 24 LYS B C 1
ATOM 3077 O O . LYS B 1 24 ? 9.305 19.469 -10.148 1 87.12 24 LYS B O 1
ATOM 3082 N N . ASN B 1 25 ? 11.391 19.109 -11.148 1 89.06 25 ASN B N 1
ATOM 3083 C CA . ASN B 1 25 ? 11.922 20.391 -10.688 1 89.06 25 ASN B CA 1
ATOM 3084 C C . ASN B 1 25 ? 12.344 21.281 -11.859 1 89.06 25 ASN B C 1
ATOM 3086 O O . ASN B 1 25 ? 12.828 20.781 -12.875 1 89.06 25 ASN B O 1
ATOM 3090 N N . SER B 1 26 ? 12.062 22.609 -11.766 1 86.19 26 SER B N 1
ATOM 3091 C CA . SER B 1 26 ? 12.484 23.547 -12.797 1 86.19 26 SER B CA 1
ATOM 3092 C C . SER B 1 26 ? 14.008 23.672 -12.844 1 86.19 26 SER B C 1
ATOM 3094 O O . SER B 1 26 ? 14.586 23.875 -13.906 1 86.19 26 SER B O 1
ATOM 3096 N N . LEU B 1 27 ? 14.648 23.578 -11.68 1 92.88 27 LEU B N 1
ATOM 3097 C CA . LEU B 1 27 ? 16.109 23.594 -11.562 1 92.88 27 LEU B CA 1
ATOM 3098 C C . LEU B 1 27 ? 16.625 22.188 -11.297 1 92.88 27 LEU B C 1
ATOM 3100 O O . LEU B 1 27 ? 16.406 21.625 -10.219 1 92.88 27 LEU B O 1
ATOM 3104 N N . PRO B 1 28 ? 17.359 21.625 -12.227 1 93.06 28 PRO B N 1
ATOM 3105 C CA . PRO B 1 28 ? 17.797 20.234 -12.125 1 93.06 28 PRO B CA 1
ATOM 3106 C C . PRO B 1 28 ? 18.547 19.953 -10.828 1 93.06 28 PRO B C 1
ATOM 3108 O O . PRO B 1 28 ? 18.453 18.844 -10.281 1 93.06 28 PRO B O 1
ATOM 3111 N N . ILE B 1 29 ? 19.266 20.891 -10.344 1 96.56 29 ILE B N 1
ATOM 3112 C CA . ILE B 1 29 ? 20.125 20.688 -9.172 1 96.56 29 ILE B CA 1
ATOM 3113 C C . ILE B 1 29 ? 19.25 20.406 -7.945 1 96.56 29 ILE B C 1
ATOM 3115 O O . ILE B 1 29 ? 19.719 19.875 -6.941 1 96.56 29 ILE B O 1
ATOM 3119 N N . LEU B 1 30 ? 18 20.766 -8.016 1 97.06 30 LEU B N 1
ATOM 3120 C CA . LEU B 1 30 ? 17.078 20.562 -6.898 1 97.06 30 LEU B CA 1
ATOM 3121 C C . LEU B 1 30 ? 16.641 19.094 -6.812 1 97.06 30 LEU B C 1
ATOM 3123 O O . LEU B 1 30 ? 16 18.688 -5.844 1 97.06 30 LEU B O 1
ATOM 3127 N N . ASP B 1 31 ? 17.047 18.344 -7.738 1 97.12 31 ASP B N 1
ATOM 3128 C CA . ASP B 1 31 ? 16.906 16.891 -7.66 1 97.12 31 ASP B CA 1
ATOM 3129 C C . ASP B 1 31 ? 17.984 16.281 -6.77 1 97.12 31 ASP B C 1
ATOM 3131 O O . ASP B 1 31 ? 17.984 15.07 -6.539 1 97.12 31 ASP B O 1
ATOM 3135 N N . CYS B 1 32 ? 18.828 17.078 -6.234 1 98.06 32 CYS B N 1
ATOM 3136 C CA . CYS B 1 32 ? 19.938 16.625 -5.414 1 98.06 32 CYS B CA 1
ATOM 3137 C C . CYS B 1 32 ? 19.734 17 -3.951 1 98.06 32 CYS B C 1
ATOM 3139 O O . CYS B 1 32 ? 18.953 17.922 -3.648 1 98.06 32 CYS B O 1
ATOM 3141 N N . PHE B 1 33 ? 20.344 16.25 -3.121 1 98.44 33 PHE B N 1
ATOM 3142 C CA . PHE B 1 33 ? 20.625 16.719 -1.772 1 98.44 33 PHE B CA 1
ATOM 3143 C C . PHE B 1 33 ? 21.891 17.594 -1.763 1 98.44 33 PHE B C 1
ATOM 3145 O O . PHE B 1 33 ? 22.859 17.297 -2.459 1 98.44 33 PHE B O 1
ATOM 3152 N N . LEU B 1 34 ? 21.891 18.625 -0.994 1 98.31 34 LEU B N 1
ATOM 3153 C CA . LEU B 1 34 ? 23.125 19.375 -0.752 1 98.31 34 LEU B CA 1
ATOM 3154 C C . LEU B 1 34 ? 23.844 18.859 0.49 1 98.31 34 LEU B C 1
ATOM 3156 O O . LEU B 1 34 ? 23.281 18.906 1.593 1 98.31 34 LEU B O 1
ATOM 3160 N N . PHE B 1 35 ? 25.031 18.375 0.319 1 98.5 35 PHE B N 1
ATOM 3161 C CA . PHE B 1 35 ? 25.891 17.922 1.407 1 98.5 35 PHE B CA 1
ATOM 3162 C C . PHE B 1 35 ? 26.906 18.984 1.784 1 98.5 35 PHE B C 1
ATOM 3164 O O . PHE B 1 35 ? 27.609 19.516 0.919 1 98.5 35 PHE B O 1
ATOM 3171 N N . ASP B 1 36 ? 26.906 19.312 3.027 1 97.81 36 ASP B N 1
ATOM 3172 C CA . ASP B 1 36 ? 27.859 20.281 3.574 1 97.81 36 ASP B CA 1
ATOM 3173 C C . ASP B 1 36 ? 28.609 19.688 4.766 1 97.81 36 ASP B C 1
ATOM 3175 O O . ASP B 1 36 ? 28.047 19.578 5.859 1 97.81 36 ASP B O 1
ATOM 3179 N N . VAL B 1 37 ? 29.891 19.328 4.562 1 97.88 37 VAL B N 1
ATOM 3180 C CA . VAL B 1 37 ? 30.719 18.719 5.598 1 97.88 37 VAL B CA 1
ATOM 3181 C C . VAL B 1 37 ? 31.578 19.797 6.266 1 97.88 37 VAL B C 1
ATOM 3183 O O . VAL B 1 37 ? 32.406 20.422 5.613 1 97.88 37 VAL B O 1
ATOM 3186 N N . ALA B 1 38 ? 31.312 19.984 7.492 1 96.06 38 ALA B N 1
ATOM 3187 C CA . ALA B 1 38 ? 32.062 20.938 8.297 1 96.06 38 ALA B CA 1
ATOM 3188 C C . ALA B 1 38 ? 31.969 20.609 9.781 1 96.06 38 ALA B C 1
ATOM 3190 O O . ALA B 1 38 ? 30.922 20.172 10.258 1 96.06 38 ALA B O 1
ATOM 3191 N N . ASN B 1 39 ? 33.094 20.828 10.547 1 93.44 39 ASN B N 1
ATOM 3192 C CA . ASN B 1 39 ? 33.094 20.672 11.992 1 93.44 39 ASN B CA 1
ATOM 3193 C C . ASN B 1 39 ? 32.656 19.281 12.414 1 93.44 39 ASN B C 1
ATOM 3195 O O . ASN B 1 39 ? 31.812 19.141 13.305 1 93.44 39 ASN B O 1
ATOM 3199 N N . ASN B 1 40 ? 33.062 18.281 11.695 1 94.94 40 ASN B N 1
ATOM 3200 C CA . ASN B 1 40 ? 32.812 16.859 11.961 1 94.94 40 ASN B CA 1
ATOM 3201 C C . ASN B 1 40 ? 31.312 16.547 11.898 1 94.94 40 ASN B C 1
ATOM 3203 O O . ASN B 1 40 ? 30.828 15.695 12.641 1 94.94 40 ASN B O 1
ATOM 3207 N N . GLU B 1 41 ? 30.609 17.312 11.102 1 97 41 GLU B N 1
ATOM 3208 C CA . GLU B 1 41 ? 29.188 17.078 10.867 1 97 41 GLU B CA 1
ATOM 3209 C C . GLU B 1 41 ? 28.844 17.172 9.383 1 97 41 GLU B C 1
ATOM 3211 O O . GLU B 1 41 ? 29.5 17.906 8.633 1 97 41 GLU B O 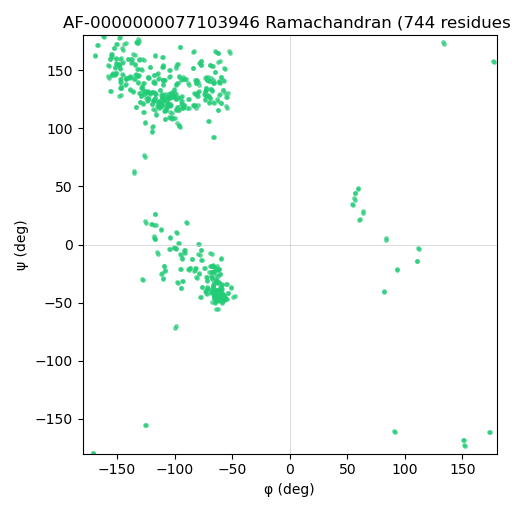1
ATOM 3216 N N . LEU B 1 42 ? 27.953 16.406 9.031 1 98.31 42 LEU B N 1
ATOM 3217 C CA . LEU B 1 42 ? 27.375 16.5 7.695 1 98.31 42 LEU B CA 1
ATOM 3218 C C . LEU B 1 42 ? 25.984 17.156 7.746 1 98.31 42 LEU B C 1
ATOM 3220 O O . LEU B 1 42 ? 25.047 16.594 8.312 1 98.31 42 LEU B O 1
ATOM 3224 N N . LYS B 1 43 ? 25.891 18.344 7.262 1 98.12 43 LYS B N 1
ATOM 3225 C CA . LYS B 1 43 ? 24.594 18.984 7.074 1 98.12 43 LYS B CA 1
ATOM 3226 C C . LYS B 1 43 ? 24 18.641 5.711 1 98.12 43 LYS B C 1
ATOM 3228 O O . LYS B 1 43 ? 24.672 18.75 4.688 1 98.12 43 LYS B O 1
ATOM 3233 N N . ILE B 1 44 ? 22.844 18.141 5.695 1 98.56 44 ILE B N 1
ATOM 3234 C CA . ILE B 1 44 ? 22.156 17.75 4.461 1 98.56 44 ILE B CA 1
ATOM 3235 C C . ILE B 1 44 ? 20.953 18.656 4.238 1 98.56 44 ILE B C 1
ATOM 3237 O O . ILE B 1 44 ? 20.156 18.891 5.156 1 98.56 44 ILE B O 1
ATOM 3241 N N . THR B 1 45 ? 20.797 19.172 3.021 1 98.12 45 THR B N 1
ATOM 3242 C CA . THR B 1 45 ? 19.703 20.078 2.67 1 98.12 45 THR B CA 1
ATOM 3243 C C . THR B 1 45 ? 18.922 19.531 1.469 1 98.12 45 THR B C 1
ATOM 3245 O O . THR B 1 45 ? 19.516 19.062 0.502 1 98.12 45 THR B O 1
ATOM 3248 N N . ALA B 1 46 ? 17.688 19.484 1.536 1 97.88 46 ALA B N 1
ATOM 3249 C CA . ALA B 1 46 ? 16.781 19.25 0.411 1 97.88 46 ALA B CA 1
ATOM 3250 C C . ALA B 1 46 ? 15.859 20.453 0.187 1 97.88 46 ALA B C 1
ATOM 3252 O O . ALA B 1 46 ? 15.453 21.109 1.142 1 97.88 46 ALA B O 1
ATOM 3253 N N . SER B 1 47 ? 15.539 20.703 -1.062 1 96.88 47 SER B N 1
ATOM 3254 C CA . SER B 1 47 ? 14.727 21.875 -1.373 1 96.88 47 SER B CA 1
ATOM 3255 C C . SER B 1 47 ? 13.898 21.656 -2.637 1 96.88 47 SER B C 1
ATOM 3257 O O . SER B 1 47 ? 14.297 20.906 -3.521 1 96.88 47 SER B O 1
ATOM 3259 N N . ASP B 1 48 ? 12.719 22.219 -2.697 1 95.81 48 ASP B N 1
ATOM 3260 C CA . ASP B 1 48 ? 11.953 22.359 -3.936 1 95.81 48 ASP B CA 1
ATOM 3261 C C . ASP B 1 48 ? 11.727 23.828 -4.285 1 95.81 48 ASP B C 1
ATOM 3263 O O . ASP B 1 48 ? 10.742 24.156 -4.945 1 95.81 48 ASP B O 1
ATOM 3267 N N . SER B 1 49 ? 12.641 24.656 -3.809 1 92.5 49 SER B N 1
ATOM 3268 C CA . SER B 1 49 ? 12.641 26.109 -4.02 1 92.5 49 SER B CA 1
ATOM 3269 C C . SER B 1 49 ? 11.703 26.812 -3.041 1 92.5 49 SER B C 1
ATOM 3271 O O . SER B 1 49 ? 12.047 27.844 -2.479 1 92.5 49 SER B O 1
ATOM 3273 N N . GLU B 1 50 ? 10.547 26.25 -2.758 1 93.25 50 GLU B N 1
ATOM 3274 C CA . GLU B 1 50 ? 9.586 26.844 -1.832 1 93.25 50 GLU B CA 1
ATOM 3275 C C . GLU B 1 50 ? 9.781 26.297 -0.417 1 93.25 50 GLU B C 1
ATOM 3277 O O . GLU B 1 50 ? 9.445 26.984 0.56 1 93.25 50 GLU B O 1
ATOM 3282 N N . ASN B 1 51 ? 10.203 25.109 -0.348 1 96.44 51 ASN B N 1
ATOM 3283 C CA . ASN B 1 51 ? 10.477 24.422 0.906 1 96.44 51 ASN B CA 1
ATOM 3284 C C . ASN B 1 51 ? 11.945 24 1 1 96.44 51 ASN B C 1
ATOM 3286 O O . ASN B 1 51 ? 12.484 23.422 0.055 1 96.44 51 ASN B O 1
ATOM 3290 N N . VAL B 1 52 ? 12.562 24.297 2.084 1 97.31 52 VAL B N 1
ATOM 3291 C CA . VAL B 1 52 ? 13.938 23.891 2.34 1 97.31 52 VAL B CA 1
ATOM 3292 C C . VAL B 1 52 ? 14.016 23.172 3.684 1 97.31 52 VAL B C 1
ATOM 3294 O O . VAL B 1 52 ? 13.625 23.719 4.715 1 97.31 52 VAL B O 1
ATOM 3297 N N . MET B 1 53 ? 14.453 21.984 3.674 1 97.69 53 MET B N 1
ATOM 3298 C CA . MET B 1 53 ? 14.633 21.203 4.906 1 97.69 53 MET B CA 1
ATOM 3299 C C . MET B 1 53 ? 16.094 20.844 5.105 1 97.69 53 MET B C 1
ATOM 3301 O O . MET B 1 53 ? 16.797 20.469 4.156 1 97.69 53 MET B O 1
ATOM 3305 N N . GLN B 1 54 ? 16.5 20.953 6.32 1 97.38 54 GLN B N 1
ATOM 3306 C CA . GLN B 1 54 ? 17.891 20.656 6.656 1 97.38 54 GLN B CA 1
ATOM 3307 C C . GLN B 1 54 ? 17.984 19.734 7.867 1 97.38 54 GLN B C 1
ATOM 3309 O O . GLN B 1 54 ? 17.156 19.812 8.781 1 97.38 54 GLN B O 1
ATOM 3314 N N . THR B 1 55 ? 18.906 18.906 7.863 1 97.38 55 THR B N 1
ATOM 3315 C CA . THR B 1 55 ? 19.25 18.031 8.984 1 97.38 55 THR B CA 1
ATOM 3316 C C . THR B 1 55 ? 20.75 17.812 9.062 1 97.38 55 THR B C 1
ATOM 3318 O O . THR B 1 55 ? 21.5 18.25 8.188 1 97.38 55 THR B O 1
ATOM 3321 N N . SER B 1 56 ? 21.188 17.266 10.148 1 96.88 56 SER B N 1
ATOM 3322 C CA . SER B 1 56 ? 22.609 17 10.32 1 96.88 56 SER B CA 1
ATOM 3323 C C . SER B 1 56 ? 22.859 15.57 10.805 1 96.88 56 SER B C 1
ATOM 3325 O O . SER B 1 56 ? 21.984 14.969 11.438 1 96.88 56 SER B O 1
ATOM 3327 N N . VAL B 1 57 ? 23.953 15.062 10.469 1 97.06 57 VAL B N 1
ATOM 3328 C CA . VAL B 1 57 ? 24.438 13.758 10.922 1 97.06 57 VAL B CA 1
ATOM 3329 C C . VAL B 1 57 ? 25.859 13.875 11.438 1 97.06 57 VAL B C 1
ATOM 3331 O O . VAL B 1 57 ? 26.719 14.492 10.789 1 97.06 57 VAL B O 1
ATOM 3334 N N . SER B 1 58 ? 26.062 13.328 12.641 1 96.62 58 SER B N 1
ATOM 3335 C CA . SER B 1 58 ? 27.422 13.32 13.172 1 96.62 58 SER B CA 1
ATOM 3336 C C . SER B 1 58 ? 28.312 12.367 12.383 1 96.62 58 SER B C 1
ATOM 3338 O O . SER B 1 58 ? 27.875 11.273 12 1 96.62 58 SER B O 1
ATOM 3340 N N . LEU B 1 59 ? 29.5 12.82 12.203 1 98.12 59 LEU B N 1
ATOM 3341 C CA . LEU B 1 59 ? 30.469 11.992 11.484 1 98.12 59 LEU B CA 1
ATOM 3342 C C . LEU B 1 59 ? 31.391 11.266 12.469 1 98.12 59 LEU B C 1
ATOM 3344 O O . LEU B 1 59 ? 31.797 11.836 13.484 1 98.12 59 LEU B O 1
ATOM 3348 N N . ASP B 1 60 ? 31.656 10.039 12.219 1 97 60 ASP B N 1
ATOM 3349 C CA . ASP B 1 60 ? 32.594 9.266 13.031 1 97 60 ASP B CA 1
ATOM 3350 C C . ASP B 1 60 ? 34.031 9.688 12.766 1 97 60 ASP B C 1
ATOM 3352 O O . ASP B 1 60 ? 34.875 9.711 13.68 1 97 60 ASP B O 1
ATOM 3356 N N . GLU B 1 61 ? 34.312 9.938 11.539 1 96.31 61 GLU B N 1
ATOM 3357 C CA . GLU B 1 61 ? 35.625 10.406 11.062 1 96.31 61 GLU B CA 1
ATOM 3358 C C . GLU B 1 61 ? 35.469 11.422 9.938 1 96.31 61 GLU B C 1
ATOM 3360 O O . GLU B 1 61 ? 34.5 11.359 9.164 1 96.31 61 GLU B O 1
ATOM 3365 N N . CYS B 1 62 ? 36.312 12.367 9.945 1 96.38 62 CYS B N 1
ATOM 3366 C CA . CYS B 1 62 ? 36.312 13.383 8.898 1 96.38 62 CYS B CA 1
ATOM 3367 C C . CYS B 1 62 ? 37.688 14.031 8.766 1 96.38 62 CYS B C 1
ATOM 3369 O O . CYS B 1 62 ? 38.281 14.398 9.766 1 96.38 62 CYS B O 1
ATOM 3371 N N . ASP B 1 63 ? 38.219 14.156 7.57 1 95.56 63 ASP B N 1
ATOM 3372 C CA . ASP B 1 63 ? 39.562 14.711 7.426 1 95.56 63 ASP B CA 1
ATOM 3373 C C . ASP B 1 63 ? 39.531 16 6.621 1 95.56 63 ASP B C 1
ATOM 3375 O O . ASP B 1 63 ? 40.562 16.5 6.211 1 95.56 63 ASP B O 1
ATOM 3379 N N . GLY B 1 64 ? 38.312 16.484 6.285 1 93.12 64 GLY B N 1
ATOM 3380 C CA . GLY B 1 64 ? 38.188 17.719 5.52 1 93.12 64 GLY B CA 1
ATOM 3381 C C . GLY B 1 64 ? 36.812 18.281 5.512 1 93.12 64 GLY B C 1
ATOM 3382 O O . GLY B 1 64 ? 35.875 17.672 6.039 1 93.12 64 GLY B O 1
ATOM 3383 N N . ASN B 1 65 ? 36.719 19.516 4.965 1 95.69 65 ASN B N 1
ATOM 3384 C CA . ASN B 1 65 ? 35.438 20.188 4.754 1 95.69 65 ASN B CA 1
ATOM 3385 C C . ASN B 1 65 ? 35.094 20.281 3.268 1 95.69 65 ASN B C 1
ATOM 3387 O O . ASN B 1 65 ? 36 20.203 2.418 1 95.69 65 ASN B O 1
ATOM 3391 N N . GLY B 1 66 ? 33.812 20.344 2.932 1 95.5 66 GLY B N 1
ATOM 3392 C CA . GLY B 1 66 ? 33.406 20.516 1.542 1 95.5 66 GLY B CA 1
ATOM 3393 C C . GLY B 1 66 ? 31.922 20.484 1.344 1 95.5 66 GLY B C 1
ATOM 3394 O O . GLY B 1 66 ? 31.172 20.031 2.221 1 95.5 66 GLY B O 1
ATOM 3395 N N . LYS B 1 67 ? 31.594 21.109 0.203 1 96.62 67 LYS B N 1
ATOM 3396 C CA . LYS B 1 67 ? 30.203 21.188 -0.194 1 96.62 67 LYS B CA 1
ATOM 3397 C C . LYS B 1 67 ? 29.984 20.594 -1.585 1 96.62 67 LYS B C 1
ATOM 3399 O O . LYS B 1 67 ? 30.766 20.859 -2.502 1 96.62 67 LYS B O 1
ATOM 3404 N N . PHE B 1 68 ? 29.016 19.75 -1.715 1 97.75 68 PHE B N 1
ATOM 3405 C CA . PHE B 1 68 ? 28.703 19.141 -3.002 1 97.75 68 PHE B CA 1
ATOM 3406 C C . PHE B 1 68 ? 27.266 18.656 -3.045 1 97.75 68 PHE B C 1
ATOM 3408 O O . PHE B 1 68 ? 26.656 18.422 -2.002 1 97.75 68 PHE B O 1
ATOM 3415 N N . ALA B 1 69 ? 26.672 18.578 -4.258 1 98.19 69 ALA B N 1
ATOM 3416 C CA . ALA B 1 69 ? 25.297 18.109 -4.453 1 98.19 69 ALA B CA 1
ATOM 3417 C C . ALA B 1 69 ? 25.281 16.656 -4.918 1 98.19 69 ALA B C 1
ATOM 3419 O O . ALA B 1 69 ? 26.062 16.266 -5.793 1 98.19 69 ALA B O 1
ATOM 3420 N N . VAL B 1 70 ? 24.438 15.891 -4.289 1 98.12 70 VAL B N 1
ATOM 3421 C CA . VAL B 1 70 ? 24.391 14.453 -4.551 1 98.12 70 VAL B CA 1
ATOM 3422 C C . VAL B 1 70 ? 23.031 14.078 -5.137 1 98.12 70 VAL B C 1
ATOM 3424 O O . VAL B 1 70 ? 21.984 14.367 -4.539 1 98.12 70 VAL B O 1
ATOM 3427 N N . PRO B 1 71 ? 23 13.414 -6.273 1 97 71 PRO B N 1
ATOM 3428 C CA . PRO B 1 71 ? 21.719 12.992 -6.828 1 97 71 PRO B CA 1
ATOM 3429 C C . PRO B 1 71 ? 20.891 12.164 -5.84 1 97 71 PRO B C 1
ATOM 3431 O O . PRO B 1 71 ? 21.375 11.156 -5.324 1 97 71 PRO B O 1
ATOM 3434 N N . ASN B 1 72 ? 19.656 12.594 -5.629 1 97.88 72 ASN B N 1
ATOM 3435 C CA . ASN B 1 72 ? 18.859 12.039 -4.547 1 97.88 72 ASN B CA 1
ATOM 3436 C C . ASN B 1 72 ? 18.562 10.562 -4.77 1 97.88 72 ASN B C 1
ATOM 3438 O O . ASN B 1 72 ? 18.719 9.742 -3.859 1 97.88 72 ASN B O 1
ATOM 3442 N N . ARG B 1 73 ? 18.188 10.18 -5.969 1 95.62 73 ARG B N 1
ATOM 3443 C CA . ARG B 1 73 ? 17.828 8.797 -6.258 1 95.62 73 ARG B CA 1
ATOM 3444 C C . ARG B 1 73 ? 19.031 7.871 -6.066 1 95.62 73 ARG B C 1
ATOM 3446 O O . ARG B 1 73 ? 18.906 6.801 -5.465 1 95.62 73 ARG B O 1
ATOM 3453 N N . THR B 1 74 ? 20.172 8.297 -6.59 1 97.25 74 THR B N 1
ATOM 3454 C CA . THR B 1 74 ? 21.375 7.48 -6.555 1 97.25 74 THR B CA 1
ATOM 3455 C C . THR B 1 74 ? 21.797 7.188 -5.117 1 97.25 74 THR B C 1
ATOM 3457 O O . THR B 1 74 ? 22.062 6.039 -4.762 1 97.25 74 THR B O 1
ATOM 3460 N N . ILE B 1 75 ? 21.828 8.203 -4.336 1 98.31 75 ILE B N 1
ATOM 3461 C CA . ILE B 1 75 ? 22.297 8.023 -2.971 1 98.31 75 ILE B CA 1
ATOM 3462 C C . ILE B 1 75 ? 21.266 7.246 -2.158 1 98.31 75 ILE B C 1
ATOM 3464 O O . ILE B 1 75 ? 21.625 6.438 -1.296 1 98.31 75 ILE B O 1
ATOM 3468 N N . LEU B 1 76 ? 20.031 7.496 -2.365 1 98.25 76 LEU B N 1
ATOM 3469 C CA . LEU B 1 76 ? 19 6.723 -1.684 1 98.25 76 LEU B CA 1
ATOM 3470 C C . LEU B 1 76 ? 19.125 5.238 -2.025 1 98.25 76 LEU B C 1
ATOM 3472 O O . LEU B 1 76 ? 19.031 4.387 -1.141 1 98.25 76 LEU B O 1
ATOM 3476 N N . ASP B 1 77 ? 19.281 4.973 -3.262 1 96.69 77 ASP B N 1
ATOM 3477 C CA . ASP B 1 77 ? 19.469 3.59 -3.695 1 96.69 77 ASP B CA 1
ATOM 3478 C C . ASP B 1 77 ? 20.703 2.967 -3.047 1 96.69 77 ASP B C 1
ATOM 3480 O O . ASP B 1 77 ? 20.703 1.772 -2.74 1 96.69 77 ASP B O 1
ATOM 3484 N N . ALA B 1 78 ? 21.703 3.717 -2.881 1 96.69 78 ALA B N 1
ATOM 3485 C CA . ALA B 1 78 ? 22.953 3.232 -2.293 1 96.69 78 ALA B CA 1
ATOM 3486 C C . ALA B 1 78 ? 22.766 2.834 -0.834 1 96.69 78 ALA B C 1
ATOM 3488 O O . ALA B 1 78 ? 23.344 1.853 -0.368 1 96.69 78 ALA B O 1
ATOM 3489 N N . VAL B 1 79 ? 21.891 3.531 -0.184 1 97.56 79 VAL B N 1
ATOM 3490 C CA . VAL B 1 79 ? 21.891 3.342 1.264 1 97.56 79 VAL B CA 1
ATOM 3491 C C . VAL B 1 79 ? 20.641 2.582 1.693 1 97.56 79 VAL B C 1
ATOM 3493 O O . VAL B 1 79 ? 20.578 2.041 2.799 1 97.56 79 VAL B O 1
ATOM 3496 N N . LYS B 1 80 ? 19.594 2.514 0.912 1 95.5 80 LYS B N 1
ATOM 3497 C CA . LYS B 1 80 ? 18.281 1.986 1.273 1 95.5 80 LYS B CA 1
ATOM 3498 C C . LYS B 1 80 ? 18.375 0.527 1.711 1 95.5 80 LYS B C 1
ATOM 3500 O O . LYS B 1 80 ? 17.734 0.12 2.68 1 95.5 80 LYS B O 1
ATOM 3505 N N . GLU B 1 81 ? 19.219 -0.266 1.067 1 94.19 81 GLU B N 1
ATOM 3506 C CA . GLU B 1 81 ? 19.266 -1.7 1.335 1 94.19 81 GLU B CA 1
ATOM 3507 C C . GLU B 1 81 ? 20.484 -2.07 2.172 1 94.19 81 GLU B C 1
ATOM 3509 O O . GLU B 1 81 ? 20.75 -3.252 2.41 1 94.19 81 GLU B O 1
ATOM 3514 N N . LEU B 1 82 ? 21.266 -1.129 2.646 1 96.94 82 LEU B N 1
ATOM 3515 C CA . LEU B 1 82 ? 22.453 -1.416 3.428 1 96.94 82 LEU B CA 1
ATOM 3516 C C . LEU B 1 82 ? 22.094 -1.702 4.883 1 96.94 82 LEU B C 1
ATOM 3518 O O . LEU B 1 82 ? 21.359 -0.942 5.504 1 96.94 82 LEU B O 1
ATOM 3522 N N . PRO B 1 83 ? 22.609 -2.787 5.398 1 95.5 83 PRO B N 1
ATOM 3523 C CA . PRO B 1 83 ? 22.5 -2.939 6.852 1 95.5 83 PRO B CA 1
ATOM 3524 C C . PRO B 1 83 ? 23.281 -1.878 7.613 1 95.5 83 PRO B C 1
ATOM 3526 O O . PRO B 1 83 ? 24.109 -1.166 7.023 1 95.5 83 PRO B O 1
ATOM 3529 N N . GLU B 1 84 ? 23.031 -1.754 8.883 1 97.81 84 GLU B N 1
ATOM 3530 C CA . GLU B 1 84 ? 23.766 -0.809 9.719 1 97.81 84 GLU B CA 1
ATOM 3531 C C . GLU B 1 84 ? 25.266 -1.123 9.711 1 97.81 84 GLU B C 1
ATOM 3533 O O . GLU B 1 84 ? 25.672 -2.236 10.055 1 97.81 84 GLU B O 1
ATOM 3538 N N . GLN B 1 85 ? 26.031 -0.231 9.336 1 97.81 85 GLN B N 1
ATOM 3539 C CA . GLN B 1 85 ? 27.484 -0.328 9.266 1 97.81 85 GLN B CA 1
ATOM 3540 C C . GLN B 1 85 ? 28.109 1.037 9.008 1 97.81 85 GLN B C 1
ATOM 3542 O O . GLN B 1 85 ? 27.438 1.968 8.57 1 97.81 85 GLN B O 1
ATOM 3547 N N . PRO B 1 86 ? 29.375 1.169 9.258 1 97.81 86 PRO B N 1
ATOM 3548 C CA . PRO B 1 86 ? 30.062 2.406 8.859 1 97.81 86 PRO B CA 1
ATOM 3549 C C . PRO B 1 86 ? 30.156 2.566 7.344 1 97.81 86 PRO B C 1
ATOM 3551 O O . PRO B 1 86 ? 30.438 1.6 6.633 1 97.81 86 PRO B O 1
ATOM 3554 N N . LEU B 1 87 ? 29.828 3.676 6.902 1 98.19 87 LEU B N 1
ATOM 3555 C CA . LEU B 1 87 ? 29.969 4.055 5.5 1 98.19 87 LEU B CA 1
ATOM 3556 C C . LEU B 1 87 ? 31.047 5.125 5.332 1 98.19 87 LEU B C 1
ATOM 3558 O O . LEU B 1 87 ? 31.016 6.145 6.027 1 98.19 87 LEU B O 1
ATOM 3562 N N . THR B 1 88 ? 31.938 4.898 4.449 1 98.56 88 THR B N 1
ATOM 3563 C CA . THR B 1 88 ? 33 5.871 4.215 1 98.56 88 THR B CA 1
ATOM 3564 C C . THR B 1 88 ? 32.844 6.543 2.855 1 98.56 88 THR B C 1
ATOM 3566 O O . THR B 1 88 ? 32.781 5.871 1.824 1 98.56 88 THR B O 1
ATOM 3569 N N . PHE B 1 89 ? 32.75 7.836 2.873 1 98.62 89 PHE B N 1
ATOM 3570 C CA . PHE B 1 89 ? 32.719 8.648 1.66 1 98.62 89 PHE B CA 1
ATOM 3571 C C . PHE B 1 89 ? 34.094 9.133 1.292 1 98.62 89 PHE B C 1
ATOM 3573 O O . PHE B 1 89 ? 34.812 9.672 2.139 1 98.62 89 PHE B O 1
ATOM 3580 N N . ASP B 1 90 ? 34.5 8.828 0.144 1 98.38 90 ASP B N 1
ATOM 3581 C CA . ASP B 1 90 ? 35.656 9.453 -0.501 1 98.38 90 ASP B CA 1
ATOM 3582 C C . ASP B 1 90 ? 35.219 10.375 -1.638 1 98.38 90 ASP B C 1
ATOM 3584 O O . ASP B 1 90 ? 34.781 9.898 -2.691 1 98.38 90 ASP B O 1
ATOM 3588 N N . VAL B 1 91 ? 35.344 11.711 -1.431 1 97.94 91 VAL B N 1
ATOM 3589 C CA . VAL B 1 91 ? 34.75 12.672 -2.355 1 97.94 91 VAL B CA 1
ATOM 3590 C C . VAL B 1 91 ? 35.844 13.531 -2.975 1 97.94 91 VAL B C 1
ATOM 3592 O O . VAL B 1 91 ? 36.688 14.102 -2.258 1 97.94 91 VAL B O 1
ATOM 3595 N N . ASP B 1 92 ? 35.906 13.547 -4.273 1 96.75 92 ASP B N 1
ATOM 3596 C CA . ASP B 1 92 ? 36.75 14.484 -5.012 1 96.75 92 ASP B CA 1
ATOM 3597 C C . ASP B 1 92 ? 35.938 15.703 -5.453 1 96.75 92 ASP B C 1
ATOM 3599 O O . ASP B 1 92 ? 35.219 15.656 -6.453 1 96.75 92 ASP B O 1
ATOM 3603 N N . THR B 1 93 ? 36.062 16.812 -4.77 1 91.62 93 THR B N 1
ATOM 3604 C CA . THR B 1 93 ? 35.25 18 -5.016 1 91.62 93 THR B CA 1
ATOM 3605 C C . THR B 1 93 ? 35.719 18.703 -6.293 1 91.62 93 THR B C 1
ATOM 3607 O O . THR B 1 93 ? 34.969 19.5 -6.867 1 91.62 93 THR B O 1
ATOM 3610 N N . GLU B 1 94 ? 36.906 18.438 -6.715 1 93 94 GLU B N 1
ATOM 3611 C CA . GLU B 1 94 ? 37.406 19.031 -7.953 1 93 94 GLU B CA 1
ATOM 3612 C C . GLU B 1 94 ? 36.844 18.328 -9.18 1 93 94 GLU B C 1
ATOM 3614 O O . GLU B 1 94 ? 36.375 18.984 -10.109 1 93 94 GLU B O 1
ATOM 3619 N N . HIS B 1 95 ? 36.844 17.094 -9.148 1 95.19 95 HIS B N 1
ATOM 3620 C CA . HIS B 1 95 ? 36.375 16.312 -10.281 1 95.19 95 HIS B CA 1
ATOM 3621 C C . HIS B 1 95 ? 34.938 15.852 -10.07 1 95.19 95 HIS B C 1
ATOM 3623 O O . HIS B 1 95 ? 34.344 15.195 -10.938 1 95.19 95 HIS B O 1
ATOM 3629 N N . LEU B 1 96 ? 34.375 16.125 -8.938 1 96.44 96 LEU B N 1
ATOM 3630 C CA . LEU B 1 96 ? 32.969 15.852 -8.578 1 96.44 96 LEU B CA 1
ATOM 3631 C C . LEU B 1 96 ? 32.656 14.359 -8.68 1 96.44 96 LEU B C 1
ATOM 3633 O O . LEU B 1 96 ? 31.672 13.969 -9.289 1 96.44 96 LEU B O 1
ATOM 3637 N N . THR B 1 97 ? 33.531 13.547 -8.102 1 97.5 97 THR B N 1
ATOM 3638 C CA . THR B 1 97 ? 33.312 12.109 -8.023 1 97.5 97 THR B CA 1
ATOM 3639 C C . THR B 1 97 ? 33.125 11.672 -6.574 1 97.5 97 THR B C 1
ATOM 3641 O O . THR B 1 97 ? 33.781 12.203 -5.668 1 97.5 97 THR B O 1
ATOM 3644 N N . ILE B 1 98 ? 32.25 10.719 -6.375 1 98.31 98 ILE B N 1
ATOM 3645 C CA . ILE B 1 98 ? 31.984 10.18 -5.047 1 98.31 98 ILE B CA 1
ATOM 3646 C C . ILE B 1 98 ? 32.219 8.664 -5.051 1 98.31 98 ILE B C 1
ATOM 3648 O O . ILE B 1 98 ? 31.688 7.957 -5.914 1 98.31 98 ILE B O 1
ATOM 3652 N N . LYS B 1 99 ? 33.031 8.242 -4.152 1 98.5 99 LYS B N 1
ATOM 3653 C CA . LYS B 1 99 ? 33.219 6.828 -3.846 1 98.5 99 LYS B CA 1
ATOM 3654 C C . LYS B 1 99 ? 32.719 6.5 -2.438 1 98.5 99 LYS B C 1
ATOM 3656 O O . LYS B 1 99 ? 33.156 7.129 -1.466 1 98.5 99 LYS B O 1
ATOM 3661 N N . ILE B 1 100 ? 31.797 5.582 -2.314 1 98.62 100 ILE B N 1
ATOM 3662 C CA . ILE B 1 100 ? 31.297 5.152 -1.013 1 98.62 100 ILE B CA 1
ATOM 3663 C C . ILE B 1 100 ? 31.75 3.727 -0.726 1 98.62 100 ILE B C 1
ATOM 3665 O O . ILE B 1 100 ? 31.422 2.797 -1.469 1 98.62 100 ILE B O 1
ATOM 3669 N N . LEU B 1 101 ? 32.469 3.594 0.323 1 98.5 101 LEU B N 1
ATOM 3670 C CA . LEU B 1 101 ? 32.969 2.283 0.722 1 98.5 101 LEU B CA 1
ATOM 3671 C C . LEU B 1 101 ? 32.156 1.714 1.872 1 98.5 101 LEU B C 1
ATOM 3673 O O . LEU B 1 101 ? 31.875 2.414 2.848 1 98.5 101 LEU B O 1
ATOM 3677 N N . TYR B 1 102 ? 31.719 0.526 1.794 1 97.38 102 TYR B N 1
ATOM 3678 C CA . TYR B 1 102 ? 31.078 -0.221 2.871 1 97.38 102 TYR B CA 1
ATOM 3679 C C . TYR B 1 102 ? 31.688 -1.608 3.012 1 97.38 102 TYR B C 1
ATOM 3681 O O . TYR B 1 102 ? 32.688 -1.92 2.361 1 97.38 102 TYR B O 1
ATOM 3689 N N . GLN B 1 103 ? 31.312 -2.412 4.004 1 94.31 103 GLN B N 1
ATOM 3690 C CA . GLN B 1 103 ? 32 -3.613 4.461 1 94.31 103 GLN B CA 1
ATOM 3691 C C . GLN B 1 103 ? 32.375 -4.512 3.289 1 94.31 103 GLN B C 1
ATOM 3693 O O . GLN B 1 103 ? 33.531 -4.969 3.191 1 94.31 103 GLN B O 1
ATOM 3698 N N . ASN B 1 104 ? 31.469 -4.766 2.285 1 95.06 104 ASN B N 1
ATOM 3699 C CA . ASN B 1 104 ? 31.75 -5.742 1.238 1 95.06 104 ASN B CA 1
ATOM 3700 C C . ASN B 1 104 ? 31.609 -5.129 -0.152 1 95.06 104 ASN B C 1
ATOM 3702 O O . ASN B 1 104 ? 31.484 -5.848 -1.145 1 95.06 104 ASN B O 1
ATOM 3706 N N . GLY B 1 105 ? 31.688 -3.715 -0.157 1 97.88 105 GLY B N 1
ATOM 3707 C CA . GLY B 1 105 ? 31.438 -3.186 -1.489 1 97.88 105 GLY B CA 1
ATOM 3708 C C . GLY B 1 105 ? 31.719 -1.699 -1.603 1 97.88 105 GLY B C 1
ATOM 3709 O O . GLY B 1 105 ? 32.25 -1.092 -0.674 1 97.88 105 GLY B O 1
ATOM 3710 N N . VAL B 1 106 ? 31.484 -1.247 -2.797 1 98.62 106 VAL B N 1
ATOM 3711 C CA . VAL B 1 106 ? 31.781 0.147 -3.117 1 98.62 106 VAL B CA 1
ATOM 3712 C C . VAL B 1 106 ? 30.766 0.669 -4.129 1 98.62 106 VAL B C 1
ATOM 3714 O O . VAL B 1 106 ? 30.344 -0.055 -5.039 1 98.62 106 VAL B O 1
ATOM 3717 N N . TYR B 1 107 ? 30.328 1.868 -3.963 1 98.56 107 TYR B N 1
ATOM 3718 C CA . TYR B 1 107 ? 29.531 2.613 -4.941 1 98.56 107 TYR B CA 1
ATOM 3719 C C . TYR B 1 107 ? 30.344 3.754 -5.539 1 98.56 107 TYR B C 1
ATOM 3721 O O . TYR B 1 107 ? 31.141 4.391 -4.84 1 98.56 107 TYR B O 1
ATOM 3729 N N . ASN B 1 108 ? 30.172 3.98 -6.777 1 98.38 108 ASN B N 1
ATOM 3730 C CA . ASN B 1 108 ? 30.734 5.137 -7.457 1 98.38 108 ASN B CA 1
ATOM 3731 C C . ASN B 1 108 ? 29.672 5.918 -8.219 1 98.38 108 ASN B C 1
ATOM 3733 O O . ASN B 1 108 ? 28.859 5.332 -8.945 1 98.38 108 ASN B O 1
ATOM 3737 N N . PHE B 1 109 ? 29.688 7.207 -8.039 1 97.81 109 PHE B N 1
ATOM 3738 C CA . PHE B 1 109 ? 28.828 8.07 -8.859 1 97.81 109 PHE B CA 1
ATOM 3739 C C . PHE B 1 109 ? 29.312 9.516 -8.805 1 97.81 109 PHE B C 1
ATOM 3741 O O . PHE B 1 109 ? 30.328 9.812 -8.18 1 97.81 109 PHE B O 1
ATOM 3748 N N . THR B 1 110 ? 28.641 10.359 -9.492 1 97.38 110 THR B N 1
ATOM 3749 C CA . THR B 1 110 ? 29.109 11.734 -9.641 1 97.38 110 THR B CA 1
ATOM 3750 C C . THR B 1 110 ? 28.281 12.68 -8.773 1 97.38 110 THR B C 1
ATOM 3752 O O . THR B 1 110 ? 27.109 12.422 -8.523 1 97.38 110 THR B O 1
ATOM 3755 N N . ALA B 1 111 ? 28.953 13.672 -8.25 1 97.19 111 ALA B N 1
ATOM 3756 C CA . ALA B 1 111 ? 28.297 14.781 -7.566 1 97.19 111 ALA B CA 1
ATOM 3757 C C . ALA B 1 111 ? 28.078 15.961 -8.516 1 97.19 111 ALA B C 1
ATOM 3759 O O . ALA B 1 111 ? 28.453 15.898 -9.688 1 97.19 111 ALA B O 1
ATOM 3760 N N . GLN B 1 112 ? 27.359 16.891 -8.109 1 96.38 112 GLN B N 1
ATOM 3761 C CA . GLN B 1 112 ? 27.188 18.141 -8.828 1 96.38 112 GLN B CA 1
ATOM 3762 C C . GLN B 1 112 ? 27.719 19.312 -8.016 1 96.38 112 GLN B C 1
ATOM 3764 O O . GLN B 1 112 ? 27.953 19.203 -6.812 1 96.38 112 GLN B O 1
ATOM 3769 N N . ASN B 1 113 ? 27.922 20.406 -8.75 1 96.12 113 ASN B N 1
ATOM 3770 C CA . ASN B 1 113 ? 28.484 21.594 -8.125 1 96.12 113 ASN B CA 1
ATOM 3771 C C . ASN B 1 113 ? 27.484 22.25 -7.164 1 96.12 113 ASN B C 1
ATOM 3773 O O . ASN B 1 113 ? 26.406 22.656 -7.574 1 96.12 113 ASN B O 1
ATOM 3777 N N . ALA B 1 114 ? 27.922 22.359 -5.965 1 95.62 114 ALA B N 1
ATOM 3778 C CA . ALA B 1 114 ? 27.062 22.891 -4.906 1 95.62 114 ALA B CA 1
ATOM 3779 C C . ALA B 1 114 ? 26.766 24.359 -5.141 1 95.62 114 ALA B C 1
ATOM 3781 O O . ALA B 1 114 ? 25.781 24.891 -4.613 1 95.62 114 ALA B O 1
ATOM 3782 N N . ALA B 1 115 ? 27.578 25.047 -5.848 1 94.06 115 ALA B N 1
ATOM 3783 C CA . ALA B 1 115 ? 27.438 26.484 -6.051 1 94.06 115 ALA B CA 1
ATOM 3784 C C . ALA B 1 115 ? 26.141 26.812 -6.777 1 94.06 115 ALA B C 1
ATOM 3786 O O . ALA B 1 115 ? 25.641 27.938 -6.695 1 94.06 115 ALA B O 1
ATOM 3787 N N . GLU B 1 116 ? 25.625 25.844 -7.461 1 91.94 116 GLU B N 1
ATOM 3788 C CA . GLU B 1 116 ? 24.406 26.047 -8.234 1 91.94 116 GLU B CA 1
ATOM 3789 C C . GLU B 1 116 ? 23.172 25.859 -7.367 1 91.94 116 GLU B C 1
ATOM 3791 O O . GLU B 1 116 ? 22.047 26.156 -7.793 1 91.94 116 GLU B O 1
ATOM 3796 N N . TYR B 1 117 ? 23.375 25.328 -6.242 1 95.38 117 TYR B N 1
ATOM 3797 C CA . TYR B 1 117 ? 22.25 25.078 -5.348 1 95.38 117 TYR B CA 1
ATOM 3798 C C . TYR B 1 117 ? 21.734 26.391 -4.754 1 95.38 117 TYR B C 1
ATOM 3800 O O . TYR B 1 117 ? 22.5 27.188 -4.223 1 95.38 117 TYR B O 1
ATOM 3808 N N . PRO B 1 118 ? 20.484 26.625 -4.855 1 92.56 118 PRO B N 1
ATOM 3809 C CA . PRO B 1 118 ? 19.953 27.891 -4.367 1 92.56 118 PRO B CA 1
ATOM 3810 C C . PRO B 1 118 ? 20.172 28.094 -2.873 1 92.56 118 PRO B C 1
ATOM 3812 O O . PRO B 1 118 ? 20.094 27.141 -2.096 1 92.56 118 PRO B O 1
ATOM 3815 N N . GLN B 1 119 ? 20.484 29.266 -2.582 1 86.56 119 GLN B N 1
ATOM 3816 C CA . GLN B 1 119 ? 20.688 29.594 -1.177 1 86.56 119 GLN B CA 1
ATOM 3817 C C . GLN B 1 119 ? 19.375 30.016 -0.517 1 86.56 119 GLN B C 1
ATOM 3819 O O . GLN B 1 119 ? 18.531 30.641 -1.152 1 86.56 119 GLN B O 1
ATOM 3824 N N . THR B 1 120 ? 19.297 29.484 0.677 1 79 120 THR B N 1
ATOM 3825 C CA . THR B 1 120 ? 18.109 29.844 1.437 1 79 120 THR B CA 1
ATOM 3826 C C . THR B 1 120 ? 18.297 31.203 2.127 1 79 120 THR B C 1
ATOM 3828 O O . THR B 1 120 ? 19.344 31.453 2.713 1 79 120 THR B O 1
ATOM 3831 N N . SER B 1 121 ? 17.312 32.031 1.913 1 77.06 121 SER B N 1
ATOM 3832 C CA . SER B 1 121 ? 17.359 33.312 2.59 1 77.06 121 SER B CA 1
ATOM 3833 C C . SER B 1 121 ? 16.922 33.188 4.043 1 77.06 121 SER B C 1
ATOM 3835 O O . SER B 1 121 ? 15.984 32.438 4.352 1 77.06 121 SER B O 1
ATOM 3837 N N . GLU B 1 122 ? 17.703 33.75 4.883 1 76.44 122 GLU B N 1
ATOM 3838 C CA . GLU B 1 122 ? 17.312 33.781 6.289 1 76.44 122 GLU B CA 1
ATOM 3839 C C . GLU B 1 122 ? 16.188 34.781 6.535 1 76.44 122 GLU B C 1
ATOM 3841 O O . GLU B 1 122 ? 16.078 35.781 5.836 1 76.44 122 GLU B O 1
ATOM 3846 N N . ILE B 1 123 ? 15.328 34.406 7.418 1 80.31 123 ILE B N 1
ATOM 3847 C CA . ILE B 1 123 ? 14.273 35.312 7.828 1 80.31 123 ILE B CA 1
ATOM 3848 C C . ILE B 1 123 ? 14.875 36.469 8.625 1 80.31 123 ILE B C 1
ATOM 3850 O O . ILE B 1 123 ? 15.711 36.25 9.508 1 80.31 123 ILE B O 1
ATOM 3854 N N . PRO B 1 124 ? 14.578 37.75 8.195 1 76.88 124 PRO B N 1
ATOM 3855 C CA . PRO B 1 124 ? 15.156 38.906 8.859 1 76.88 124 PRO B CA 1
ATOM 3856 C C . PRO B 1 124 ? 14.93 38.906 10.367 1 76.88 124 PRO B C 1
ATOM 3858 O O . PRO B 1 124 ? 14.039 38.219 10.859 1 76.88 124 PRO B O 1
ATOM 3861 N N . ASP B 1 125 ? 15.711 39.812 10.938 1 75.69 125 ASP B N 1
ATOM 3862 C CA . ASP B 1 125 ? 15.555 40.094 12.367 1 75.69 125 ASP B CA 1
ATOM 3863 C C . ASP B 1 125 ? 14.234 40.812 12.641 1 75.69 125 ASP B C 1
ATOM 3865 O O . ASP B 1 125 ? 13.781 41.625 11.828 1 75.69 125 ASP B O 1
ATOM 3869 N N . GLY B 1 126 ? 13.359 40.531 13.602 1 80.81 126 GLY B N 1
ATOM 3870 C CA . GLY B 1 126 ? 12.094 41.156 13.953 1 80.81 126 GLY B CA 1
ATOM 3871 C C . GLY B 1 126 ? 10.898 40.25 13.664 1 80.81 126 GLY B C 1
ATOM 3872 O O . GLY B 1 126 ? 9.758 40.625 13.953 1 80.81 126 GLY B O 1
ATOM 3873 N N . ALA B 1 127 ? 11.258 39.188 13.133 1 85.88 127 ALA B N 1
ATOM 3874 C CA . ALA B 1 127 ? 10.18 38.25 12.844 1 85.88 127 ALA B CA 1
ATOM 3875 C C . ALA B 1 127 ? 9.523 37.75 14.133 1 85.88 127 ALA B C 1
ATOM 3877 O O . ALA B 1 127 ? 10.117 37.844 15.211 1 85.88 127 ALA B O 1
ATOM 3878 N N . THR B 1 128 ? 8.273 37.469 14.062 1 94.94 128 THR B N 1
ATOM 3879 C CA . THR B 1 128 ? 7.543 36.906 15.188 1 94.94 128 THR B CA 1
ATOM 3880 C C . THR B 1 128 ? 8.039 35.5 15.5 1 94.94 128 THR B C 1
ATOM 3882 O O . THR B 1 128 ? 8.344 34.719 14.586 1 94.94 128 THR B O 1
ATOM 3885 N N . VAL B 1 129 ? 8.156 35.219 16.797 1 96.19 129 VAL B N 1
ATOM 3886 C CA . VAL B 1 129 ? 8.633 33.906 17.219 1 96.19 129 VAL B CA 1
ATOM 3887 C C . VAL B 1 129 ? 7.586 33.219 18.094 1 96.19 129 VAL B C 1
ATOM 3889 O O . VAL B 1 129 ? 7.055 33.844 19.016 1 96.19 129 VAL B O 1
ATOM 3892 N N . VAL B 1 130 ? 7.277 32.031 17.766 1 96.94 130 VAL B N 1
ATOM 3893 C CA . VAL B 1 130 ? 6.379 31.203 18.562 1 96.94 130 VAL B CA 1
ATOM 3894 C C . VAL B 1 130 ? 7.078 29.891 18.938 1 96.94 130 VAL B C 1
ATOM 3896 O O . VAL B 1 130 ? 7.742 29.281 18.094 1 96.94 130 VAL B O 1
ATOM 3899 N N . THR B 1 131 ? 7.027 29.516 20.172 1 98.06 131 THR B N 1
ATOM 3900 C CA . THR B 1 131 ? 7.531 28.219 20.625 1 98.06 131 THR B CA 1
ATOM 3901 C C . THR B 1 131 ? 6.379 27.297 21.031 1 98.06 131 THR B C 1
ATOM 3903 O O . THR B 1 131 ? 5.484 27.703 21.781 1 98.06 131 THR B O 1
ATOM 3906 N N . ILE B 1 132 ? 6.371 26.156 20.531 1 97.81 132 ILE B N 1
ATOM 3907 C CA . ILE B 1 132 ? 5.293 25.203 20.781 1 97.81 132 ILE B CA 1
ATOM 3908 C C . ILE B 1 132 ? 5.867 23.797 20.922 1 97.81 132 ILE B C 1
ATOM 3910 O O . ILE B 1 132 ? 6.84 23.438 20.25 1 97.81 132 ILE B O 1
ATOM 3914 N N . GLY B 1 133 ? 5.305 22.969 21.828 1 97.31 133 GLY B N 1
ATOM 3915 C CA . GLY B 1 133 ? 5.746 21.578 21.938 1 97.31 133 GLY B CA 1
ATOM 3916 C C . GLY B 1 133 ? 5.566 20.797 20.656 1 97.31 133 GLY B C 1
ATOM 3917 O O . GLY B 1 133 ? 4.566 20.969 19.953 1 97.31 133 GLY B O 1
ATOM 3918 N N . ALA B 1 134 ? 6.512 19.891 20.391 1 97.69 134 ALA B N 1
ATOM 3919 C CA . ALA B 1 134 ? 6.488 19.109 19.156 1 97.69 134 ALA B CA 1
ATOM 3920 C C . ALA B 1 134 ? 5.211 18.266 19.062 1 97.69 134 ALA B C 1
ATOM 3922 O O . ALA B 1 134 ? 4.578 18.219 18 1 97.69 134 ALA B O 1
ATOM 3923 N N . ASP B 1 135 ? 4.844 17.656 20.109 1 96.12 135 ASP B N 1
ATOM 3924 C CA . ASP B 1 135 ? 3.652 16.828 20.141 1 96.12 135 ASP B CA 1
ATOM 3925 C C . ASP B 1 135 ? 2.393 17.656 19.906 1 96.12 135 ASP B C 1
ATOM 3927 O O . ASP B 1 135 ? 1.494 17.234 19.172 1 96.12 135 ASP B O 1
ATOM 3931 N N . VAL B 1 136 ? 2.318 18.844 20.547 1 96.88 136 VAL B N 1
ATOM 3932 C CA . VAL B 1 136 ? 1.168 19.734 20.422 1 96.88 136 VAL B CA 1
ATOM 3933 C C . VAL B 1 136 ? 1.031 20.203 18.969 1 96.88 136 VAL B C 1
ATOM 3935 O O . VAL B 1 136 ? -0.056 20.141 18.391 1 96.88 136 VAL B O 1
ATOM 3938 N N . LEU B 1 137 ? 2.158 20.625 18.438 1 98.12 137 LEU B N 1
ATOM 3939 C CA . LEU B 1 137 ? 2.129 21.078 17.047 1 98.12 137 LEU B CA 1
ATOM 3940 C C . LEU B 1 137 ? 1.73 19.953 16.109 1 98.12 137 LEU B C 1
ATOM 3942 O O . LEU B 1 137 ? 0.891 20.141 15.219 1 98.12 137 LEU B O 1
ATOM 3946 N N . ASN B 1 138 ? 2.326 18.797 16.297 1 97.62 138 ASN B N 1
ATOM 3947 C CA . ASN B 1 138 ? 2.018 17.641 15.453 1 97.62 138 ASN B CA 1
ATOM 3948 C C . ASN B 1 138 ? 0.535 17.281 15.508 1 97.62 138 ASN B C 1
ATOM 3950 O O . ASN B 1 138 ? -0.099 17.078 14.477 1 97.62 138 ASN B O 1
ATOM 3954 N N . ASN B 1 139 ? -0.021 17.219 16.688 1 96.88 139 ASN B N 1
ATOM 3955 C CA . ASN B 1 139 ? -1.435 16.891 16.859 1 96.88 139 ASN B CA 1
ATOM 3956 C C . ASN B 1 139 ? -2.328 17.938 16.172 1 96.88 139 ASN B C 1
ATOM 3958 O O . ASN B 1 139 ? -3.334 17.578 15.555 1 96.88 139 ASN B O 1
ATOM 3962 N N . ASN B 1 140 ? -1.963 19.188 16.328 1 97.88 140 ASN B N 1
ATOM 3963 C CA . ASN B 1 140 ? -2.746 20.266 15.734 1 97.88 140 ASN B CA 1
ATOM 3964 C C . ASN B 1 140 ? -2.727 20.188 14.211 1 97.88 140 ASN B C 1
ATOM 3966 O O . ASN B 1 140 ? -3.764 20.344 13.562 1 97.88 140 ASN B O 1
ATOM 3970 N N . ILE B 1 141 ? -1.558 19.922 13.68 1 98.38 141 ILE B N 1
ATOM 3971 C CA . ILE B 1 141 ? -1.43 19.812 12.234 1 98.38 141 ILE B CA 1
ATOM 3972 C C . ILE B 1 141 ? -2.215 18.594 11.75 1 98.38 141 ILE B C 1
ATOM 3974 O O . ILE B 1 141 ? -2.963 18.672 10.773 1 98.38 141 ILE B O 1
ATOM 3978 N N . ASN B 1 142 ? -2.098 17.516 12.422 1 97.31 142 ASN B N 1
ATOM 3979 C CA . ASN B 1 142 ? -2.787 16.281 12.055 1 97.31 142 ASN B CA 1
ATOM 3980 C C . ASN B 1 142 ? -4.301 16.469 12.039 1 97.31 142 ASN B C 1
ATOM 3982 O O . ASN B 1 142 ? -4.984 15.977 11.141 1 97.31 142 ASN B O 1
ATOM 3986 N N . ARG B 1 143 ? -4.793 17.188 12.977 1 97.69 143 ARG B N 1
ATOM 3987 C CA . ARG B 1 143 ? -6.23 17.406 13.102 1 97.69 143 ARG B CA 1
ATOM 3988 C C . ARG B 1 143 ? -6.727 18.422 12.07 1 97.69 143 ARG B C 1
ATOM 3990 O O . ARG B 1 143 ? -7.934 18.547 11.859 1 97.69 143 ARG B O 1
ATOM 3997 N N . SER B 1 144 ? -5.766 19.125 11.453 1 98.5 144 SER B N 1
ATOM 3998 C CA . SER B 1 144 ? -6.199 20.266 10.664 1 98.5 144 SER B CA 1
ATOM 3999 C C . SER B 1 144 ? -6.008 20.016 9.172 1 98.5 144 SER B C 1
ATOM 4001 O O . SER B 1 144 ? -6.758 20.547 8.344 1 98.5 144 SER B O 1
ATOM 4003 N N . LEU B 1 145 ? -5.051 19.219 8.836 1 98.19 145 LEU B N 1
ATOM 4004 C CA . LEU B 1 145 ? -4.586 19.094 7.461 1 98.19 145 LEU B CA 1
ATOM 4005 C C . LEU B 1 145 ? -5.734 18.703 6.535 1 98.19 145 LEU B C 1
ATOM 4007 O O . LEU B 1 145 ? -5.898 19.281 5.457 1 98.19 145 LEU B O 1
ATOM 4011 N N . PHE B 1 146 ? -6.574 17.766 6.902 1 97.44 146 PHE B N 1
ATOM 4012 C CA . PHE B 1 146 ? -7.617 17.219 6.047 1 97.44 146 PHE B CA 1
ATOM 4013 C C . PHE B 1 146 ? -8.672 18.266 5.73 1 97.44 146 PHE B C 1
ATOM 4015 O O . PHE B 1 146 ? -9.453 18.109 4.789 1 97.44 146 PHE B O 1
ATOM 4022 N N . ALA B 1 147 ? -8.734 19.328 6.527 1 98.38 147 ALA B N 1
ATOM 4023 C CA . ALA B 1 147 ? -9.805 20.312 6.41 1 98.38 147 ALA B CA 1
ATOM 4024 C C . ALA B 1 147 ? -9.406 21.438 5.465 1 98.38 147 ALA B C 1
ATOM 4026 O O . ALA B 1 147 ? -10.227 22.312 5.145 1 98.38 147 ALA B O 1
ATOM 4027 N N . THR B 1 148 ? -8.156 21.453 5.027 1 98.25 148 THR B N 1
ATOM 4028 C CA . THR B 1 148 ? -7.73 22.484 4.094 1 98.25 148 THR B CA 1
ATOM 4029 C C . THR B 1 148 ? -8.422 22.328 2.746 1 98.25 148 THR B C 1
ATOM 4031 O O . THR B 1 148 ? -8.836 21.219 2.387 1 98.25 148 THR B O 1
ATOM 4034 N N . ALA B 1 149 ? -8.555 23.375 2.043 1 97.25 149 ALA B N 1
ATOM 4035 C CA . ALA B 1 149 ? -9.188 23.359 0.726 1 97.25 149 ALA B CA 1
ATOM 4036 C C . ALA B 1 149 ? -8.188 22.953 -0.355 1 97.25 149 ALA B C 1
ATOM 4038 O O . ALA B 1 149 ? -6.996 22.781 -0.078 1 97.25 149 ALA B O 1
ATOM 4039 N N . GLN B 1 150 ? -8.711 22.641 -1.468 1 93.44 150 GLN B N 1
ATOM 4040 C CA . GLN B 1 150 ? -7.902 22.375 -2.654 1 93.44 150 GLN B CA 1
ATOM 4041 C C . GLN B 1 150 ? -8.25 23.344 -3.783 1 93.44 150 GLN B C 1
ATOM 4043 O O . GLN B 1 150 ? -7.809 23.172 -4.918 1 93.44 150 GLN B O 1
ATOM 4048 N N . ASP B 1 151 ? -8.867 24.375 -3.455 1 88.44 151 ASP B N 1
ATOM 4049 C CA . ASP B 1 151 ? -9.367 25.328 -4.441 1 88.44 151 ASP B CA 1
ATOM 4050 C C . ASP B 1 151 ? -8.25 26.266 -4.91 1 88.44 151 ASP B C 1
ATOM 4052 O O . ASP B 1 151 ? -7.695 27.031 -4.117 1 88.44 151 ASP B O 1
ATOM 4056 N N . GLU B 1 152 ? -8.039 26.406 -6.207 1 89.12 152 GLU B N 1
ATOM 4057 C CA . GLU B 1 152 ? -6.984 27.266 -6.746 1 89.12 152 GLU B CA 1
ATOM 4058 C C . GLU B 1 152 ? -7.414 28.719 -6.781 1 89.12 152 GLU B C 1
ATOM 4060 O O . GLU B 1 152 ? -6.57 29.625 -6.793 1 89.12 152 GLU B O 1
ATOM 4065 N N . LEU B 1 153 ? -8.75 28.938 -6.738 1 89.69 153 LEU B N 1
ATOM 4066 C CA . LEU B 1 153 ? -9.273 30.297 -6.801 1 89.69 153 LEU B CA 1
ATOM 4067 C C . LEU B 1 153 ? -9.141 30.984 -5.445 1 89.69 153 LEU B C 1
ATOM 4069 O O . LEU B 1 153 ? -9.148 32.219 -5.375 1 89.69 153 LEU B O 1
ATOM 4073 N N . ARG B 1 154 ? -9.094 30.266 -4.344 1 89.06 154 ARG B N 1
ATOM 4074 C CA . ARG B 1 154 ? -8.93 30.797 -3 1 89.06 154 ARG B CA 1
ATOM 4075 C C . ARG B 1 154 ? -7.762 30.141 -2.279 1 89.06 154 ARG B C 1
ATOM 4077 O O . ARG B 1 154 ? -7.961 29.391 -1.316 1 89.06 154 ARG B O 1
ATOM 4084 N N . PRO B 1 155 ? -6.602 30.531 -2.648 1 94.81 155 PRO B N 1
ATOM 4085 C CA . PRO B 1 155 ? -5.422 29.828 -2.131 1 94.81 155 PRO B CA 1
ATOM 4086 C C . PRO B 1 155 ? -5.25 30 -0.623 1 94.81 155 PRO B C 1
ATOM 4088 O O . PRO B 1 155 ? -4.602 29.172 0.025 1 94.81 155 PRO B O 1
ATOM 4091 N N . VAL B 1 156 ? -5.801 31.031 -0.076 1 96.69 156 VAL B N 1
ATOM 4092 C CA . VAL B 1 156 ? -5.641 31.328 1.344 1 96.69 156 VAL B CA 1
ATOM 4093 C C . VAL B 1 156 ? -6.227 30.188 2.176 1 96.69 156 VAL B C 1
ATOM 4095 O O . VAL B 1 156 ? -5.824 29.969 3.324 1 96.69 156 VAL B O 1
ATOM 4098 N N . MET B 1 157 ? -7.125 29.391 1.599 1 97.06 157 MET B N 1
ATOM 4099 C CA . MET B 1 157 ? -7.777 28.312 2.33 1 97.06 157 MET B CA 1
ATOM 4100 C C . MET B 1 157 ? -7.07 26.984 2.08 1 97.06 157 MET B C 1
ATOM 4102 O O . MET B 1 157 ? -7.465 25.953 2.627 1 97.06 157 MET B O 1
ATOM 4106 N N . ASN B 1 158 ? -6.012 27.031 1.29 1 97.69 158 ASN B N 1
ATOM 4107 C CA . ASN B 1 158 ? -5.266 25.828 0.949 1 97.69 158 ASN B CA 1
ATOM 4108 C C . ASN B 1 158 ? -4.145 25.547 1.949 1 97.69 158 ASN B C 1
ATOM 4110 O O . ASN B 1 158 ? -3.211 24.797 1.653 1 97.69 158 ASN B O 1
ATOM 4114 N N . GLY B 1 159 ? -4.18 26.109 3.111 1 98.44 159 GLY B N 1
ATOM 4115 C CA . GLY B 1 159 ? -3.188 25.922 4.16 1 98.44 159 GLY B CA 1
ATOM 4116 C C . GLY B 1 159 ? -3.779 26 5.559 1 98.44 159 GLY B C 1
ATOM 4117 O O . GLY B 1 159 ? -4.996 26.109 5.715 1 98.44 159 GLY B O 1
ATOM 4118 N N . ILE B 1 160 ? -2.975 25.812 6.477 1 98.88 160 ILE B N 1
ATOM 4119 C CA . ILE B 1 160 ? -3.342 25.891 7.883 1 98.88 160 ILE B CA 1
ATOM 4120 C C . ILE B 1 160 ? -3.053 27.297 8.414 1 98.88 160 ILE B C 1
ATOM 4122 O O . ILE B 1 160 ? -1.932 27.781 8.289 1 98.88 160 ILE B O 1
ATOM 4126 N N . TYR B 1 161 ? -4.008 27.906 9 1 98.81 161 TYR B N 1
ATOM 4127 C CA . TYR B 1 161 ? -3.91 29.281 9.5 1 98.81 161 TYR B CA 1
ATOM 4128 C C . TYR B 1 161 ? -3.467 29.297 10.961 1 98.81 161 TYR B C 1
ATOM 4130 O O . TYR B 1 161 ? -4.102 28.672 11.812 1 98.81 161 TYR B O 1
ATOM 4138 N N . PHE B 1 162 ? -2.354 29.922 11.203 1 98.81 162 PHE B N 1
ATOM 4139 C CA . PHE B 1 162 ? -1.881 30.188 12.555 1 98.81 162 PHE B CA 1
ATOM 4140 C C . PHE B 1 162 ? -2.246 31.609 13 1 98.81 162 PHE B C 1
ATOM 4142 O O . PHE B 1 162 ? -1.808 32.594 12.383 1 98.81 162 PHE B O 1
ATOM 4149 N N . ASP B 1 163 ? -3.027 31.672 14.031 1 98.56 163 ASP B N 1
ATOM 4150 C CA . ASP B 1 163 ? -3.566 32.938 14.516 1 98.56 163 ASP B CA 1
ATOM 4151 C C . ASP B 1 163 ? -3.131 33.219 15.953 1 98.56 163 ASP B C 1
ATOM 4153 O O . ASP B 1 163 ? -3.754 32.719 16.891 1 98.56 163 ASP B O 1
ATOM 4157 N N . LEU B 1 164 ? -2.057 34.031 16.109 1 98.56 164 LEU B N 1
ATOM 4158 C CA . LEU B 1 164 ? -1.499 34.375 17.422 1 98.56 164 LEU B CA 1
ATOM 4159 C C . LEU B 1 164 ? -2.098 35.656 17.938 1 98.56 164 LEU B C 1
ATOM 4161 O O . LEU B 1 164 ? -1.957 36.719 17.312 1 98.56 164 LEU B O 1
ATOM 4165 N N . THR B 1 165 ? -2.791 35.594 19.062 1 98.06 165 THR B N 1
ATOM 4166 C CA . THR B 1 165 ? -3.467 36.719 19.672 1 98.06 165 THR B CA 1
ATOM 4167 C C . THR B 1 165 ? -3.17 36.781 21.172 1 98.06 165 THR B C 1
ATOM 4169 O O . THR B 1 165 ? -2.51 35.906 21.719 1 98.06 165 THR B O 1
ATOM 4172 N N . PRO B 1 166 ? -3.619 37.812 21.812 1 97.81 166 PRO B N 1
ATOM 4173 C CA . PRO B 1 166 ? -3.445 37.906 23.266 1 97.81 166 PRO B CA 1
ATOM 4174 C C . PRO B 1 166 ? -4.207 36.781 24.016 1 97.81 166 PRO B C 1
ATOM 4176 O O . PRO B 1 166 ? -3.904 36.5 25.172 1 97.81 166 PRO B O 1
ATOM 4179 N N . GLU B 1 167 ? -5.164 36.188 23.391 1 96.88 167 GLU B N 1
ATOM 4180 C CA . GLU B 1 167 ? -5.992 35.156 24.016 1 96.88 167 GLU B CA 1
ATOM 4181 C C . GLU B 1 167 ? -5.375 33.781 23.844 1 96.88 167 GLU B C 1
ATOM 4183 O O . GLU B 1 167 ? -5.734 32.844 24.562 1 96.88 167 GLU B O 1
ATOM 4188 N N . GLY B 1 168 ? -4.52 33.656 22.859 1 98.12 168 GLY B N 1
ATOM 4189 C CA . GLY B 1 168 ? -3.916 32.344 22.594 1 98.12 168 GLY B CA 1
ATOM 4190 C C . GLY B 1 168 ? -3.529 32.156 21.141 1 98.12 168 GLY B C 1
ATOM 4191 O O . GLY B 1 168 ? -3.566 33.094 20.344 1 98.12 168 GLY B O 1
ATOM 4192 N N . LEU B 1 169 ? -3.119 30.969 20.844 1 98.75 169 LEU B N 1
ATOM 4193 C CA . LEU B 1 169 ? -2.797 30.578 19.484 1 98.75 169 LEU B CA 1
ATOM 4194 C C . LEU B 1 169 ? -3.861 29.641 18.922 1 98.75 169 LEU B C 1
ATOM 4196 O O . LEU B 1 169 ? -4.102 28.562 19.469 1 98.75 169 LEU B O 1
ATOM 4200 N N . ALA B 1 170 ? -4.523 30.078 17.891 1 98.75 170 ALA B N 1
ATOM 4201 C CA . ALA B 1 170 ? -5.461 29.219 17.156 1 98.75 170 ALA B CA 1
ATOM 4202 C C . ALA B 1 170 ? -4.836 28.672 15.883 1 98.75 170 ALA B C 1
ATOM 4204 O O . ALA B 1 170 ? -4.238 29.422 15.109 1 98.75 170 ALA B O 1
ATOM 4205 N N . ILE B 1 171 ? -4.875 27.422 15.688 1 98.81 171 ILE B N 1
ATOM 4206 C CA . ILE B 1 171 ? -4.477 26.75 14.461 1 98.81 171 ILE B CA 1
ATOM 4207 C C . ILE B 1 171 ? -5.715 26.234 13.734 1 98.81 171 ILE B C 1
ATOM 4209 O O . ILE B 1 171 ? -6.41 25.344 14.234 1 98.81 171 ILE B O 1
ATOM 4213 N N . VAL B 1 172 ? -5.961 26.781 12.547 1 98.81 172 VAL B N 1
ATOM 4214 C CA . VAL B 1 172 ? -7.277 26.656 11.93 1 98.81 172 VAL B CA 1
ATOM 4215 C C . VAL B 1 172 ? -7.133 26.203 10.477 1 98.81 172 VAL B C 1
ATOM 4217 O O . VAL B 1 172 ? -6.223 26.641 9.773 1 98.81 172 VAL B O 1
ATOM 4220 N N . ALA B 1 173 ? -7.969 25.328 10.031 1 98.75 173 ALA B N 1
ATOM 4221 C CA . ALA B 1 173 ? -8.109 24.969 8.625 1 98.75 173 ALA B CA 1
ATOM 4222 C C . ALA B 1 173 ? -9.578 24.812 8.242 1 98.75 173 ALA B C 1
ATOM 4224 O O . ALA B 1 173 ? -10.391 24.375 9.062 1 98.75 173 ALA B O 1
ATOM 4225 N N . SER B 1 174 ? -9.898 25.188 7.062 1 98.12 174 SER B N 1
ATOM 4226 C CA . SER B 1 174 ? -11.258 25.047 6.562 1 98.12 174 SER B CA 1
ATOM 4227 C C . SER B 1 174 ? -11.289 24.953 5.043 1 98.12 174 SER B C 1
ATOM 4229 O O . SER B 1 174 ? -10.43 25.531 4.363 1 98.12 174 SER B O 1
ATOM 4231 N N . ASP B 1 175 ? -12.25 24.172 4.539 1 97.12 175 ASP B N 1
ATOM 4232 C CA . ASP B 1 175 ? -12.469 24.125 3.096 1 97.12 175 ASP B CA 1
ATOM 4233 C C . ASP B 1 175 ? -13.812 24.75 2.729 1 97.12 175 ASP B C 1
ATOM 4235 O O . ASP B 1 175 ? -14.312 24.547 1.618 1 97.12 175 ASP B O 1
ATOM 4239 N N . GLY B 1 176 ? -14.391 25.422 3.648 1 96 176 GLY B N 1
ATOM 4240 C CA . GLY B 1 176 ? -15.688 26.047 3.406 1 96 176 GLY B CA 1
ATOM 4241 C C . GLY B 1 176 ? -16.859 25.172 3.811 1 96 176 GLY B C 1
ATOM 4242 O O . GLY B 1 176 ? -17.938 25.672 4.09 1 96 176 GLY B O 1
ATOM 4243 N N . HIS B 1 177 ? -16.641 23.875 3.918 1 96 177 HIS B N 1
ATOM 4244 C CA . HIS B 1 177 ? -17.688 22.938 4.309 1 96 177 HIS B CA 1
ATOM 4245 C C . HIS B 1 177 ? -17.406 22.344 5.688 1 96 177 HIS B C 1
ATOM 4247 O O . HIS B 1 177 ? -18.328 21.875 6.355 1 96 177 HIS B O 1
ATOM 4253 N N . LYS B 1 178 ? -16.234 22.328 6.004 1 98.25 178 LYS B N 1
ATOM 4254 C CA . LYS B 1 178 ? -15.805 21.938 7.344 1 98.25 178 LYS B CA 1
ATOM 4255 C C . LYS B 1 178 ? -14.711 22.859 7.867 1 98.25 178 LYS B C 1
ATOM 4257 O O . LYS B 1 178 ? -14.086 23.578 7.09 1 98.25 178 LYS B O 1
ATOM 4262 N N . LEU B 1 179 ? -14.555 22.875 9.18 1 98.69 179 LEU B N 1
ATOM 4263 C CA . LEU B 1 179 ? -13.578 23.719 9.852 1 98.69 179 LEU B CA 1
ATOM 4264 C C . LEU B 1 179 ? -13.016 23.047 11.094 1 98.69 179 LEU B C 1
ATOM 4266 O O . LEU B 1 179 ? -13.758 22.406 11.852 1 98.69 179 LEU B O 1
ATOM 4270 N N . VAL B 1 180 ? -11.719 23.109 11.266 1 98.81 180 VAL B N 1
ATOM 4271 C CA . VAL B 1 180 ? -11.039 22.656 12.477 1 98.81 180 VAL B CA 1
ATOM 4272 C C . VAL B 1 180 ? -10.367 23.844 13.164 1 98.81 180 VAL B C 1
ATOM 4274 O O . VAL B 1 180 ? -9.711 24.656 12.508 1 98.81 180 VAL B O 1
ATOM 4277 N N . ARG B 1 181 ? -10.57 24.031 14.406 1 98.81 181 ARG B N 1
ATOM 4278 C CA . ARG B 1 181 ? -9.859 25.016 15.211 1 98.81 181 ARG B CA 1
ATOM 4279 C C . ARG B 1 181 ? -9.242 24.375 16.453 1 98.81 181 ARG B C 1
ATOM 4281 O O . ARG B 1 181 ? -9.953 23.797 17.281 1 98.81 181 ARG B O 1
ATOM 4288 N N . ASN B 1 182 ? -7.973 24.344 16.531 1 98.62 182 ASN B N 1
ATOM 4289 C CA . ASN B 1 182 ? -7.207 24.031 17.734 1 98.62 182 ASN B CA 1
ATOM 4290 C C . ASN B 1 182 ? -6.723 25.297 18.438 1 98.62 182 ASN B C 1
ATOM 4292 O O . ASN B 1 182 ? -5.922 26.047 17.891 1 98.62 182 ASN B O 1
ATOM 4296 N N . LYS B 1 183 ? -7.176 25.516 19.609 1 98.25 183 LYS B N 1
ATOM 4297 C CA . LYS B 1 183 ? -6.746 26.688 20.359 1 98.25 183 LYS B CA 1
ATOM 4298 C C . LYS B 1 183 ? -5.84 26.312 21.516 1 98.25 183 LYS B C 1
ATOM 4300 O O . LYS B 1 183 ? -6.152 25.391 22.281 1 98.25 183 LYS B O 1
ATOM 4305 N N . ASN B 1 184 ? -4.695 26.859 21.578 1 98.44 184 ASN B N 1
ATOM 4306 C CA . ASN B 1 184 ? -3.764 26.75 22.703 1 98.44 184 ASN B CA 1
ATOM 4307 C C . ASN B 1 184 ? -3.75 28.016 23.547 1 98.44 184 ASN B C 1
ATOM 4309 O O . ASN B 1 184 ? -3.406 29.094 23.062 1 98.44 184 ASN B O 1
ATOM 4313 N N . PHE B 1 185 ? -4.07 27.922 24.844 1 98.12 185 PHE B N 1
ATOM 4314 C CA . PHE B 1 185 ? -4.25 29.094 25.688 1 98.12 185 PHE B CA 1
ATOM 4315 C C . PHE B 1 185 ? -2.943 29.484 26.375 1 98.12 185 PHE B C 1
ATOM 4317 O O . PHE B 1 185 ? -2.859 30.516 27.031 1 98.12 185 PHE B O 1
ATOM 4324 N N . GLU B 1 186 ? -1.958 28.656 26.156 1 97.31 186 GLU B N 1
ATOM 4325 C CA . GLU B 1 186 ? -0.675 28.906 26.797 1 97.31 186 GLU B CA 1
ATOM 4326 C C . GLU B 1 186 ? 0.261 29.688 25.875 1 97.31 186 GLU B C 1
ATOM 4328 O O . GLU B 1 186 ? 1.247 30.266 26.328 1 97.31 186 GLU B O 1
ATOM 4333 N N . ILE B 1 187 ? 0.028 29.656 24.688 1 97.75 187 ILE B N 1
ATOM 4334 C CA . ILE B 1 187 ? 0.828 30.391 23.703 1 97.75 187 ILE B CA 1
ATOM 4335 C C . ILE B 1 187 ? 0.095 31.656 23.281 1 97.75 187 ILE B C 1
ATOM 4337 O O . ILE B 1 187 ? -0.896 31.594 22.547 1 97.75 187 ILE B O 1
ATOM 4341 N N . LYS B 1 188 ? 0.572 32.781 23.688 1 97.06 188 LYS B N 1
ATOM 4342 C CA . LYS B 1 188 ? -0.116 34.062 23.453 1 97.06 188 LYS B CA 1
ATOM 4343 C C . LYS B 1 188 ? 0.874 35.156 23.109 1 97.06 188 LYS B C 1
ATOM 4345 O O . LYS B 1 188 ? 2.078 35 23.344 1 97.06 188 LYS B O 1
ATOM 4350 N N . SER B 1 189 ? 0.395 36.188 22.5 1 96.94 189 SER B N 1
ATOM 4351 C CA . SER B 1 189 ? 1.175 37.375 22.172 1 96.94 189 SER B CA 1
ATOM 4352 C C . SER B 1 189 ? 0.311 38.625 22.219 1 96.94 189 SER B C 1
ATOM 4354 O O . SER B 1 189 ? -0.781 38.656 21.656 1 96.94 189 SER B O 1
ATOM 4356 N N . ASP B 1 190 ? 0.825 39.688 22.844 1 96.38 190 ASP B N 1
ATOM 4357 C CA . ASP B 1 190 ? 0.113 40.969 22.875 1 96.38 190 ASP B CA 1
ATOM 4358 C C . ASP B 1 190 ? 0.041 41.594 21.5 1 96.38 190 ASP B C 1
ATOM 4360 O O . ASP B 1 190 ? -0.877 42.375 21.203 1 96.38 190 ASP B O 1
ATOM 4364 N N . THR B 1 191 ? 1.008 41.312 20.703 1 96 191 THR B N 1
ATOM 4365 C CA . THR B 1 191 ? 1.002 41.75 19.312 1 96 191 THR B CA 1
ATOM 4366 C C . THR B 1 191 ? 0.489 40.656 18.391 1 96 191 THR B C 1
ATOM 4368 O O . THR B 1 191 ? 1.206 39.688 18.109 1 96 191 THR B O 1
ATOM 4371 N N . PRO B 1 192 ? -0.704 40.812 17.984 1 96.81 192 PRO B N 1
ATOM 4372 C CA . PRO B 1 192 ? -1.256 39.781 17.109 1 96.81 192 PRO B CA 1
ATOM 4373 C C . PRO B 1 192 ? -0.416 39.562 15.852 1 96.81 192 PRO B C 1
ATOM 4375 O O . PRO B 1 192 ? 0.146 40.5 15.305 1 96.81 192 PRO B O 1
ATOM 4378 N N . ALA B 1 193 ? -0.259 38.344 15.422 1 97.06 193 ALA B N 1
ATOM 4379 C CA . ALA B 1 193 ? 0.424 37.938 14.203 1 97.06 193 ALA B CA 1
ATOM 4380 C C . ALA B 1 193 ? -0.166 36.625 13.664 1 97.06 193 ALA B C 1
ATOM 4382 O O . ALA B 1 193 ? -0.704 35.812 14.422 1 97.06 193 ALA B O 1
ATOM 4383 N N . SER B 1 194 ? -0.125 36.562 12.375 1 97.94 194 SER B N 1
ATOM 4384 C CA . SER B 1 194 ? -0.684 35.344 11.781 1 97.94 194 SER B CA 1
ATOM 4385 C C . SER B 1 194 ? 0.055 34.938 10.508 1 97.94 194 SER B C 1
ATOM 4387 O O . SER B 1 194 ? 0.776 35.781 9.93 1 97.94 194 SER B O 1
ATOM 4389 N N . PHE B 1 195 ? -0.048 33.781 10.117 1 98.19 195 PHE B N 1
ATOM 4390 C CA . PHE B 1 195 ? 0.436 33.312 8.828 1 98.19 195 PHE B CA 1
ATOM 4391 C C . PHE B 1 195 ? -0.343 32.062 8.375 1 98.19 195 PHE B C 1
ATOM 4393 O O . PHE B 1 195 ? -1.077 31.469 9.164 1 98.19 195 PHE B O 1
ATOM 4400 N N . ILE B 1 196 ? -0.232 31.75 7.125 1 98.69 196 ILE B N 1
ATOM 4401 C CA . ILE B 1 196 ? -0.87 30.578 6.539 1 98.69 196 ILE B CA 1
ATOM 4402 C C . ILE B 1 196 ? 0.197 29.609 6.035 1 98.69 196 ILE B C 1
ATOM 4404 O O . ILE B 1 196 ? 0.929 29.922 5.094 1 98.69 196 ILE B O 1
ATOM 4408 N N . LEU B 1 197 ? 0.288 28.469 6.699 1 98.69 197 LEU B N 1
ATOM 4409 C CA . LEU B 1 197 ? 1.239 27.422 6.336 1 98.69 197 LEU B CA 1
ATOM 4410 C C . LEU B 1 197 ? 0.686 26.547 5.219 1 98.69 197 LEU B C 1
ATOM 4412 O O . LEU B 1 197 ? -0.35 25.891 5.383 1 98.69 197 LEU B O 1
ATOM 4416 N N . PRO B 1 198 ? 1.385 26.5 4.113 1 98 198 PRO B N 1
ATOM 4417 C CA . PRO B 1 198 ? 0.893 25.656 3.02 1 98 198 PRO B CA 1
ATOM 4418 C C . PRO B 1 198 ? 0.838 24.172 3.389 1 98 198 PRO B C 1
ATOM 4420 O O . PRO B 1 198 ? 1.464 23.75 4.367 1 98 198 PRO B O 1
ATOM 4423 N N . LYS B 1 199 ? 0.12 23.391 2.588 1 97.44 199 LYS B N 1
ATOM 4424 C CA . LYS B 1 199 ? -0.128 21.969 2.852 1 97.44 199 LYS B CA 1
ATOM 4425 C C . LYS B 1 199 ? 1.174 21.172 2.838 1 97.44 199 LYS B C 1
ATOM 4427 O O . LYS B 1 199 ? 1.408 20.344 3.719 1 97.44 199 LYS B O 1
ATOM 4432 N N . LYS B 1 200 ? 2.01 21.406 1.893 1 96.75 200 LYS B N 1
ATOM 4433 C CA . LYS B 1 200 ? 3.209 20.578 1.737 1 96.75 200 LYS B CA 1
ATOM 4434 C C . LYS B 1 200 ? 4.129 20.719 2.947 1 96.75 200 LYS B C 1
ATOM 4436 O O . LYS B 1 200 ? 4.477 19.719 3.586 1 96.75 200 LYS B O 1
ATOM 4441 N N . PRO B 1 201 ? 4.531 21.953 3.297 1 98.25 201 PRO B N 1
ATOM 4442 C CA . PRO B 1 201 ? 5.371 22.047 4.492 1 98.25 201 PRO B CA 1
ATOM 4443 C C . PRO B 1 201 ? 4.66 21.547 5.75 1 98.25 201 PRO B C 1
ATOM 4445 O O . PRO B 1 201 ? 5.301 21.016 6.66 1 98.25 201 PRO B O 1
ATOM 4448 N N . ALA B 1 202 ? 3.34 21.719 5.84 1 98.56 202 ALA B N 1
ATOM 4449 C CA . ALA B 1 202 ? 2.6 21.156 6.961 1 98.56 202 ALA B CA 1
ATOM 4450 C C . ALA B 1 202 ? 2.736 19.625 6.996 1 98.56 202 ALA B C 1
ATOM 4452 O O . ALA B 1 202 ? 2.947 19.047 8.062 1 98.56 202 ALA B O 1
ATOM 4453 N N . THR B 1 203 ? 2.598 19.031 5.863 1 98.12 203 THR B N 1
ATOM 4454 C CA . THR B 1 203 ? 2.734 17.578 5.75 1 98.12 203 THR B CA 1
ATOM 4455 C C . THR B 1 203 ? 4.148 17.141 6.117 1 98.12 203 THR B C 1
ATOM 4457 O O . THR B 1 203 ? 4.336 16.125 6.785 1 98.12 203 THR B O 1
ATOM 4460 N N . LEU B 1 204 ? 5.141 17.859 5.645 1 97.81 204 LEU B N 1
ATOM 4461 C CA . LEU B 1 204 ? 6.527 17.562 5.988 1 97.81 204 LEU B CA 1
ATOM 4462 C C . LEU B 1 204 ? 6.734 17.609 7.5 1 97.81 204 LEU B C 1
ATOM 4464 O O . LEU B 1 204 ? 7.398 16.75 8.07 1 97.81 204 LEU B O 1
ATOM 4468 N N . LEU B 1 205 ? 6.148 18.641 8.117 1 98.12 205 LEU B N 1
ATOM 4469 C CA . LEU B 1 205 ? 6.266 18.781 9.562 1 98.12 205 LEU B CA 1
ATOM 4470 C C . LEU B 1 205 ? 5.617 17.594 10.281 1 98.12 205 LEU B C 1
ATOM 4472 O O . LEU B 1 205 ? 6.168 17.078 11.25 1 98.12 205 LEU B O 1
ATOM 4476 N N . ARG B 1 206 ? 4.461 17.266 9.789 1 96.81 206 ARG B N 1
ATOM 4477 C CA . ARG B 1 206 ? 3.771 16.109 10.383 1 96.81 206 ARG B CA 1
ATOM 4478 C C . ARG B 1 206 ? 4.664 14.883 10.383 1 96.81 206 ARG B C 1
ATOM 4480 O O . ARG B 1 206 ? 4.691 14.125 11.359 1 96.81 206 ARG B O 1
ATOM 4487 N N . THR B 1 207 ? 5.363 14.672 9.32 1 95.06 207 THR B N 1
ATOM 4488 C CA . THR B 1 207 ? 6.246 13.516 9.172 1 95.06 207 THR B CA 1
ATOM 4489 C C . THR B 1 207 ? 7.383 13.562 10.188 1 95.06 207 THR B C 1
ATOM 4491 O O . THR B 1 207 ? 7.676 12.562 10.844 1 95.06 207 THR B O 1
ATOM 4494 N N . VAL B 1 208 ? 8.016 14.656 10.414 1 96 208 VAL B N 1
ATOM 4495 C CA . VAL B 1 208 ? 9.234 14.734 11.211 1 96 208 VAL B CA 1
ATOM 4496 C C . VAL B 1 208 ? 8.883 14.891 12.688 1 96 208 VAL B C 1
ATOM 4498 O O . VAL B 1 208 ? 9.703 14.594 13.562 1 96 208 VAL B O 1
ATOM 4501 N N . LEU B 1 209 ? 7.688 15.336 12.961 1 96.94 209 LEU B N 1
ATOM 4502 C CA . LEU B 1 209 ? 7.324 15.594 14.344 1 96.94 209 LEU B CA 1
ATOM 4503 C C . LEU B 1 209 ? 6.641 14.383 14.969 1 96.94 209 LEU B C 1
ATOM 4505 O O . LEU B 1 209 ? 6.391 14.359 16.172 1 96.94 209 LEU B O 1
ATOM 4509 N N . THR B 1 210 ? 6.246 13.367 14.125 1 91.31 210 THR B N 1
ATOM 4510 C CA . THR B 1 210 ? 5.527 12.188 14.609 1 91.31 210 THR B CA 1
ATOM 4511 C C . THR B 1 210 ? 6.25 11.562 15.797 1 91.31 210 THR B C 1
ATOM 4513 O O . THR B 1 210 ? 5.617 11.172 16.781 1 91.31 210 THR B O 1
ATOM 4516 N N . LYS B 1 211 ? 7.562 11.539 15.836 1 78.5 211 LYS B N 1
ATOM 4517 C CA . LYS B 1 211 ? 8.312 10.961 16.953 1 78.5 211 LYS B CA 1
ATOM 4518 C C . LYS B 1 211 ? 9.164 12.016 17.656 1 78.5 211 LYS B C 1
ATOM 4520 O O . LYS B 1 211 ? 10.055 11.688 18.422 1 78.5 211 LYS B O 1
ATOM 4525 N N . GLY B 1 212 ? 8.781 13.234 17.359 1 81.94 212 GLY B N 1
ATOM 4526 C CA . GLY B 1 212 ? 9.633 14.297 17.859 1 81.94 212 GLY B CA 1
ATOM 4527 C C . GLY B 1 212 ? 9.328 14.688 19.297 1 81.94 212 GLY B C 1
ATOM 4528 O O . GLY B 1 212 ? 8.219 14.461 19.781 1 81.94 212 GLY B O 1
ATOM 4529 N N . GLU B 1 213 ? 10.352 15.172 19.984 1 88.62 213 GLU B N 1
ATOM 4530 C CA . GLU B 1 213 ? 10.227 15.672 21.344 1 88.62 213 GLU B CA 1
ATOM 4531 C C . GLU B 1 213 ? 10.781 17.078 21.484 1 88.62 213 GLU B C 1
ATOM 4533 O O . GLU B 1 213 ? 11.461 17.578 20.578 1 88.62 213 GLU B O 1
ATOM 4538 N N . GLY B 1 214 ? 10.336 17.688 22.484 1 94.75 214 GLY B N 1
ATOM 4539 C CA . GLY B 1 214 ? 10.891 19 22.797 1 94.75 214 GLY B CA 1
ATOM 4540 C C . GLY B 1 214 ? 10.125 20.141 22.141 1 94.75 214 GLY B C 1
ATOM 4541 O O . GLY B 1 214 ? 8.969 19.969 21.766 1 94.75 214 GLY B O 1
ATOM 4542 N N . ASP B 1 215 ? 10.773 21.328 22.047 1 97.31 215 ASP B N 1
ATOM 4543 C CA . ASP B 1 215 ? 10.141 22.547 21.547 1 97.31 215 ASP B CA 1
ATOM 4544 C C . ASP B 1 215 ? 10.391 22.734 20.062 1 97.31 215 ASP B C 1
ATOM 4546 O O . ASP B 1 215 ? 11.453 22.359 19.547 1 97.31 215 ASP B O 1
ATOM 4550 N N . VAL B 1 216 ? 9.43 23.188 19.469 1 98.38 216 VAL B N 1
ATOM 4551 C CA . VAL B 1 216 ? 9.531 23.656 18.094 1 98.38 216 VAL B CA 1
ATOM 4552 C C . VAL B 1 216 ? 9.469 25.188 18.062 1 98.38 216 VAL B C 1
ATOM 4554 O O . VAL B 1 216 ? 8.562 25.781 18.656 1 98.38 216 VAL B O 1
ATOM 4557 N N . VAL B 1 217 ? 10.445 25.797 17.453 1 97.88 217 VAL B N 1
ATOM 4558 C CA . VAL B 1 217 ? 10.492 27.25 17.359 1 97.88 217 VAL B CA 1
ATOM 4559 C C . VAL B 1 217 ? 10.102 27.703 15.945 1 97.88 217 VAL B C 1
ATOM 4561 O O . VAL B 1 217 ? 10.766 27.328 14.969 1 97.88 217 VAL B O 1
ATOM 4564 N N . ILE B 1 218 ? 9.07 28.453 15.859 1 98.06 218 ILE B N 1
ATOM 4565 C CA . ILE B 1 218 ? 8.586 28.969 14.578 1 98.06 218 ILE B CA 1
ATOM 4566 C C . ILE B 1 218 ? 8.875 30.469 14.484 1 98.06 218 ILE B C 1
ATOM 4568 O O . ILE B 1 218 ? 8.375 31.266 15.289 1 98.06 218 ILE B O 1
ATOM 4572 N N . LYS B 1 219 ? 9.695 30.828 13.578 1 97.06 219 LYS B N 1
ATOM 4573 C CA . LYS B 1 219 ? 9.945 32.219 13.211 1 97.06 219 LYS B CA 1
ATOM 4574 C C . LYS B 1 219 ? 9.297 32.562 11.875 1 97.06 219 LYS B C 1
ATOM 4576 O O . LYS B 1 219 ? 9.469 31.828 10.891 1 97.06 219 LYS B O 1
ATOM 4581 N N . PHE B 1 220 ? 8.461 33.656 11.867 1 96.81 220 PHE B N 1
ATOM 4582 C CA . PHE B 1 220 ? 7.777 33.906 10.602 1 96.81 220 PHE B CA 1
ATOM 4583 C C . PHE B 1 220 ? 7.547 35.375 10.383 1 96.81 220 PHE B C 1
ATOM 4585 O O . PHE B 1 220 ? 7.504 36.156 11.344 1 96.81 220 PHE B O 1
ATOM 4592 N N . ASP B 1 221 ? 7.461 35.719 9.156 1 93.81 221 ASP B N 1
ATOM 4593 C CA . ASP B 1 221 ? 6.969 37 8.703 1 93.81 221 ASP B CA 1
ATOM 4594 C C . ASP B 1 221 ? 5.82 36.844 7.711 1 93.81 221 ASP B C 1
ATOM 4596 O O . ASP B 1 221 ? 5.086 35.844 7.758 1 93.81 221 ASP B O 1
ATOM 4600 N N . ASN B 1 222 ? 5.605 37.844 6.848 1 90.94 222 ASN B N 1
ATOM 4601 C CA . ASN B 1 222 ? 4.445 37.812 5.969 1 90.94 222 ASN B CA 1
ATOM 4602 C C . ASN B 1 222 ? 4.676 36.906 4.77 1 90.94 222 ASN B C 1
ATOM 4604 O O . ASN B 1 222 ? 3.73 36.562 4.059 1 90.94 222 ASN B O 1
ATOM 4608 N N . ARG B 1 223 ? 5.918 36.438 4.637 1 93.25 223 ARG B N 1
ATOM 4609 C CA . ARG B 1 223 ? 6.215 35.75 3.391 1 93.25 223 ARG B CA 1
ATOM 4610 C C . ARG B 1 223 ? 6.832 34.375 3.662 1 93.25 223 ARG B C 1
ATOM 4612 O O . ARG B 1 223 ? 6.684 33.438 2.859 1 93.25 223 ARG B O 1
ATOM 4619 N N . ASN B 1 224 ? 7.535 34.281 4.785 1 95.31 224 ASN B N 1
ATOM 4620 C CA . ASN B 1 224 ? 8.328 33.094 5.027 1 95.31 224 ASN B CA 1
ATOM 4621 C C . ASN B 1 224 ? 8.211 32.625 6.48 1 95.31 224 ASN B C 1
ATOM 4623 O O . ASN B 1 224 ? 7.867 33.406 7.359 1 95.31 224 ASN B O 1
ATOM 4627 N N . ALA B 1 225 ? 8.461 31.391 6.668 1 96.75 225 ALA B N 1
ATOM 4628 C CA . ALA B 1 225 ? 8.57 30.828 8.008 1 96.75 225 ALA B CA 1
ATOM 4629 C C . ALA B 1 225 ? 9.797 29.906 8.117 1 96.75 225 ALA B C 1
ATOM 4631 O O . ALA B 1 225 ? 10.172 29.25 7.145 1 96.75 225 ALA B O 1
ATOM 4632 N N . GLU B 1 226 ? 10.414 29.953 9.195 1 97.19 226 GLU B N 1
ATOM 4633 C CA . GLU B 1 226 ? 11.461 29.016 9.594 1 97.19 226 GLU B CA 1
ATOM 4634 C C . GLU B 1 226 ? 11.062 28.25 10.844 1 97.19 226 GLU B C 1
ATOM 4636 O O . GLU B 1 226 ? 10.773 28.844 11.883 1 97.19 226 GLU B O 1
ATOM 4641 N N . ILE B 1 227 ? 11.078 27 10.766 1 97.75 227 ILE B N 1
ATOM 4642 C CA . ILE B 1 227 ? 10.656 26.125 11.852 1 97.75 227 ILE B CA 1
ATOM 4643 C C . ILE B 1 227 ? 11.82 25.234 12.281 1 97.75 227 ILE B C 1
ATOM 4645 O O . ILE B 1 227 ? 12.352 24.469 11.477 1 97.75 227 ILE B O 1
ATOM 4649 N N . ARG B 1 228 ? 12.18 25.344 13.5 1 97.44 228 ARG B N 1
ATOM 4650 C CA . ARG B 1 228 ? 13.281 24.562 14.039 1 97.44 228 ARG B CA 1
ATOM 4651 C C . ARG B 1 228 ? 12.766 23.516 15.031 1 97.44 228 ARG B C 1
ATOM 4653 O O . ARG B 1 228 ? 12 23.844 15.938 1 97.44 228 ARG B O 1
ATOM 4660 N N . TYR B 1 229 ? 13.07 22.344 14.859 1 97.5 229 TYR B N 1
ATOM 4661 C CA . TYR B 1 229 ? 12.719 21.219 15.711 1 97.5 229 TYR B CA 1
ATOM 4662 C C . TYR B 1 229 ? 13.93 20.344 16 1 97.5 229 TYR B C 1
ATOM 4664 O O . TYR B 1 229 ? 15.016 20.578 15.461 1 97.5 229 TYR B O 1
ATOM 4672 N N . GLU B 1 230 ? 13.672 19.359 16.922 1 94.25 230 GLU B N 1
ATOM 4673 C CA . GLU B 1 230 ? 14.766 18.438 17.219 1 94.25 230 GLU B CA 1
ATOM 4674 C C . GLU B 1 230 ? 15.18 17.656 15.984 1 94.25 230 GLU B C 1
ATOM 4676 O O . GLU B 1 230 ? 14.344 17 15.352 1 94.25 230 GLU B O 1
ATOM 4681 N N . GLY B 1 231 ? 16.312 17.812 15.516 1 91.38 231 GLY B N 1
ATOM 4682 C CA . GLY B 1 231 ? 16.828 17 14.422 1 91.38 231 GLY B CA 1
ATOM 4683 C C . GLY B 1 231 ? 16.984 17.766 13.125 1 91.38 231 GLY B C 1
ATOM 4684 O O . GLY B 1 231 ? 17.531 17.25 12.148 1 91.38 231 GLY B O 1
ATOM 4685 N N . GLY B 1 232 ? 16.281 19.047 13.133 1 95.81 232 GLY B N 1
ATOM 4686 C CA . GLY B 1 232 ? 16.453 19.781 11.883 1 95.81 232 GLY B CA 1
ATOM 4687 C C . GLY B 1 232 ? 15.625 21.047 11.812 1 95.81 232 GLY B C 1
ATOM 4688 O O . GLY B 1 232 ? 15.312 21.641 12.844 1 95.81 232 GLY B O 1
ATOM 4689 N N . SER B 1 233 ? 15.469 21.5 10.578 1 96.88 233 SER B N 1
ATOM 4690 C CA . SER B 1 233 ? 14.695 22.719 10.352 1 96.88 233 SER B CA 1
ATOM 4691 C C . SER B 1 233 ? 13.977 22.688 9.008 1 96.88 233 SER B C 1
ATOM 4693 O O . SER B 1 233 ? 14.367 21.922 8.117 1 96.88 233 SER B O 1
ATOM 4695 N N . LEU B 1 234 ? 12.93 23.422 8.922 1 97.69 234 LEU B N 1
ATOM 4696 C CA . LEU B 1 234 ? 12.148 23.609 7.703 1 97.69 234 LEU B CA 1
ATOM 4697 C C . LEU B 1 234 ? 11.906 25.094 7.445 1 97.69 234 LEU B C 1
ATOM 4699 O O . LEU B 1 234 ? 11.461 25.828 8.336 1 97.69 234 LEU B O 1
ATOM 4703 N N . SER B 1 235 ? 12.297 25.609 6.328 1 97.12 235 SER B N 1
ATOM 4704 C CA . SER B 1 235 ? 11.953 26.938 5.852 1 97.12 235 SER B CA 1
ATOM 4705 C C . SER B 1 235 ? 11.008 26.875 4.66 1 97.12 235 SER B C 1
ATOM 4707 O O . SER B 1 235 ? 11.188 26.047 3.764 1 97.12 235 SER B O 1
ATOM 4709 N N . CYS B 1 236 ? 10.047 27.703 4.668 1 96.94 236 CYS B N 1
ATOM 4710 C CA . CYS B 1 236 ? 9.086 27.625 3.568 1 96.94 236 CYS B CA 1
ATOM 4711 C C . CYS B 1 236 ? 8.477 28.984 3.273 1 96.94 236 CYS B C 1
ATOM 4713 O O . CYS B 1 236 ? 8.578 29.906 4.094 1 96.94 236 CYS B O 1
ATOM 4715 N N . ARG B 1 237 ? 7.949 29.078 2.072 1 95.69 237 ARG B N 1
ATOM 4716 C CA . ARG B 1 237 ? 7.137 30.219 1.688 1 95.69 237 ARG B CA 1
ATOM 4717 C C . ARG B 1 237 ? 5.707 30.078 2.191 1 95.69 237 ARG B C 1
ATOM 4719 O O . ARG B 1 237 ? 5.133 28.984 2.137 1 95.69 237 ARG B O 1
ATOM 4726 N N . LEU B 1 238 ? 5.199 31.203 2.656 1 97.44 238 LEU B N 1
ATOM 4727 C CA . LEU B 1 238 ? 3.848 31.188 3.209 1 97.44 238 LEU B CA 1
ATOM 4728 C C . LEU B 1 238 ? 2.83 31.641 2.168 1 97.44 238 LEU B C 1
ATOM 4730 O O . LEU B 1 238 ? 3.193 32.281 1.17 1 97.44 238 LEU B O 1
ATOM 4734 N N . ILE B 1 239 ? 1.586 31.219 2.338 1 97.69 239 ILE B N 1
ATOM 4735 C CA . ILE B 1 239 ? 0.505 31.734 1.507 1 97.69 239 ILE B CA 1
ATOM 4736 C C . ILE B 1 239 ? 0.166 33.156 1.932 1 97.69 239 ILE B C 1
ATOM 4738 O O . ILE B 1 239 ? -0.019 33.438 3.121 1 97.69 239 ILE B O 1
ATOM 4742 N N . GLU B 1 240 ? 0.086 34 0.972 1 96.44 240 GLU B N 1
ATOM 4743 C CA . GLU B 1 240 ? -0.235 35.406 1.252 1 96.44 240 GLU B CA 1
ATOM 4744 C C . GLU B 1 240 ? -1.739 35.656 1.172 1 96.44 240 GLU B C 1
ATOM 4746 O O . GLU B 1 240 ? -2.43 35.031 0.352 1 96.44 240 GLU B O 1
ATOM 4751 N N . GLY B 1 241 ? -2.186 36.531 2.1 1 96.12 241 GLY B N 1
ATOM 4752 C CA . GLY B 1 241 ? -3.584 36.906 2.049 1 96.12 241 GLY B CA 1
ATOM 4753 C C . GLY B 1 241 ? -4.262 36.875 3.406 1 96.12 241 GLY B C 1
ATOM 4754 O O . GLY B 1 241 ? -3.65 36.5 4.402 1 96.12 241 GLY B O 1
ATOM 4755 N N . LYS B 1 242 ? -5.43 37.344 3.365 1 96.38 242 LYS B N 1
ATOM 4756 C CA . LYS B 1 242 ? -6.223 37.375 4.59 1 96.38 242 LYS B CA 1
ATOM 4757 C C . LYS B 1 242 ? -7.098 36.125 4.711 1 96.38 242 LYS B C 1
ATOM 4759 O O . LYS B 1 242 ? -7.887 35.812 3.812 1 96.38 242 LYS B O 1
ATOM 4764 N N . TYR B 1 243 ? -6.871 35.438 5.777 1 97.69 243 TYR B N 1
ATOM 4765 C CA . TYR B 1 243 ? -7.707 34.281 6.035 1 97.69 243 TYR B CA 1
ATOM 4766 C C . TYR B 1 243 ? -9.117 34.688 6.449 1 97.69 243 TYR B C 1
ATOM 4768 O O . TYR B 1 243 ? -9.289 35.688 7.164 1 97.69 243 TYR B O 1
ATOM 4776 N N . PRO B 1 244 ? -10.148 34 6.023 1 96.62 244 PRO B N 1
ATOM 4777 C CA . PRO B 1 244 ? -11.516 34.344 6.402 1 96.62 244 PRO B CA 1
ATOM 4778 C C . PRO B 1 244 ? -11.719 34.375 7.914 1 96.62 244 PRO B C 1
ATOM 4780 O O . PRO B 1 244 ? -11 33.719 8.656 1 96.62 244 PRO B O 1
ATOM 4783 N N . ASN B 1 245 ? -12.656 35.219 8.328 1 97.38 245 ASN B N 1
ATOM 4784 C CA . ASN B 1 245 ? -13 35.25 9.75 1 97.38 245 ASN B CA 1
ATOM 4785 C C . ASN B 1 245 ? -13.641 33.969 10.211 1 97.38 245 ASN B C 1
ATOM 4787 O O . ASN B 1 245 ? -14.867 33.812 10.219 1 97.38 245 ASN B O 1
ATOM 4791 N N . TYR B 1 246 ? -12.828 33.094 10.688 1 97.75 246 TYR B N 1
ATOM 4792 C CA . TYR B 1 246 ? -13.266 31.75 11.008 1 97.75 246 TYR B CA 1
ATOM 4793 C C . TYR B 1 246 ? -14.156 31.75 12.25 1 97.75 246 TYR B C 1
ATOM 4795 O O . TYR B 1 246 ? -15.016 30.875 12.398 1 97.75 246 TYR B O 1
ATOM 4803 N N . ASN B 1 247 ? -13.992 32.594 13.172 1 96.5 247 ASN B N 1
ATOM 4804 C CA . ASN B 1 247 ? -14.781 32.656 14.398 1 96.5 247 ASN B CA 1
ATOM 4805 C C . ASN B 1 247 ? -16.25 32.969 14.102 1 96.5 247 ASN B C 1
ATOM 4807 O O . ASN B 1 247 ? -17.141 32.5 14.828 1 96.5 247 ASN B O 1
ATOM 4811 N N . SER B 1 248 ? -16.516 33.688 13.086 1 96.56 248 SER B N 1
ATOM 4812 C CA . SER B 1 248 ? -17.859 34.156 12.773 1 96.56 248 SER B CA 1
ATOM 4813 C C . SER B 1 248 ? -18.766 33 12.359 1 96.56 248 SER B C 1
ATOM 4815 O O . SER B 1 248 ? -20 33.094 12.445 1 96.56 248 SER B O 1
ATOM 4817 N N . VAL B 1 249 ? -18.25 31.938 11.891 1 96 249 VAL B N 1
ATOM 4818 C CA . VAL B 1 249 ? -19.078 30.844 11.367 1 96 249 VAL B CA 1
ATOM 4819 C C . VAL B 1 249 ? -19.297 29.797 12.453 1 96 249 VAL B C 1
ATOM 4821 O O . VAL B 1 249 ? -20.078 28.859 12.273 1 96 249 VAL B O 1
ATOM 4824 N N . ILE B 1 250 ? -18.641 29.891 13.578 1 97.88 250 ILE B N 1
ATOM 4825 C CA . ILE B 1 250 ? -18.766 28.922 14.664 1 97.88 250 ILE B CA 1
ATOM 4826 C C . ILE B 1 250 ? -19.984 29.25 15.516 1 97.88 250 ILE B C 1
ATOM 4828 O O . ILE B 1 250 ? -20.031 30.297 16.188 1 97.88 250 ILE B O 1
ATOM 4832 N N . PRO B 1 251 ? -20.859 28.359 15.57 1 96.56 251 PRO B N 1
ATOM 4833 C CA . PRO B 1 251 ? -22.062 28.625 16.359 1 96.56 251 PRO B CA 1
ATOM 4834 C C . PRO B 1 251 ? -21.797 28.688 17.859 1 96.56 251 PRO B C 1
ATOM 4836 O O . PRO B 1 251 ? -20.938 27.953 18.359 1 96.56 251 PRO B O 1
ATOM 4839 N N . GLN B 1 252 ? -22.438 29.562 18.688 1 92.69 252 GLN B N 1
ATOM 4840 C CA . GLN B 1 252 ? -22.172 29.75 20.109 1 92.69 252 GLN B CA 1
ATOM 4841 C C . GLN B 1 252 ? -23.312 29.188 20.953 1 92.69 252 GLN B C 1
ATOM 4843 O O . GLN B 1 252 ? -23.109 28.828 22.125 1 92.69 252 GLN B O 1
ATOM 4848 N N . ASP B 1 253 ? -24.5 29 20.5 1 89.75 253 ASP B N 1
ATOM 4849 C CA . ASP B 1 253 ? -25.641 28.641 21.344 1 89.75 253 ASP B CA 1
ATOM 4850 C C . ASP B 1 253 ? -26.453 27.531 20.703 1 89.75 253 ASP B C 1
ATOM 4852 O O . ASP B 1 253 ? -27.656 27.672 20.484 1 89.75 253 ASP B O 1
ATOM 4856 N N . ASN B 1 254 ? -25.75 26.438 20.594 1 95.81 254 ASN B N 1
ATOM 4857 C CA . ASN B 1 254 ? -26.453 25.266 20.078 1 95.81 254 ASN B CA 1
ATOM 4858 C C . ASN B 1 254 ? -27.266 24.562 21.172 1 95.81 254 ASN B C 1
ATOM 4860 O O . ASN B 1 254 ? -26.688 24.016 22.109 1 95.81 254 ASN B O 1
ATOM 4864 N N . PRO B 1 255 ? -28.531 24.484 21.078 1 96.69 255 PRO B N 1
ATOM 4865 C CA . PRO B 1 255 ? -29.344 23.969 22.172 1 96.69 255 PRO B CA 1
ATOM 4866 C C . PRO B 1 255 ? -29.406 22.438 22.203 1 96.69 255 PRO B C 1
ATOM 4868 O O . PRO B 1 255 ? -29.797 21.859 23.219 1 96.69 255 PRO B O 1
ATOM 4871 N N . ASN B 1 256 ? -29.156 21.766 21.094 1 97.81 256 ASN B N 1
ATOM 4872 C CA . ASN B 1 256 ? -29.234 20.312 21 1 97.81 256 ASN B CA 1
ATOM 4873 C C . ASN B 1 256 ? -27.844 19.672 21.125 1 97.81 256 ASN B C 1
ATOM 4875 O O . ASN B 1 256 ? -26.906 20.094 20.453 1 97.81 256 ASN B O 1
ATOM 4879 N N . GLN B 1 257 ? -27.75 18.703 22 1 97.88 257 GLN B N 1
ATOM 4880 C CA . GLN B 1 257 ? -26.453 18.078 22.25 1 97.88 257 GLN B CA 1
ATOM 4881 C C . GLN B 1 257 ? -26.547 16.547 22.156 1 97.88 257 GLN B C 1
ATOM 4883 O O . GLN B 1 257 ? -27.422 15.945 22.781 1 97.88 257 GLN B O 1
ATOM 4888 N N . LEU B 1 258 ? -25.719 16 21.391 1 98.31 258 LEU B N 1
ATOM 4889 C CA . LEU B 1 258 ? -25.578 14.555 21.25 1 98.31 258 LEU B CA 1
ATOM 4890 C C . LEU B 1 258 ? -24.234 14.078 21.781 1 98.31 258 LEU B C 1
ATOM 4892 O O . LEU B 1 258 ? -23.188 14.547 21.328 1 98.31 258 LEU B O 1
ATOM 4896 N N . ASN B 1 259 ? -24.188 13.242 22.781 1 98.44 259 ASN B N 1
ATOM 4897 C CA . ASN B 1 259 ? -23 12.531 23.234 1 98.44 259 ASN B CA 1
ATOM 4898 C C . ASN B 1 259 ? -23 11.086 22.75 1 98.44 259 ASN B C 1
ATOM 4900 O O . ASN B 1 259 ? -23.969 10.344 22.984 1 98.44 259 ASN B O 1
ATOM 4904 N N . VAL B 1 260 ? -21.922 10.68 22.109 1 98.31 260 VAL B N 1
ATOM 4905 C CA . VAL B 1 260 ? -21.938 9.359 21.5 1 98.31 260 VAL B CA 1
ATOM 4906 C C . VAL B 1 260 ? -20.516 8.805 21.453 1 98.31 260 VAL B C 1
ATOM 4908 O O . VAL B 1 260 ? -19.531 9.562 21.438 1 98.31 260 VAL B O 1
ATOM 4911 N N . ASP B 1 261 ? -20.391 7.516 21.469 1 98.25 261 ASP B N 1
ATOM 4912 C CA . ASP B 1 261 ? -19.125 6.832 21.281 1 98.25 261 ASP B CA 1
ATOM 4913 C C . ASP B 1 261 ? -18.531 7.109 19.891 1 98.25 261 ASP B C 1
ATOM 4915 O O . ASP B 1 261 ? -19.188 6.867 18.875 1 98.25 261 ASP B O 1
ATOM 4919 N N . ARG B 1 262 ? -17.328 7.621 19.797 1 98.31 262 ARG B N 1
ATOM 4920 C CA . ARG B 1 262 ? -16.719 8.062 18.547 1 98.31 262 ARG B CA 1
ATOM 4921 C C . ARG B 1 262 ? -16.5 6.895 17.594 1 98.31 262 ARG B C 1
ATOM 4923 O O . ARG B 1 262 ? -16.828 6.965 16.422 1 98.31 262 ARG B O 1
ATOM 4930 N N . LYS B 1 263 ? -15.891 5.848 18.094 1 97.81 263 LYS B N 1
ATOM 4931 C CA . LYS B 1 263 ? -15.57 4.684 17.266 1 97.81 263 LYS B CA 1
ATOM 4932 C C . LYS B 1 263 ? -16.844 3.988 16.781 1 97.81 263 LYS B C 1
ATOM 4934 O O . LYS B 1 263 ? -16.891 3.506 15.648 1 97.81 263 LYS B O 1
ATOM 4939 N N . GLY B 1 264 ? -17.797 3.904 17.703 1 97.44 264 GLY B N 1
ATOM 4940 C CA . GLY B 1 264 ? -19.094 3.354 17.297 1 97.44 264 GLY B CA 1
ATOM 4941 C C . GLY B 1 264 ? -19.75 4.125 16.172 1 97.44 264 GLY B C 1
ATOM 4942 O O . GLY B 1 264 ? -20.25 3.527 15.219 1 97.44 264 GLY B O 1
ATOM 4943 N N . LEU B 1 265 ? -19.719 5.395 16.312 1 98.38 265 LEU B N 1
ATOM 4944 C CA . LEU B 1 265 ? -20.297 6.254 15.281 1 98.38 265 LEU B CA 1
ATOM 4945 C C . LEU B 1 265 ? -19.516 6.117 13.969 1 98.38 265 LEU B C 1
ATOM 4947 O O . LEU B 1 265 ? -20.125 6.016 12.898 1 98.38 265 LEU B O 1
ATOM 4951 N N . LEU B 1 266 ? -18.234 6.148 14.062 1 98.12 266 LEU B N 1
ATOM 4952 C CA . LEU B 1 266 ? -17.391 5.984 12.883 1 98.12 266 LEU B CA 1
ATOM 4953 C C . LEU B 1 266 ? -17.672 4.652 12.195 1 98.12 266 LEU B C 1
ATOM 4955 O O . LEU B 1 266 ? -17.766 4.594 10.969 1 98.12 266 LEU B O 1
ATOM 4959 N N . GLY B 1 267 ? -17.734 3.584 13 1 97.56 267 GLY B N 1
ATOM 4960 C CA . GLY B 1 267 ? -18.078 2.283 12.445 1 97.56 267 GLY B CA 1
ATOM 4961 C C . GLY B 1 267 ? -19.406 2.275 11.711 1 97.56 267 GLY B C 1
ATOM 4962 O O . GLY B 1 267 ? -19.5 1.75 10.602 1 97.56 267 GLY B O 1
ATOM 4963 N N . ALA B 1 268 ? -20.406 2.854 12.32 1 98 268 ALA B N 1
ATOM 4964 C CA . ALA B 1 268 ? -21.719 2.938 11.695 1 98 268 ALA B CA 1
ATOM 4965 C C . ALA B 1 268 ? -21.656 3.721 10.391 1 98 268 ALA B C 1
ATOM 4967 O O . ALA B 1 268 ? -22.281 3.334 9.398 1 98 268 ALA B O 1
ATOM 4968 N N . LEU B 1 269 ? -20.938 4.812 10.438 1 98.38 269 LEU B N 1
ATOM 4969 C CA . LEU B 1 269 ? -20.766 5.629 9.242 1 98.38 269 LEU B CA 1
ATOM 4970 C C . LEU B 1 269 ? -20.141 4.816 8.109 1 98.38 269 LEU B C 1
ATOM 4972 O O . LEU B 1 269 ? -20.594 4.875 6.969 1 98.38 269 LEU B O 1
ATOM 4976 N N . ARG B 1 270 ? -19.125 4.066 8.438 1 97.75 270 ARG B N 1
ATOM 4977 C CA . ARG B 1 270 ? -18.438 3.256 7.449 1 97.75 270 ARG B CA 1
ATOM 4978 C C . ARG B 1 270 ? -19.359 2.191 6.867 1 97.75 270 ARG B C 1
ATOM 4980 O O . ARG B 1 270 ? -19.203 1.797 5.707 1 97.75 270 ARG B O 1
ATOM 4987 N N . ARG B 1 271 ? -20.281 1.698 7.652 1 97.88 271 ARG B N 1
ATOM 4988 C CA . ARG B 1 271 ? -21.203 0.661 7.211 1 97.88 271 ARG B CA 1
ATOM 4989 C C . ARG B 1 271 ? -22.344 1.258 6.402 1 97.88 271 ARG B C 1
ATOM 4991 O O . ARG B 1 271 ? -22.828 0.646 5.445 1 97.88 271 ARG B O 1
ATOM 4998 N N . VAL B 1 272 ? -22.734 2.484 6.645 1 98.25 272 VAL B N 1
ATOM 4999 C CA . VAL B 1 272 ? -23.938 3.078 6.055 1 98.25 272 VAL B CA 1
ATOM 5000 C C . VAL B 1 272 ? -23.547 3.908 4.832 1 98.25 272 VAL B C 1
ATOM 5002 O O . VAL B 1 272 ? -24.266 3.916 3.828 1 98.25 272 VAL B O 1
ATOM 5005 N N . LEU B 1 273 ? -22.422 4.5 4.832 1 98.25 273 LEU B N 1
ATOM 5006 C CA . LEU B 1 273 ? -22 5.488 3.848 1 98.25 273 LEU B CA 1
ATOM 5007 C C . LEU B 1 273 ? -21.906 4.867 2.459 1 98.25 273 LEU B C 1
ATOM 5009 O O . LEU B 1 273 ? -22.297 5.492 1.47 1 98.25 273 LEU B O 1
ATOM 5013 N N . PRO B 1 274 ? -21.422 3.611 2.301 1 97.44 274 PRO B N 1
ATOM 5014 C CA . PRO B 1 274 ? -21.281 3.037 0.961 1 97.44 274 PRO B CA 1
ATOM 5015 C C . PRO B 1 274 ? -22.609 2.953 0.208 1 97.44 274 PRO B C 1
ATOM 5017 O O . PRO B 1 274 ? -22.625 2.734 -1.006 1 97.44 274 PRO B O 1
ATOM 5020 N N . PHE B 1 275 ? -23.734 3.139 0.795 1 97.88 275 PHE B N 1
ATOM 5021 C CA . PHE B 1 275 ? -25.047 2.998 0.173 1 97.88 275 PHE B CA 1
ATOM 5022 C C . PHE B 1 275 ? -25.625 4.363 -0.197 1 97.88 275 PHE B C 1
ATOM 5024 O O . PHE B 1 275 ? -26.734 4.453 -0.734 1 97.88 275 PHE B O 1
ATOM 5031 N N . ALA B 1 276 ? -24.891 5.383 0.132 1 97.19 276 ALA B N 1
ATOM 5032 C CA . ALA B 1 276 ? -25.234 6.734 -0.3 1 97.19 276 ALA B CA 1
ATOM 5033 C C . ALA B 1 276 ? -24.859 6.957 -1.762 1 97.19 276 ALA B C 1
ATOM 5035 O O . ALA B 1 276 ? -24.062 6.219 -2.322 1 97.19 276 ALA B O 1
ATOM 5036 N N . SER B 1 277 ? -25.547 7.949 -2.312 1 95.62 277 SER B N 1
ATOM 5037 C CA . SER B 1 277 ? -25.125 8.359 -3.648 1 95.62 277 SER B CA 1
ATOM 5038 C C . SER B 1 277 ? -23.656 8.789 -3.662 1 95.62 277 SER B C 1
ATOM 5040 O O . SER B 1 277 ? -23.203 9.492 -2.76 1 95.62 277 SER B O 1
ATOM 5042 N N . GLU B 1 278 ? -22.891 8.281 -4.656 1 92.69 278 GLU B N 1
ATOM 5043 C CA . GLU B 1 278 ? -21.469 8.617 -4.75 1 92.69 278 GLU B CA 1
ATOM 5044 C C . GLU B 1 278 ? -21.266 10.117 -4.895 1 92.69 278 GLU B C 1
ATOM 5046 O O . GLU B 1 278 ? -20.281 10.672 -4.391 1 92.69 278 GLU B O 1
ATOM 5051 N N . SER B 1 279 ? -22.219 10.742 -5.598 1 93.44 279 SER B N 1
ATOM 5052 C CA . SER B 1 279 ? -22.094 12.172 -5.879 1 93.44 279 SER B CA 1
ATOM 5053 C C . SER B 1 279 ? -22.344 13 -4.625 1 93.44 279 SER B C 1
ATOM 5055 O O . SER B 1 279 ? -21.578 13.922 -4.328 1 93.44 279 SER B O 1
ATOM 5057 N N . SER B 1 280 ? -23.328 12.641 -3.838 1 92.94 280 SER B N 1
ATOM 5058 C CA . SER B 1 280 ? -23.703 13.484 -2.703 1 92.94 280 SER B CA 1
ATOM 5059 C C . SER B 1 280 ? -23.016 13.023 -1.424 1 92.94 280 SER B C 1
ATOM 5061 O O . SER B 1 280 ? -22.641 13.836 -0.583 1 92.94 280 SER B O 1
ATOM 5063 N N . GLN B 1 281 ? -22.891 11.664 -1.277 1 96.81 281 GLN B N 1
ATOM 5064 C CA . GLN B 1 281 ? -22.391 11.055 -0.051 1 96.81 281 GLN B CA 1
ATOM 5065 C C . GLN B 1 281 ? -23.188 11.516 1.161 1 96.81 281 GLN B C 1
ATOM 5067 O O . GLN B 1 281 ? -22.625 11.742 2.234 1 96.81 281 GLN B O 1
ATOM 5072 N N . LEU B 1 282 ? -24.484 11.742 0.982 1 97.81 282 LEU B N 1
ATOM 5073 C CA . LEU B 1 282 ? -25.359 12.266 2.025 1 97.81 282 LEU B CA 1
ATOM 5074 C C . LEU B 1 282 ? -25.656 11.195 3.074 1 97.81 282 LEU B C 1
ATOM 5076 O O . LEU B 1 282 ? -26.094 10.094 2.736 1 97.81 282 LEU B O 1
ATOM 5080 N N . ILE B 1 283 ? -25.391 11.5 4.281 1 98.38 283 ILE B N 1
ATOM 5081 C CA . ILE B 1 283 ? -25.797 10.711 5.434 1 98.38 283 ILE B CA 1
ATOM 5082 C C . ILE B 1 283 ? -26.859 11.484 6.234 1 98.38 283 ILE B C 1
ATOM 5084 O O . ILE B 1 283 ? -26.625 12.633 6.609 1 98.38 283 ILE B O 1
ATOM 5088 N N . ARG B 1 284 ? -27.969 10.867 6.496 1 98.25 284 ARG B N 1
ATOM 5089 C CA . ARG B 1 284 ? -29.016 11.445 7.324 1 98.25 284 ARG B CA 1
ATOM 5090 C C . ARG B 1 284 ? -28.922 10.953 8.766 1 98.25 284 ARG B C 1
ATOM 5092 O O . ARG B 1 284 ? -28.828 9.742 9.008 1 98.25 284 ARG B O 1
ATOM 5099 N N . LEU B 1 285 ? -28.891 11.875 9.641 1 98.5 285 LEU B N 1
ATOM 5100 C CA . LEU B 1 285 ? -28.953 11.57 11.07 1 98.5 285 LEU B CA 1
ATOM 5101 C C . LEU B 1 285 ? -30.312 11.93 11.641 1 98.5 285 LEU B C 1
ATOM 5103 O O . LEU B 1 285 ? -30.781 13.062 11.5 1 98.5 285 LEU B O 1
ATOM 5107 N N . HIS B 1 286 ? -30.938 10.961 12.172 1 98.5 286 HIS B N 1
ATOM 5108 C CA . HIS B 1 286 ? -32.156 11.195 12.93 1 98.5 286 HIS B CA 1
ATOM 5109 C C . HIS B 1 286 ? -31.906 11.078 14.43 1 98.5 286 HIS B C 1
ATOM 5111 O O . HIS B 1 286 ? -31.484 10.023 14.914 1 98.5 286 HIS B O 1
ATOM 5117 N N . LEU B 1 287 ? -32.188 12.18 15.141 1 98.19 287 LEU B N 1
ATOM 5118 C CA . LEU B 1 287 ? -31.828 12.266 16.547 1 98.19 287 LEU B CA 1
ATOM 5119 C C . LEU B 1 287 ? -33.062 12.305 17.422 1 98.19 287 LEU B C 1
ATOM 5121 O O . LEU B 1 287 ? -33.969 13.133 17.219 1 98.19 287 LEU B O 1
ATOM 5125 N N . GLU B 1 288 ? -33.125 11.359 18.266 1 96.75 288 GLU B N 1
ATOM 5126 C CA . GLU B 1 288 ? -34.125 11.281 19.344 1 96.75 288 GLU B CA 1
ATOM 5127 C C . GLU B 1 288 ? -33.469 10.891 20.672 1 96.75 288 GLU B C 1
ATOM 5129 O O . GLU B 1 288 ? -32.312 10.422 20.688 1 96.75 288 GLU B O 1
ATOM 5134 N N . THR B 1 289 ? -34.25 11.156 21.75 1 95.62 289 THR B N 1
ATOM 5135 C CA . THR B 1 289 ? -33.719 10.789 23.047 1 95.62 289 THR B CA 1
ATOM 5136 C C . THR B 1 289 ? -33.312 9.32 23.078 1 95.62 289 THR B C 1
ATOM 5138 O O . THR B 1 289 ? -34.125 8.438 22.812 1 95.62 289 THR B O 1
ATOM 5141 N N . GLY B 1 290 ? -32.062 9.086 23.281 1 94.38 290 GLY B N 1
ATOM 5142 C CA . GLY B 1 290 ? -31.516 7.75 23.469 1 94.38 290 GLY B CA 1
ATOM 5143 C C . GLY B 1 290 ? -31.234 7.027 22.172 1 94.38 290 GLY B C 1
ATOM 5144 O O . GLY B 1 290 ? -30.828 5.863 22.172 1 94.38 290 GLY B O 1
ATOM 5145 N N . LYS B 1 291 ? -31.469 7.805 21.125 1 95.56 291 LYS B N 1
ATOM 5146 C CA . LYS B 1 291 ? -31.375 7.078 19.859 1 95.56 291 LYS B CA 1
ATOM 5147 C C . LYS B 1 291 ? -30.828 7.973 18.75 1 95.56 291 LYS B C 1
ATOM 5149 O O . LYS B 1 291 ? -31.312 9.094 18.562 1 95.56 291 LYS B O 1
ATOM 5154 N N . LEU B 1 292 ? -29.859 7.523 18.094 1 98.31 292 LEU B N 1
ATOM 5155 C CA . LEU B 1 292 ? -29.344 8.094 16.859 1 98.31 292 LEU B CA 1
ATOM 5156 C C . LEU B 1 292 ? -29.469 7.109 15.703 1 98.31 292 LEU B C 1
ATOM 5158 O O . LEU B 1 292 ? -29 5.973 15.797 1 98.31 292 LEU B O 1
ATOM 5162 N N . GLU B 1 293 ? -30.109 7.504 14.68 1 98.69 293 GLU B N 1
ATOM 5163 C CA . GLU B 1 293 ? -30.234 6.66 13.492 1 98.69 293 GLU B CA 1
ATOM 5164 C C . GLU B 1 293 ? -29.5 7.277 12.305 1 98.69 293 GLU B C 1
ATOM 5166 O O . GLU B 1 293 ? -29.719 8.445 11.969 1 98.69 293 GLU B O 1
ATOM 5171 N N . LEU B 1 294 ? -28.625 6.559 11.766 1 98.69 294 LEU B N 1
ATOM 5172 C CA . LEU B 1 294 ? -27.969 6.934 10.516 1 98.69 294 LEU B CA 1
ATOM 5173 C C . LEU B 1 294 ? -28.625 6.246 9.328 1 98.69 294 LEU B C 1
ATOM 5175 O O . LEU B 1 294 ? -28.953 5.062 9.391 1 98.69 294 LEU B O 1
ATOM 5179 N N . SER B 1 295 ? -28.766 6.984 8.297 1 98.44 295 SER B N 1
ATOM 5180 C CA . SER B 1 295 ? -29.312 6.367 7.094 1 98.44 295 SER B CA 1
ATOM 5181 C C . SER B 1 295 ? -28.719 6.992 5.832 1 98.44 295 SER B C 1
ATOM 5183 O O . SER B 1 295 ? -28.266 8.133 5.855 1 98.44 295 SER B O 1
ATOM 5185 N N . SER B 1 296 ? -28.656 6.254 4.809 1 97.94 296 SER B N 1
ATOM 5186 C CA . SER B 1 296 ? -28.219 6.684 3.484 1 97.94 296 SER B CA 1
ATOM 5187 C C . SER B 1 296 ? -28.984 5.957 2.385 1 97.94 296 SER B C 1
ATOM 5189 O O . SER B 1 296 ? -29.578 4.91 2.631 1 97.94 296 SER B O 1
ATOM 5191 N N . GLU B 1 297 ? -29.016 6.59 1.254 1 97.19 297 GLU B N 1
ATOM 5192 C CA . GLU B 1 297 ? -29.688 5.965 0.125 1 97.19 297 GLU B CA 1
ATOM 5193 C C . GLU B 1 297 ? -29.125 6.461 -1.203 1 97.19 297 GLU B C 1
ATOM 5195 O O . GLU B 1 297 ? -28.641 7.59 -1.297 1 97.19 297 GLU B O 1
ATOM 5200 N N . ASP B 1 298 ? -29.125 5.617 -2.141 1 96.75 298 ASP B N 1
ATOM 5201 C CA . ASP B 1 298 ? -28.891 5.918 -3.549 1 96.75 298 ASP B CA 1
ATOM 5202 C C . ASP B 1 298 ? -30.094 5.531 -4.402 1 96.75 298 ASP B C 1
ATOM 5204 O O . ASP B 1 298 ? -30.266 4.363 -4.75 1 96.75 298 ASP B O 1
ATOM 5208 N N . VAL B 1 299 ? -30.844 6.488 -4.738 1 94.69 299 VAL B N 1
ATOM 5209 C CA . VAL B 1 299 ? -32.094 6.258 -5.418 1 94.69 299 VAL B CA 1
ATOM 5210 C C . VAL B 1 299 ? -31.859 5.668 -6.801 1 94.69 299 VAL B C 1
ATOM 5212 O O . VAL B 1 299 ? -32.562 4.762 -7.238 1 94.69 299 VAL B O 1
ATOM 5215 N N . ASP B 1 300 ? -30.812 6.137 -7.473 1 93.69 300 ASP B N 1
ATOM 5216 C CA . ASP B 1 300 ? -30.516 5.699 -8.828 1 93.69 300 ASP B CA 1
ATOM 5217 C C . ASP B 1 300 ? -30.188 4.207 -8.867 1 93.69 300 ASP B C 1
ATOM 5219 O O . ASP B 1 300 ? -30.484 3.531 -9.859 1 93.69 300 ASP B O 1
ATOM 5223 N N . PHE B 1 301 ? -29.719 3.703 -7.785 1 92.25 301 PHE B N 1
ATOM 5224 C CA . PHE B 1 301 ? -29.297 2.309 -7.773 1 92.25 301 PHE B CA 1
ATOM 5225 C C . PHE B 1 301 ? -30.141 1.491 -6.805 1 92.25 301 PHE B C 1
ATOM 5227 O O . PHE B 1 301 ? -29.859 0.318 -6.559 1 92.25 301 PHE B O 1
ATOM 5234 N N . ALA B 1 302 ? -31.141 2.1 -6.215 1 95.31 302 ALA B N 1
ATOM 5235 C CA . ALA B 1 302 ? -32.094 1.454 -5.32 1 95.31 302 ALA B CA 1
ATOM 5236 C C . ALA B 1 302 ? -31.391 0.772 -4.156 1 95.31 302 ALA B C 1
ATOM 5238 O O . ALA B 1 302 ? -31.656 -0.392 -3.852 1 95.31 302 ALA B O 1
ATOM 5239 N N . THR B 1 303 ? -30.438 1.416 -3.557 1 96.94 303 THR B N 1
ATOM 5240 C CA . THR B 1 303 ? -29.734 0.925 -2.371 1 96.94 303 THR B CA 1
ATOM 5241 C C . THR B 1 303 ? -30 1.835 -1.175 1 96.94 303 THR B C 1
ATOM 5243 O O . THR B 1 303 ? -30.219 3.039 -1.338 1 96.94 303 THR B O 1
ATOM 5246 N N . SER B 1 304 ? -30.047 1.295 -0.052 1 98.31 304 SER B N 1
ATOM 5247 C CA . SER B 1 304 ? -30.188 2.086 1.167 1 98.31 304 SER B CA 1
ATOM 5248 C C . SER B 1 304 ? -29.641 1.33 2.377 1 98.31 304 SER B C 1
ATOM 5250 O O . SER B 1 304 ? -29.5 0.107 2.336 1 98.31 304 SER B O 1
ATOM 5252 N N . ALA B 1 305 ? -29.328 1.99 3.395 1 98.5 305 ALA B N 1
ATOM 5253 C CA . ALA B 1 305 ? -28.859 1.439 4.664 1 98.5 305 ALA B CA 1
ATOM 5254 C C . ALA B 1 305 ? -29.359 2.279 5.84 1 98.5 305 ALA B C 1
ATOM 5256 O O . ALA B 1 305 ? -29.562 3.488 5.707 1 98.5 305 ALA B O 1
ATOM 5257 N N . LYS B 1 306 ? -29.594 1.641 6.895 1 98.5 306 LYS B N 1
ATOM 5258 C CA . LYS B 1 306 ? -30.016 2.268 8.148 1 98.5 306 LYS B CA 1
ATOM 5259 C C . LYS B 1 306 ? -29.391 1.563 9.344 1 98.5 306 LYS B C 1
ATOM 5261 O O . LYS B 1 306 ? -29.297 0.334 9.375 1 98.5 306 LYS B O 1
ATOM 5266 N N . GLU B 1 307 ? -28.938 2.324 10.273 1 98.38 307 GLU B N 1
ATOM 5267 C CA . GLU B 1 307 ? -28.359 1.76 11.492 1 98.38 307 GLU B CA 1
ATOM 5268 C C . GLU B 1 307 ? -28.641 2.639 12.703 1 98.38 307 GLU B C 1
ATOM 5270 O O . GLU B 1 307 ? -28.641 3.867 12.602 1 98.38 307 GLU B O 1
ATOM 5275 N N . GLN B 1 308 ? -28.891 2.012 13.797 1 98.38 308 GLN B N 1
ATOM 5276 C CA . GLN B 1 308 ? -29.188 2.73 15.031 1 98.38 308 GLN B CA 1
ATOM 5277 C C . GLN B 1 308 ? -28.047 2.594 16.031 1 98.38 308 GLN B C 1
ATOM 5279 O O . GLN B 1 308 ? -27.453 1.52 16.172 1 98.38 308 GLN B O 1
ATOM 5284 N N . ILE B 1 309 ? -27.797 3.656 16.703 1 97.44 309 ILE B N 1
ATOM 5285 C CA . ILE B 1 309 ? -26.766 3.709 17.75 1 97.44 309 ILE B CA 1
ATOM 5286 C C . ILE B 1 309 ? -27.375 4.27 19.031 1 97.44 309 ILE B C 1
ATOM 5288 O O . ILE B 1 309 ? -28.141 5.234 19 1 97.44 309 ILE B O 1
ATOM 5292 N N . VAL B 1 310 ? -27.016 3.609 20.078 1 97.06 310 VAL B N 1
ATOM 5293 C CA . VAL B 1 310 ? -27.391 4.164 21.375 1 97.06 310 VAL B CA 1
ATOM 5294 C C . VAL B 1 310 ? -26.531 5.387 21.688 1 97.06 310 VAL B C 1
ATOM 5296 O O . VAL B 1 310 ? -25.312 5.371 21.453 1 97.06 310 VAL B O 1
ATOM 5299 N N . CYS B 1 311 ? -27.219 6.395 22.156 1 97.25 311 CYS B N 1
ATOM 5300 C CA . CYS B 1 311 ? -26.5 7.641 22.438 1 97.25 311 CYS B CA 1
ATOM 5301 C C . CYS B 1 311 ? -27.203 8.422 23.531 1 97.25 311 CYS B C 1
ATOM 5303 O O . CYS B 1 311 ? -28.25 8.008 24.031 1 97.25 311 CYS B O 1
ATOM 5305 N N . ASP B 1 312 ? -26.531 9.438 24.016 1 97.88 312 ASP B N 1
ATOM 5306 C CA . ASP B 1 312 ? -27.125 10.43 24.891 1 97.88 312 ASP B CA 1
ATOM 5307 C C . ASP B 1 312 ? -27.438 11.727 24.141 1 97.88 312 ASP B C 1
ATOM 5309 O O . ASP B 1 312 ? -26.516 12.445 23.75 1 97.88 312 ASP B O 1
ATOM 5313 N N . TYR B 1 313 ? -28.781 11.938 23.938 1 97.94 313 TYR B N 1
ATOM 5314 C CA . TYR B 1 313 ? -29.203 13.117 23.188 1 97.94 313 TYR B CA 1
ATOM 5315 C C . TYR B 1 313 ? -30.156 13.969 24 1 97.94 313 TYR B C 1
ATOM 5317 O O . TYR B 1 313 ? -31.156 13.461 24.531 1 97.94 313 TYR B O 1
ATOM 5325 N N . THR B 1 314 ? -29.781 15.219 24.125 1 97.62 314 THR B N 1
ATOM 5326 C CA . THR B 1 314 ? -30.625 16.234 24.75 1 97.62 314 THR B CA 1
ATOM 5327 C C . THR B 1 314 ? -30.984 17.328 23.75 1 97.62 314 THR B C 1
ATOM 5329 O O . THR B 1 314 ? -30.109 18.016 23.234 1 97.62 314 THR B O 1
ATOM 5332 N N . GLY B 1 315 ? -32.219 17.469 23.438 1 96.62 315 GLY B N 1
ATOM 5333 C CA . GLY B 1 315 ? -32.688 18.484 22.5 1 96.62 315 GLY B CA 1
ATOM 5334 C C . GLY B 1 315 ? -33.938 18.078 21.75 1 96.62 315 GLY B C 1
ATOM 5335 O O . GLY B 1 315 ? -34.625 17.125 22.141 1 96.62 315 GLY B O 1
ATOM 5336 N N . GLN B 1 316 ? -34.281 18.812 20.75 1 96.94 316 GLN B N 1
ATOM 5337 C CA . GLN B 1 316 ? -35.438 18.547 19.922 1 96.94 316 GLN B CA 1
ATOM 5338 C C . GLN B 1 316 ? -35.156 17.438 18.906 1 96.94 316 GLN B C 1
ATOM 5340 O O . GLN B 1 316 ? -34.062 17.391 18.312 1 96.94 316 GLN B O 1
ATOM 5345 N N . THR B 1 317 ? -36.188 16.594 18.812 1 97.69 317 THR B N 1
ATOM 5346 C CA . THR B 1 317 ? -36.094 15.609 17.75 1 97.69 317 THR B CA 1
ATOM 5347 C C . THR B 1 317 ? -35.844 16.281 16.406 1 97.69 317 THR B C 1
ATOM 5349 O O . THR B 1 317 ? -36.5 17.281 16.078 1 97.69 317 THR B O 1
ATOM 5352 N N . MET B 1 318 ? -34.844 15.828 15.633 1 97.12 318 MET B N 1
ATOM 5353 C CA . MET B 1 318 ? -34.562 16.438 14.328 1 97.12 318 MET B CA 1
ATOM 5354 C C . MET B 1 318 ? -33.875 15.453 13.406 1 97.12 318 MET B C 1
ATOM 5356 O O . MET B 1 318 ? -33.375 14.414 13.852 1 97.12 318 MET B O 1
ATOM 5360 N N . SER B 1 319 ? -33.938 15.758 12.18 1 98 319 SER B N 1
ATOM 5361 C CA . SER B 1 319 ? -33.156 15.117 11.141 1 98 319 SER B CA 1
ATOM 5362 C C . SER B 1 319 ? -32.219 16.109 10.469 1 98 319 SER B C 1
ATOM 5364 O O . SER B 1 319 ? -32.625 17.219 10.133 1 98 319 SER B O 1
ATOM 5366 N N . ILE B 1 320 ? -31.031 15.758 10.383 1 98.19 320 ILE B N 1
ATOM 5367 C CA . ILE B 1 320 ? -30.047 16.641 9.773 1 98.19 320 ILE B CA 1
ATOM 5368 C C . ILE B 1 320 ? -29.125 15.828 8.867 1 98.19 320 ILE B C 1
ATOM 5370 O O . ILE B 1 320 ? -28.812 14.664 9.156 1 98.19 320 ILE B O 1
ATOM 5374 N N . GLY B 1 321 ? -28.719 16.391 7.773 1 98.19 321 GLY B N 1
ATOM 5375 C CA . GLY B 1 321 ? -27.844 15.727 6.805 1 98.19 321 GLY B CA 1
ATOM 5376 C C . GLY B 1 321 ? -26.438 16.281 6.785 1 98.19 321 GLY B C 1
ATOM 5377 O O . GLY B 1 321 ? -26.25 17.5 6.906 1 98.19 321 GLY B O 1
ATOM 5378 N N . PHE B 1 322 ? -25.5 15.383 6.637 1 98.5 322 PHE B N 1
ATOM 5379 C CA . PHE B 1 322 ? -24.109 15.773 6.453 1 98.5 322 PHE B CA 1
ATOM 5380 C C . PHE B 1 322 ? -23.469 14.977 5.32 1 98.5 322 PHE B C 1
ATOM 5382 O O . PHE B 1 322 ? -23.953 13.906 4.949 1 98.5 322 PHE B O 1
ATOM 5389 N N . LYS B 1 323 ? -22.422 15.555 4.719 1 98.12 323 LYS B N 1
ATOM 5390 C CA . LYS B 1 323 ? -21.578 14.766 3.822 1 98.12 323 LYS B CA 1
ATOM 5391 C C . LYS B 1 323 ? -20.828 13.688 4.59 1 98.12 323 LYS B C 1
ATOM 5393 O O . LYS B 1 323 ? -20 13.992 5.457 1 98.12 323 LYS B O 1
ATOM 5398 N N . GLY B 1 324 ? -21.016 12.461 4.195 1 98.19 324 GLY B N 1
ATOM 5399 C CA . GLY B 1 324 ? -20.484 11.336 4.941 1 98.19 324 GLY B CA 1
ATOM 5400 C C . GLY B 1 324 ? -18.969 11.312 5 1 98.19 324 GLY B C 1
ATOM 5401 O O . GLY B 1 324 ? -18.391 11.023 6.047 1 98.19 324 GLY B O 1
ATOM 5402 N N . SER B 1 325 ? -18.344 11.602 3.932 1 97.62 325 SER B N 1
ATOM 5403 C CA . SER B 1 325 ? -16.891 11.594 3.898 1 97.62 325 SER B CA 1
ATOM 5404 C C . SER B 1 325 ? -16.312 12.641 4.84 1 97.62 325 SER B C 1
ATOM 5406 O O . SER B 1 325 ? -15.32 12.391 5.531 1 97.62 325 SER B O 1
ATOM 5408 N N . SER B 1 326 ? -16.938 13.797 4.887 1 98 326 SER B N 1
ATOM 5409 C CA . SER B 1 326 ? -16.484 14.859 5.773 1 98 326 SER B CA 1
ATOM 5410 C C . SER B 1 326 ? -16.641 14.461 7.238 1 98 326 SER B C 1
ATOM 5412 O O . SER B 1 326 ? -15.734 14.68 8.047 1 98 326 SER B O 1
ATOM 5414 N N . LEU B 1 327 ? -17.781 13.914 7.516 1 98.56 327 LEU B N 1
ATOM 5415 C CA . LEU B 1 327 ? -18.031 13.461 8.883 1 98.56 327 LEU B CA 1
ATOM 5416 C C . LEU B 1 327 ? -17.047 12.375 9.281 1 98.56 327 LEU B C 1
ATOM 5418 O O . LEU B 1 327 ? -16.516 12.383 10.398 1 98.56 327 LEU B O 1
ATOM 5422 N N . THR B 1 328 ? -16.797 11.461 8.406 1 98.44 328 THR B N 1
ATOM 5423 C CA . THR B 1 328 ? -15.82 10.398 8.625 1 98.44 328 THR B CA 1
ATOM 5424 C C . THR B 1 328 ? -14.438 10.992 8.898 1 98.44 328 THR B C 1
ATOM 5426 O O . THR B 1 328 ? -13.758 10.594 9.844 1 98.44 328 THR B O 1
ATOM 5429 N N . ASP B 1 329 ? -14.062 11.898 8.086 1 97.88 329 ASP B N 1
ATOM 5430 C CA . ASP B 1 329 ? -12.766 12.555 8.258 1 97.88 329 ASP B CA 1
ATOM 5431 C C . ASP B 1 329 ? -12.648 13.195 9.641 1 97.88 329 ASP B C 1
ATOM 5433 O O . ASP B 1 329 ? -11.633 13.047 10.32 1 97.88 329 ASP B O 1
ATOM 5437 N N . ILE B 1 330 ? -13.664 13.898 9.969 1 98.56 330 ILE B N 1
ATOM 5438 C CA . ILE B 1 330 ? -13.68 14.609 11.242 1 98.56 330 ILE B CA 1
ATOM 5439 C C . ILE B 1 330 ? -13.516 13.617 12.391 1 98.56 330 ILE B C 1
ATOM 5441 O O . ILE B 1 330 ? -12.633 13.781 13.242 1 98.56 330 ILE B O 1
ATOM 5445 N N . LEU B 1 331 ? -14.281 12.594 12.367 1 98.56 331 LEU B N 1
ATOM 5446 C CA . LEU B 1 331 ? -14.258 11.617 13.453 1 98.56 331 LEU B CA 1
ATOM 5447 C C . LEU B 1 331 ? -12.93 10.875 13.484 1 98.56 331 LEU B C 1
ATOM 5449 O O . LEU B 1 331 ? -12.445 10.508 14.562 1 98.56 331 LEU B O 1
ATOM 5453 N N . THR B 1 332 ? -12.391 10.625 12.336 1 98.06 332 THR B N 1
ATOM 5454 C CA . THR B 1 332 ? -11.125 9.898 12.234 1 98.06 332 THR B CA 1
ATOM 5455 C C . THR B 1 332 ? -9.977 10.719 12.805 1 98.06 332 THR B C 1
ATOM 5457 O O . THR B 1 332 ? -8.992 10.164 13.305 1 98.06 332 THR B O 1
ATOM 5460 N N . ASN B 1 333 ? -10.102 11.992 12.766 1 97.62 333 ASN B N 1
ATOM 5461 C CA . ASN B 1 333 ? -8.992 12.852 13.18 1 97.62 333 ASN B CA 1
ATOM 5462 C C . ASN B 1 333 ? -9.172 13.352 14.609 1 97.62 333 ASN B C 1
ATOM 5464 O O . ASN B 1 333 ? -8.5 14.289 15.039 1 97.62 333 ASN B O 1
ATOM 5468 N N . LEU B 1 334 ? -10.109 12.805 15.297 1 97.31 334 LEU B N 1
ATOM 5469 C CA . LEU B 1 334 ? -10.25 12.977 16.734 1 97.31 334 LEU B CA 1
ATOM 5470 C C . LEU B 1 334 ? -9.789 11.719 17.469 1 97.31 334 LEU B C 1
ATOM 5472 O O . LEU B 1 334 ? -9.891 10.609 16.953 1 97.31 334 LEU B O 1
ATOM 5476 N N . ASP B 1 335 ? -9.289 11.844 18.656 1 92.81 335 ASP B N 1
ATOM 5477 C CA . ASP B 1 335 ? -8.719 10.68 19.344 1 92.81 335 ASP B CA 1
ATOM 5478 C C . ASP B 1 335 ? -9.539 10.32 20.578 1 92.81 335 ASP B C 1
ATOM 5480 O O . ASP B 1 335 ? -9.297 9.289 21.203 1 92.81 335 ASP B O 1
ATOM 5484 N N . SER B 1 336 ? -10.5 11.172 20.938 1 96.25 336 SER B N 1
ATOM 5485 C CA . SER B 1 336 ? -11.281 10.898 22.141 1 96.25 336 SER B CA 1
ATOM 5486 C C . SER B 1 336 ? -12.188 9.68 21.953 1 96.25 336 SER B C 1
ATOM 5488 O O . SER B 1 336 ? -12.562 9.359 20.812 1 96.25 336 SER B O 1
ATOM 5490 N N . ASP B 1 337 ? -12.516 9.047 22.969 1 97 337 ASP B N 1
ATOM 5491 C CA . ASP B 1 337 ? -13.406 7.895 22.922 1 97 337 ASP B CA 1
ATOM 5492 C C . ASP B 1 337 ? -14.844 8.32 22.609 1 97 337 ASP B C 1
ATOM 5494 O O . ASP B 1 337 ? -15.555 7.637 21.875 1 97 337 ASP B O 1
ATOM 5498 N N . GLU B 1 338 ? -15.195 9.484 23.188 1 97.94 338 GLU B N 1
ATOM 5499 C CA . GLU B 1 338 ? -16.531 10.047 22.969 1 97.94 338 GLU B CA 1
ATOM 5500 C C . GLU B 1 338 ? -16.438 11.438 22.344 1 97.94 338 GLU B C 1
ATOM 5502 O O . GLU B 1 338 ? -15.445 12.141 22.516 1 97.94 338 GLU B O 1
ATOM 5507 N N . VAL B 1 339 ? -17.5 11.727 21.625 1 98.5 339 VAL B N 1
ATOM 5508 C CA . VAL B 1 339 ? -17.594 13.07 21.062 1 98.5 339 VAL B CA 1
ATOM 5509 C C . VAL B 1 339 ? -18.938 13.688 21.422 1 98.5 339 VAL B C 1
ATOM 5511 O O . VAL B 1 339 ? -19.922 12.977 21.625 1 98.5 339 VAL B O 1
ATOM 5514 N N . THR B 1 340 ? -18.953 14.961 21.531 1 98.31 340 THR B N 1
ATOM 5515 C CA . THR B 1 340 ? -20.172 15.75 21.672 1 98.31 340 THR B CA 1
ATOM 5516 C C . THR B 1 340 ? -20.484 16.5 20.391 1 98.31 340 THR B C 1
ATOM 5518 O O . THR B 1 340 ? -19.641 17.234 19.859 1 98.31 340 THR B O 1
ATOM 5521 N N . ILE B 1 341 ? -21.672 16.25 19.875 1 98.56 341 ILE B N 1
ATOM 5522 C CA . ILE B 1 341 ? -22.141 16.984 18.703 1 98.56 341 ILE B CA 1
ATOM 5523 C C . ILE B 1 341 ? -23.203 18 19.125 1 98.56 341 ILE B C 1
ATOM 5525 O O . ILE B 1 341 ? -24.234 17.625 19.719 1 98.56 341 ILE B O 1
ATOM 5529 N N . GLN B 1 342 ? -22.891 19.25 18.875 1 98.5 342 GLN B N 1
ATOM 5530 C CA . GLN B 1 342 ? -23.797 20.344 19.219 1 98.5 342 GLN B CA 1
ATOM 5531 C C . GLN B 1 342 ? -24.516 20.891 17.984 1 98.5 342 GLN B C 1
ATOM 5533 O O . GLN B 1 342 ? -23.859 21.266 17.016 1 98.5 342 GLN B O 1
ATOM 5538 N N . LEU B 1 343 ? -25.844 20.922 18.094 1 98.19 343 LEU B N 1
ATOM 5539 C CA . LEU B 1 343 ? -26.641 21.297 16.938 1 98.19 343 LEU B CA 1
ATOM 5540 C C . LEU B 1 343 ? -27.672 22.359 17.297 1 98.19 343 LEU B C 1
ATOM 5542 O O . LEU B 1 343 ? -28.125 22.422 18.453 1 98.19 343 LEU B O 1
ATOM 5546 N N . ALA B 1 344 ? -27.953 23.25 16.375 1 96.81 344 ALA B N 1
ATOM 5547 C CA . ALA B 1 344 ? -29.062 24.203 16.531 1 96.81 344 ALA B CA 1
ATOM 5548 C C . ALA B 1 344 ? -30.297 23.734 15.789 1 96.81 344 ALA B C 1
ATOM 5550 O O . ALA B 1 344 ? -31.281 23.328 16.406 1 96.81 344 ALA B O 1
ATOM 5551 N N . ASP B 1 345 ? -30.266 23.766 14.461 1 94.12 345 ASP B N 1
ATOM 5552 C CA . ASP B 1 345 ? -31.297 23.25 13.578 1 94.12 345 ASP B CA 1
ATOM 5553 C C . ASP B 1 345 ? -30.688 22.641 12.32 1 94.12 345 ASP B C 1
ATOM 5555 O O . ASP B 1 345 ? -29.484 22.75 12.086 1 94.12 345 ASP B O 1
ATOM 5559 N N . PRO B 1 346 ? -31.516 22 11.492 1 95.5 346 PRO B N 1
ATOM 5560 C CA . PRO B 1 346 ? -31 21.203 10.383 1 95.5 346 PRO B CA 1
ATOM 5561 C C . PRO B 1 346 ? -30.328 22.062 9.305 1 95.5 346 PRO B C 1
ATOM 5563 O O . PRO B 1 346 ? -29.688 21.531 8.391 1 95.5 346 PRO B O 1
ATOM 5566 N N . SER B 1 347 ? -30.391 23.328 9.328 1 95.44 347 SER B N 1
ATOM 5567 C CA . SER B 1 347 ? -29.812 24.188 8.297 1 95.44 347 SER B CA 1
ATOM 5568 C C . SER B 1 347 ? -28.531 24.844 8.773 1 95.44 347 SER B C 1
ATOM 5570 O O . SER B 1 347 ? -27.844 25.5 7.996 1 95.44 347 SER B O 1
ATOM 5572 N N . ARG B 1 348 ? -28.172 24.641 9.969 1 96.06 348 ARG B N 1
ATOM 5573 C CA . ARG B 1 348 ? -27.031 25.344 10.555 1 96.06 348 ARG B CA 1
ATOM 5574 C C . ARG B 1 348 ? -25.875 24.375 10.797 1 96.06 348 ARG B C 1
ATOM 5576 O O . ARG B 1 348 ? -26.094 23.172 10.961 1 96.06 348 ARG B O 1
ATOM 5583 N N . ALA B 1 349 ? -24.734 24.922 10.945 1 97.44 349 ALA B N 1
ATOM 5584 C CA . ALA B 1 349 ? -23.516 24.156 11.133 1 97.44 349 ALA B CA 1
ATOM 5585 C C . ALA B 1 349 ? -23.547 23.391 12.453 1 97.44 349 ALA B C 1
ATOM 5587 O O . ALA B 1 349 ? -24.078 23.891 13.453 1 97.44 349 ALA B O 1
ATOM 5588 N N . GLY B 1 350 ? -23.047 22.156 12.43 1 98 350 GLY B N 1
ATOM 5589 C CA . GLY B 1 350 ? -22.844 21.375 13.633 1 98 350 GLY B CA 1
ATOM 5590 C C . GLY B 1 350 ? -21.438 21.453 14.172 1 98 350 GLY B C 1
ATOM 5591 O O . GLY B 1 350 ? -20.469 21.5 13.406 1 98 350 GLY B O 1
ATOM 5592 N N . LEU B 1 351 ? -21.344 21.422 15.531 1 98.69 351 LEU B N 1
ATOM 5593 C CA . LEU B 1 351 ? -20.047 21.406 16.188 1 98.69 351 LEU B CA 1
ATOM 5594 C C . LEU B 1 351 ? -19.734 20.016 16.75 1 98.69 351 LEU B C 1
ATOM 5596 O O . LEU B 1 351 ? -20.594 19.406 17.375 1 98.69 351 LEU B O 1
ATOM 5600 N N . ILE B 1 352 ? -18.594 19.531 16.438 1 98.69 352 ILE B N 1
ATOM 5601 C CA . ILE B 1 352 ? -18.141 18.266 16.969 1 98.69 352 ILE B CA 1
ATOM 5602 C C . ILE B 1 352 ? -16.922 18.484 17.875 1 98.69 352 ILE B C 1
ATOM 5604 O O . ILE B 1 352 ? -15.883 18.969 17.406 1 98.69 352 ILE B O 1
ATOM 5608 N N . ILE B 1 353 ? -17.078 18.125 19.109 1 98 353 ILE B N 1
ATOM 5609 C CA . ILE B 1 353 ? -16.094 18.406 20.141 1 98 353 ILE B CA 1
ATOM 5610 C C . ILE B 1 353 ? -15.711 17.109 20.859 1 98 353 ILE B C 1
ATOM 5612 O O . ILE B 1 353 ? -16.578 16.328 21.234 1 98 353 ILE B O 1
ATOM 5616 N N . PRO B 1 354 ? -14.367 16.875 20.969 1 98.12 354 PRO B N 1
ATOM 5617 C CA . PRO B 1 354 ? -14.008 15.719 21.797 1 98.12 354 PRO B CA 1
ATOM 5618 C C . PRO B 1 354 ? -14.469 15.867 23.234 1 98.12 354 PRO B C 1
ATOM 5620 O O . PRO B 1 354 ? -14.406 16.953 23.797 1 98.12 354 PRO B O 1
ATOM 5623 N N . SER B 1 355 ? -14.938 14.797 23.797 1 95.31 355 SER B N 1
ATOM 5624 C CA . SER B 1 355 ? -15.445 14.852 25.172 1 95.31 355 SER B CA 1
ATOM 5625 C C . SER B 1 355 ? -14.336 15.203 26.156 1 95.31 355 SER B C 1
ATOM 5627 O O . SER B 1 355 ? -14.602 15.797 27.203 1 95.31 355 SER B O 1
ATOM 5629 N N . THR B 1 356 ? -13.172 14.781 25.797 1 94.94 356 THR B N 1
ATOM 5630 C CA . THR B 1 356 ? -12.008 15.148 26.594 1 94.94 356 THR B CA 1
ATOM 5631 C C . THR B 1 356 ? -11.094 16.094 25.828 1 94.94 356 THR B C 1
ATOM 5633 O O . THR B 1 356 ? -10.586 15.742 24.766 1 94.94 356 THR B O 1
ATOM 5636 N N . GLN B 1 357 ? -10.945 17.25 26.391 1 96 357 GLN B N 1
ATOM 5637 C CA . GLN B 1 357 ? -10.07 18.25 25.781 1 96 357 GLN B CA 1
ATOM 5638 C C . GLN B 1 357 ? -8.641 18.141 26.312 1 96 357 GLN B C 1
ATOM 5640 O O . GLN B 1 357 ? -8.43 17.766 27.469 1 96 357 GLN B O 1
ATOM 5645 N N . PRO B 1 358 ? -7.633 18.344 25.453 1 94.5 358 PRO B N 1
ATOM 5646 C CA . PRO B 1 358 ? -6.266 18.422 25.984 1 94.5 358 PRO B CA 1
ATOM 5647 C C . PRO B 1 358 ? -6.07 19.562 26.969 1 94.5 358 PRO B C 1
ATOM 5649 O O . PRO B 1 358 ? -6.812 20.547 26.922 1 94.5 358 PRO B O 1
ATOM 5652 N N . GLU B 1 359 ? -5.086 19.469 27.812 1 94.19 359 GLU B N 1
ATOM 5653 C CA . GLU B 1 359 ? -4.82 20.484 28.812 1 94.19 359 GLU B CA 1
ATOM 5654 C C . GLU B 1 359 ? -4.5 21.828 28.156 1 94.19 359 GLU B C 1
ATOM 5656 O O . GLU B 1 359 ? -3.658 21.906 27.266 1 94.19 359 GLU B O 1
ATOM 5661 N N . HIS B 1 360 ? -5.188 22.875 28.594 1 95.94 360 HIS B N 1
ATOM 5662 C CA . HIS B 1 360 ? -4.996 24.266 28.188 1 95.94 360 HIS B CA 1
ATOM 5663 C C . HIS B 1 360 ? -5.242 24.438 26.688 1 95.94 360 HIS B C 1
ATOM 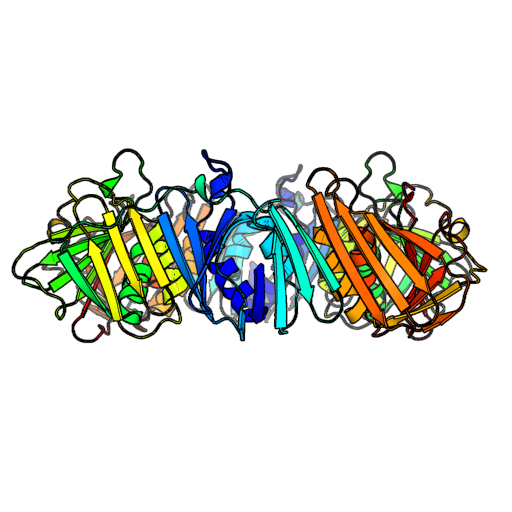5665 O O . HIS B 1 360 ? -4.633 25.297 26.047 1 95.94 360 HIS B O 1
ATOM 5671 N N . GLN B 1 361 ? -5.973 23.531 26.078 1 97.25 361 GLN B N 1
ATOM 5672 C CA . GLN B 1 361 ? -6.312 23.594 24.672 1 97.25 361 GLN B CA 1
ATOM 5673 C C . GLN B 1 361 ? -7.809 23.375 24.453 1 97.25 361 GLN B C 1
ATOM 5675 O O . GLN B 1 361 ? -8.516 22.953 25.359 1 97.25 361 GLN B O 1
ATOM 5680 N N . GLU B 1 362 ? -8.25 23.781 23.406 1 98 362 GLU B N 1
ATOM 5681 C CA . GLU B 1 362 ? -9.625 23.547 22.953 1 98 362 GLU B CA 1
ATOM 5682 C C . GLU B 1 362 ? -9.656 23.094 21.5 1 98 362 GLU B C 1
ATOM 5684 O O . GLU B 1 362 ? -9.188 23.797 20.609 1 98 362 GLU B O 1
ATOM 5689 N N . VAL B 1 363 ? -10.172 21.906 21.328 1 98.56 363 VAL B N 1
ATOM 5690 C CA . VAL B 1 363 ? -10.336 21.344 20 1 98.56 363 VAL B CA 1
ATOM 5691 C C . VAL B 1 363 ? -11.797 21.422 19.578 1 98.56 363 VAL B C 1
ATOM 5693 O O . VAL B 1 363 ? -12.688 20.984 20.312 1 98.56 363 VAL B O 1
ATOM 5696 N N . LEU B 1 364 ? -11.977 22 18.422 1 98.19 364 LEU B N 1
ATOM 5697 C CA . LEU B 1 364 ? -13.328 22.125 17.875 1 98.19 364 LEU B CA 1
ATOM 5698 C C . LEU B 1 364 ? -13.336 21.844 16.375 1 98.19 364 LEU B C 1
ATOM 5700 O O . LEU B 1 364 ? -12.469 22.328 15.648 1 98.19 364 LEU B O 1
ATOM 5704 N N . MET B 1 365 ? -14.281 21.047 15.961 1 98.69 365 MET B N 1
ATOM 5705 C CA . MET B 1 365 ? -14.5 20.844 14.531 1 98.69 365 MET B CA 1
ATOM 5706 C C . MET B 1 365 ? -15.938 21.188 14.141 1 98.69 365 MET B C 1
ATOM 5708 O O . MET B 1 365 ? -16.859 21.031 14.953 1 98.69 365 MET B O 1
ATOM 5712 N N . LEU B 1 366 ? -16.047 21.734 12.984 1 98.75 366 LEU B N 1
ATOM 5713 C CA . LEU B 1 366 ? -17.344 22.188 12.469 1 98.75 366 LEU B CA 1
ATOM 5714 C C . LEU B 1 366 ? -17.656 21.531 11.133 1 98.75 366 LEU B C 1
ATOM 5716 O O . LEU B 1 366 ? -16.766 21.312 10.312 1 98.75 366 LEU B O 1
ATOM 5720 N N . ILE B 1 367 ? -18.938 21.203 10.875 1 98.69 367 ILE B N 1
ATOM 5721 C CA . ILE B 1 367 ? -19.375 20.625 9.609 1 98.69 367 ILE B CA 1
ATOM 5722 C C . ILE B 1 367 ? -20.672 21.297 9.156 1 98.69 367 ILE B C 1
ATOM 5724 O O . ILE B 1 367 ? -21.609 21.453 9.945 1 98.69 367 ILE B O 1
ATOM 5728 N N . MET B 1 368 ? -20.656 21.703 7.859 1 98.12 368 MET B N 1
ATOM 5729 C CA . MET B 1 368 ? -21.859 22.312 7.285 1 98.12 368 MET B CA 1
ATOM 5730 C C . MET B 1 368 ? -22.875 21.234 6.895 1 98.12 368 MET B C 1
ATOM 5732 O O . MET B 1 368 ? -22.5 20.188 6.359 1 98.12 368 MET B O 1
ATOM 5736 N N . PRO B 1 369 ? -24.156 21.484 7.141 1 97.69 369 PRO B N 1
ATOM 5737 C CA . PRO B 1 369 ? -25.156 20.5 6.766 1 97.69 369 PRO B CA 1
ATOM 5738 C C . PRO B 1 369 ? -25.469 20.516 5.27 1 97.69 369 PRO B C 1
ATOM 5740 O O . PRO B 1 369 ? -25.109 21.453 4.566 1 97.69 369 PRO B O 1
ATOM 5743 N N . MET B 1 370 ? -25.938 19.422 4.836 1 96.44 370 MET B N 1
ATOM 5744 C CA . MET B 1 370 ? -26.5 19.297 3.492 1 96.44 370 MET B CA 1
ATOM 5745 C C . MET B 1 370 ? -28.016 19.375 3.521 1 96.44 370 MET B C 1
ATOM 5747 O O . MET B 1 370 ? -28.641 19 4.52 1 96.44 370 MET B O 1
ATOM 5751 N N . LEU B 1 371 ? -28.562 19.828 2.385 1 90.75 371 LEU B N 1
ATOM 5752 C CA . LEU B 1 371 ? -30.016 19.891 2.279 1 90.75 371 LEU B CA 1
ATOM 5753 C C . LEU B 1 371 ? -30.594 18.484 2.182 1 90.75 371 LEU B C 1
ATOM 5755 O O . LEU B 1 371 ? -30.078 17.641 1.451 1 90.75 371 LEU B O 1
ATOM 5759 N N . LEU B 1 372 ? -31.562 18.312 3.068 1 90.25 372 LEU B N 1
ATOM 5760 C CA . LEU B 1 372 ? -32.281 17.047 2.982 1 90.25 372 LEU B CA 1
ATOM 5761 C C . LEU B 1 372 ? -33.469 17.156 2.027 1 90.25 372 LEU B C 1
ATOM 5763 O O . LEU B 1 372 ? -34.156 18.156 2.025 1 90.25 372 LEU B O 1
ATOM 5767 N N . ASN B 1 373 ? -33.469 16.406 0.95 1 72.75 373 ASN B N 1
ATOM 5768 C CA . ASN B 1 373 ? -34.625 16.391 0.077 1 72.75 373 ASN B CA 1
ATOM 5769 C C . ASN B 1 373 ? -35.812 15.672 0.726 1 72.75 373 ASN B C 1
ATOM 5771 O O . ASN B 1 373 ? -35.656 14.602 1.301 1 72.75 373 ASN B O 1
ATOM 5775 N N . ASP B 1 374 ? -36.969 16.344 1.239 1 56.78 374 ASP B N 1
ATOM 5776 C CA . ASP B 1 374 ? -38.219 15.703 1.7 1 56.78 374 ASP B CA 1
ATOM 5777 C C . ASP B 1 374 ? -38.781 14.758 0.641 1 56.78 374 ASP B C 1
ATOM 5779 O O . ASP B 1 374 ? -38.625 15.016 -0.558 1 56.78 374 ASP B O 1
#

Foldseek 3Di:
DKFKFKLVVVLVVLVLLCLQQDPDAPDPLLQWWKWWDDPQKTKIWHHRPFKIKIFIGGIPDDDDTDIWTGRSVQVNVVRVPDDIFMKMWDADLVQQKIWIDTDPDIDIDGIHHRVSPDDDDDDDDPFDKWKDWLVLLLLLLLLALVAAAPDPVCCLQQFWKWKAAQQFTWTKHHHPFKIKIKTFRVIHDNDIDMFTGHNSVSVSSNVVSVPFGDMWMWTDDQFKIWIDGVRIIMIGTTDHDDDPPPVVQDDDDFQKKKKFFLVVVLVVLVVFQVAADPVQSKWKWWDDAQKIKIKHHDPVVGGMDIDIGGIHIDDDTAMAIFRSVVSNSNSVSDDARMWMWGHHHRQGKIKIFRPDDPPSMGIIMIGGTDDDDD/DKFKFKLVVVLVVLVLLCLQQDPDAPDPLLQWWKWWDDPQKTKIWHHRPFKIKIFIGGIPDDDDTDIWTGRSVQVNVVRVPDDIFMKMWDADLVQQKIWIDTDPDIDIDGIHHRVSPDDDDDDDDPFDKWKDWLVLLLLLLLLALVAAAPDPVCCLQQFWKWKAAQQFTWTKHHHPFKIKIKTFRVIHDNDIDMFTGHNSVSVSSNVVSVPFGDMWMWTDDQFKIWIDGVRIIMIGTTDHDDDPPPVVQDDDDFQKKKKFFLVVVLVVLVVFQVAADPVQSKWKWWDDAQKIKIKHHDPVVGGMDIDIGGIHIDDDTAMAIFRSVVSSSNSVSDDARMWMWGHHHRQGKIKIFRPDDPPSMGIIMIGGTDDDDD

pLDDT: mean 96.14, std 4.32, range [56.47, 98.88]

Solvent-accessible surface area (backbone atoms only — not comparable to full-atom values): 37925 Å² total; per-residue (Å²): 76,42,36,27,31,50,32,50,61,49,34,54,53,47,60,60,40,51,72,51,36,55,94,77,62,97,51,72,66,40,54,20,32,39,40,38,34,48,94,57,27,36,36,41,34,24,26,58,87,49,41,38,37,38,33,69,43,72,39,80,42,60,77,54,67,51,64,35,19,37,48,40,68,62,53,46,49,61,31,70,70,48,68,79,42,68,31,34,40,42,36,40,79,85,78,29,38,37,35,39,40,41,95,51,35,39,39,37,34,56,42,45,71,39,86,73,48,82,78,81,80,74,81,63,90,83,46,50,75,47,73,41,46,23,56,59,52,30,52,48,48,62,48,21,58,82,29,29,30,86,48,82,91,48,54,52,34,31,17,41,33,40,42,34,25,67,76,13,28,35,43,32,11,30,50,88,50,34,34,25,39,35,35,33,56,80,44,58,30,86,68,65,49,62,47,26,43,33,51,66,65,49,53,53,45,43,65,63,22,70,84,36,59,58,60,24,40,38,36,34,51,79,50,38,36,39,36,38,41,74,73,35,38,40,35,35,57,37,48,66,75,77,66,75,74,66,72,78,73,54,83,88,79,51,72,22,39,37,38,36,51,36,65,60,50,47,50,50,45,61,46,25,46,77,28,15,32,85,87,64,27,44,30,37,39,40,41,38,78,49,33,35,33,42,30,18,46,16,78,94,69,52,26,28,20,38,36,56,42,77,35,48,41,48,63,74,72,45,59,35,23,33,40,35,67,60,54,47,51,53,58,69,53,49,84,44,65,33,31,32,38,33,31,65,51,53,83,42,57,33,37,44,27,50,68,64,62,58,87,66,38,46,60,42,32,38,39,45,46,36,87,71,85,130,76,42,36,27,31,51,31,49,62,49,36,54,52,47,60,59,40,51,71,52,37,55,96,77,61,96,51,70,65,41,54,21,33,38,40,38,33,48,94,57,27,37,35,41,34,23,28,58,87,50,40,38,38,38,34,67,42,72,40,79,41,59,79,54,66,52,64,36,19,36,47,41,67,62,54,46,48,61,32,68,69,48,67,78,41,66,31,33,42,42,36,40,80,86,80,30,38,37,36,36,40,41,96,50,35,39,39,37,34,56,41,44,70,38,86,72,48,81,78,80,79,77,80,64,90,85,48,50,75,47,72,43,46,22,56,58,50,28,50,48,48,64,48,20,59,84,30,29,30,87,47,82,90,50,55,50,33,32,15,41,35,39,42,32,26,68,74,15,29,34,43,31,12,30,50,87,50,34,35,25,40,35,34,33,58,80,44,58,30,86,67,64,50,62,47,27,44,35,51,65,66,51,52,54,46,43,65,65,22,72,84,37,60,58,60,26,41,36,36,32,51,81,50,37,35,40,38,39,41,73,70,34,37,42,34,34,56,38,48,67,76,79,67,74,73,64,71,79,73,54,82,88,78,50,72,23,40,35,39,36,50,37,63,61,49,47,49,49,44,62,47,25,44,76,27,15,30,86,87,66,28,44,30,37,38,37,43,38,75,50,33,36,33,42,32,19,46,15,77,93,69,50,27,28,21,36,37,55,41,75,35,49,42,48,62,75,72,47,62,38,24,32,42,36,67,59,54,47,51,54,58,67,52,47,84,45,65,33,30,34,38,33,30,67,52,53,84,42,56,32,36,44,27,51,68,64,62,58,86,66,39,46,60,42,33,36,40,44,45,36,86,70,84,131

Secondary structure (DSSP, 8-state):
-EEEEEHHHHHHHHHHHHTTS-SS-SSGGGGEEEEEEETTEEEEEEE-SSEEEEEEEE-SEE---EEEEEEHHHHHHHHHTPPS-EEEEEEETTTTEEEEEETTEEEEEE-B-GGGSPPPPPPPTT-EEEEEEHHHHHHHHHHHGGGS---TT-GGGSEEEEEEETTEEEEEEE-SSEEEEEEESS---SS-EEEEEEHHHHHHHHHHHTT--SEEEEEE-SSEEEEEETTEEEEEEPBPSPPP-GGGGS-S---EEEEEEHHHHHHHHHHHGGGS-TTT-EEEEEEETTEEEEEEEEGGGTEEEEEEEE-EEES--EEEEEEHHHHHHHHHT---SEEEEEES-TTS-EEEEESSPPTTEEEEEEEPPBPP--/-EEEEEHHHHHHHHHHHHTTS-SS-SSGGGGEEEEEEETTEEEEEEE-SSEEEEEEEE-SEES--EEEEEEHHHHHHHHHTPPS-EEEEEEETTTTEEEEEETTEEEEEE-B-GGGSPPPPPPPTT-EEEEEEHHHHHHHHHHHHTTS---TT-GGGSEEEEEEETTEEEEEEE-SSEEEEEEESS---SS-EEEEEEHHHHHHHHHHHTT--SEEEEEE-SSEEEEEETTEEEEEEPBPSPPP-GGGGS-S---EEEEEEHHHHHHHHHHHGGGS-TTT-EEEEEEETTEEEEEEEEGGGTEEEEEEEE-EEES--EEEEEEHHHHHHHHHT---SEEEEEES-TTS-EEEEESSPPTTEEEEEEEPEEPP--